Protein 5MU7 (pdb70)

Structure (mmCIF, N/CA/C/O backbone):
data_5MU7
#
_entry.id   5MU7
#
_cell.length_a   137.591
_cell.length_b   177.472
_cell.length_c   62.722
_cell.angle_alpha   90.00
_cell.angle_beta   90.00
_cell.angle_gamma   90.00
#
_symmetry.space_group_name_H-M   'C 2 2 21'
#
loop_
_entity.id
_entity.type
_entity.pdbx_description
1 polymer 'Coatomer subunit beta'
2 polymer 'Coatomer subunit delta-like protein'
3 water water
#
loop_
_atom_site.group_PDB
_atom_site.id
_atom_site.type_symbol
_atom_site.label_atom_id
_atom_site.label_alt_id
_atom_site.label_comp_id
_atom_site.label_asym_id
_atom_site.label_entity_id
_atom_site.label_seq_id
_atom_site.pdbx_PDB_ins_code
_atom_site.Cartn_x
_atom_site.Cartn_y
_atom_site.Cartn_z
_atom_site.occupancy
_atom_site.B_iso_or_equiv
_atom_site.auth_seq_id
_atom_site.auth_comp_id
_atom_site.auth_asym_id
_atom_site.auth_atom_id
_atom_site.pdbx_PDB_model_num
ATOM 1 N N . PRO A 1 2 ? 47.343 66.308 -23.826 1.00 149.46 20 PRO A N 1
ATOM 2 C CA . PRO A 1 2 ? 47.068 64.983 -24.375 1.00 145.89 20 PRO A CA 1
ATOM 3 C C . PRO A 1 2 ? 45.663 64.948 -24.923 1.00 138.24 20 PRO A C 1
ATOM 4 O O . PRO A 1 2 ? 45.199 65.927 -25.482 1.00 142.48 20 PRO A O 1
ATOM 8 N N . THR A 1 3 ? 44.974 63.831 -24.736 1.00 125.30 21 THR A N 1
ATOM 9 C CA . THR A 1 3 ? 43.591 63.720 -25.178 1.00 113.58 21 THR A CA 1
ATOM 10 C C . THR A 1 3 ? 42.662 64.454 -24.211 1.00 115.88 21 THR A C 1
ATOM 11 O O . THR A 1 3 ? 41.588 64.880 -24.586 1.00 119.33 21 THR A O 1
ATOM 15 N N . LEU A 1 4 ? 43.110 64.623 -22.970 1.00 116.24 22 LEU A N 1
ATOM 16 C CA . LEU A 1 4 ? 42.412 65.339 -21.927 1.00 114.89 22 LEU A CA 1
ATOM 17 C C . LEU A 1 4 ? 41.952 66.684 -22.440 1.00 118.95 22 LEU A C 1
ATOM 18 O O . LEU A 1 4 ? 40.783 67.019 -22.381 1.00 118.35 22 LEU A O 1
ATOM 23 N N . GLN A 1 5 ? 42.892 67.438 -22.986 1.00 125.49 23 GLN A N 1
ATOM 24 C CA . GLN A 1 5 ? 42.656 68.742 -23.561 1.00 126.22 23 GLN A CA 1
ATOM 25 C C . GLN A 1 5 ? 41.501 68.724 -24.535 1.00 118.77 23 GLN A C 1
ATOM 26 O O . GLN A 1 5 ? 40.638 69.577 -24.493 1.00 111.54 23 GLN A O 1
ATOM 32 N N . GLU A 1 6 ? 41.509 67.773 -25.449 1.00 118.14 24 GLU A N 1
ATOM 33 C CA . GLU A 1 6 ? 40.432 67.657 -26.396 1.00 115.97 24 GLU A CA 1
ATOM 34 C C . GLU A 1 6 ? 39.128 67.462 -25.638 1.00 112.94 24 GLU A C 1
ATOM 35 O O . GLU A 1 6 ? 38.144 68.131 -25.921 1.00 111.86 24 GLU A O 1
ATOM 41 N N . LEU A 1 7 ? 39.123 66.582 -24.662 1.00 106.61 25 LEU A N 1
ATOM 42 C CA . LEU A 1 7 ? 37.906 66.396 -23.922 1.00 104.45 25 LEU A CA 1
ATOM 43 C C . LEU A 1 7 ? 37.544 67.725 -23.311 1.00 105.50 25 LEU A C 1
ATOM 44 O O . LEU A 1 7 ? 36.475 68.257 -23.562 1.00 101.84 25 LEU A O 1
ATOM 49 N N . LYS A 1 8 ? 38.457 68.284 -22.536 1.00 102.16 26 LYS A N 1
ATOM 50 C CA . LYS A 1 8 ? 38.182 69.559 -21.885 1.00 101.39 26 LYS A CA 1
ATOM 51 C C . LYS A 1 8 ? 37.546 70.546 -22.856 1.00 105.09 26 LYS A C 1
ATOM 52 O O . LYS A 1 8 ? 36.573 71.229 -22.511 1.00 100.93 26 LYS A O 1
ATOM 58 N N . THR A 1 9 ? 38.083 70.631 -24.079 1.00 105.40 27 THR A N 1
ATOM 59 C CA . THR A 1 9 ? 37.539 71.565 -25.058 1.00 110.79 27 THR A CA 1
ATOM 60 C C . THR A 1 9 ? 36.118 71.182 -25.459 1.00 113.25 27 THR A C 1
ATOM 61 O O . THR A 1 9 ? 35.271 72.056 -25.679 1.00 119.56 27 THR A O 1
ATOM 65 N N . GLN A 1 10 ? 35.834 69.881 -25.549 1.00 107.69 28 GLN A N 1
ATOM 66 C CA . GLN A 1 10 ? 34.481 69.450 -25.888 1.00 111.84 28 GLN A CA 1
ATOM 67 C C . GLN A 1 10 ? 33.471 69.938 -24.855 1.00 113.97 28 GLN A C 1
ATOM 68 O O . GLN A 1 10 ? 32.403 70.447 -25.212 1.00 115.49 28 GLN A O 1
ATOM 74 N N . LEU A 1 11 ? 33.801 69.806 -23.569 1.00 113.07 29 LEU A N 1
ATOM 75 C CA . LEU A 1 11 ? 32.907 70.279 -22.515 1.00 105.11 29 LEU A CA 1
ATOM 76 C C . LEU A 1 11 ? 32.740 71.796 -22.563 1.00 110.11 29 LEU A C 1
ATOM 77 O O . LEU A 1 11 ? 31.631 72.314 -22.375 1.00 105.42 29 LEU A O 1
ATOM 82 N N . GLU A 1 12 ? 33.827 72.521 -22.828 1.00 118.27 30 GLU A N 1
ATOM 83 C CA . GLU A 1 12 ? 33.757 73.978 -22.876 1.00 125.08 30 GLU A CA 1
ATOM 84 C C . GLU A 1 12 ? 32.790 74.454 -23.956 1.00 125.05 30 GLU A C 1
ATOM 85 O O . GLU A 1 12 ? 31.926 75.301 -23.701 1.00 132.75 30 GLU A O 1
ATOM 91 N N . LYS A 1 13 ? 32.906 73.909 -25.164 1.00 120.35 31 LYS A N 1
ATOM 92 C CA . LYS A 1 13 ? 32.181 74.435 -26.312 1.00 116.54 31 LYS A CA 1
ATOM 93 C C . LYS A 1 13 ? 30.941 73.631 -26.680 1.00 113.46 31 LYS A C 1
ATOM 94 O O . LYS A 1 13 ? 30.212 74.035 -27.589 1.00 120.70 31 LYS A O 1
ATOM 100 N N . GLY A 1 14 ? 30.668 72.524 -26.005 1.00 111.35 32 GLY A N 1
ATOM 101 C CA . GLY A 1 14 ? 29.600 71.653 -26.446 1.00 112.56 32 GLY A CA 1
ATOM 102 C C . GLY A 1 14 ? 28.208 72.146 -26.096 1.00 115.93 32 GLY A C 1
ATOM 103 O O . GLY A 1 14 ? 28.021 73.090 -25.330 1.00 124.48 32 GLY A O 1
ATOM 104 N N . ASN A 1 15 ? 27.217 71.491 -26.698 1.00 113.17 33 ASN A N 1
ATOM 105 C CA . ASN A 1 15 ? 25.828 71.558 -26.264 1.00 115.88 33 ASN A CA 1
ATOM 106 C C . ASN A 1 15 ? 25.437 70.208 -25.653 1.00 106.69 33 ASN A C 1
ATOM 107 O O . ASN A 1 15 ? 26.258 69.281 -25.560 1.00 89.63 33 ASN A O 1
ATOM 112 N N . ASP A 1 16 ? 24.171 70.107 -25.230 1.00 107.98 34 ASP A N 1
ATOM 113 C CA . ASP A 1 16 ? 23.694 68.883 -24.591 1.00 105.11 34 ASP A CA 1
ATOM 114 C C . ASP A 1 16 ? 23.970 67.670 -25.462 1.00 106.24 34 ASP A C 1
ATOM 115 O O . ASP A 1 16 ? 24.496 66.656 -24.990 1.00 100.62 34 ASP A O 1
ATOM 120 N N . GLU A 1 17 ? 23.623 67.763 -26.747 1.00 113.63 35 GLU A N 1
ATOM 121 C CA . GLU A 1 17 ? 23.759 66.613 -27.631 1.00 114.37 35 GLU A CA 1
ATOM 122 C C . GLU A 1 17 ? 25.211 66.161 -27.720 1.00 109.57 35 GLU A C 1
ATOM 123 O O . GLU A 1 17 ? 25.512 64.967 -27.613 1.00 105.38 35 GLU A O 1
ATOM 129 N N . THR A 1 18 ? 26.130 67.112 -27.895 1.00 106.71 36 THR A N 1
ATOM 130 C CA . THR A 1 18 ? 27.534 66.758 -28.055 1.00 101.35 36 THR A CA 1
ATOM 131 C C . THR A 1 18 ? 28.152 66.322 -26.737 1.00 99.61 36 THR A C 1
ATOM 132 O O . THR A 1 18 ? 28.961 65.389 -26.706 1.00 104.05 36 THR A O 1
ATOM 136 N N . LYS A 1 19 ? 27.800 66.993 -25.641 1.00 96.66 37 LYS A N 1
ATOM 137 C CA . LYS A 1 19 ? 28.355 66.608 -24.348 1.00 89.70 37 LYS A CA 1
ATOM 138 C C . LYS A 1 19 ? 27.988 65.172 -23.991 1.00 92.24 37 LYS A C 1
ATOM 139 O O . LYS A 1 19 ? 28.759 64.473 -23.318 1.00 89.02 37 LYS A O 1
ATOM 145 N N . ILE A 1 20 ? 26.820 64.713 -24.436 1.00 91.61 38 ILE A N 1
ATOM 146 C CA . ILE A 1 20 ? 26.445 63.324 -24.214 1.00 87.07 38 ILE A CA 1
ATOM 147 C C . ILE A 1 20 ? 27.437 62.390 -24.896 1.00 84.94 38 ILE A C 1
ATOM 148 O O . ILE A 1 20 ? 27.783 61.330 -24.364 1.00 84.67 38 ILE A O 1
ATOM 153 N N . GLU A 1 21 ? 27.923 62.768 -26.074 1.00 85.26 39 GLU A N 1
ATOM 154 C CA . GLU A 1 21 ? 28.927 61.933 -26.726 1.00 95.65 39 GLU A CA 1
ATOM 155 C C . GLU A 1 21 ? 30.285 62.066 -26.044 1.00 98.80 39 GLU A C 1
ATOM 156 O O . GLU A 1 21 ? 31.008 61.074 -25.878 1.00 95.83 39 GLU A O 1
ATOM 162 N N . THR A 1 22 ? 30.644 63.278 -25.634 1.00 96.44 40 THR A N 1
ATOM 163 C CA . THR A 1 22 ? 31.866 63.452 -24.862 1.00 97.94 40 THR A CA 1
ATOM 164 C C . THR A 1 22 ? 31.823 62.640 -23.562 1.00 91.10 40 THR A C 1
ATOM 165 O O . THR A 1 22 ? 32.780 61.931 -23.224 1.00 85.73 40 THR A O 1
ATOM 169 N N . MET A 1 23 ? 30.726 62.741 -22.812 1.00 80.79 41 MET A N 1
ATOM 170 C CA . MET A 1 23 ? 30.656 62.014 -21.554 1.00 83.09 41 MET A CA 1
ATOM 171 C C . MET A 1 23 ? 30.786 60.519 -21.790 1.00 83.46 41 MET A C 1
ATOM 172 O O . MET A 1 23 ? 31.434 59.813 -21.009 1.00 85.94 41 MET A O 1
ATOM 177 N N . LYS A 1 24 ? 30.218 60.028 -22.890 1.00 82.80 42 LYS A N 1
ATOM 178 C CA . LYS A 1 24 ? 30.337 58.609 -23.218 1.00 85.08 42 LYS A CA 1
ATOM 179 C C . LYS A 1 24 ? 31.789 58.210 -23.469 1.00 90.42 42 LYS A C 1
ATOM 180 O O . LYS A 1 24 ? 32.247 57.166 -22.985 1.00 87.78 42 LYS A O 1
ATOM 186 N N . ARG A 1 25 ? 32.525 59.018 -24.243 1.00 93.03 43 ARG A N 1
ATOM 187 C CA . ARG A 1 25 ? 33.956 58.777 -24.422 1.00 97.54 43 ARG A CA 1
ATOM 188 C C . ARG A 1 25 ? 34.697 58.827 -23.090 1.00 92.48 43 ARG A C 1
ATOM 189 O O . ARG A 1 25 ? 35.544 57.969 -22.808 1.00 86.46 43 ARG A O 1
ATOM 197 N N . ILE A 1 26 ? 34.409 59.846 -22.271 1.00 91.60 44 ILE A N 1
ATOM 198 C CA . ILE A 1 26 ? 35.061 59.985 -20.967 1.00 88.72 44 ILE A CA 1
ATOM 199 C C . ILE A 1 26 ? 34.883 58.718 -20.143 1.00 80.90 44 ILE A C 1
ATOM 200 O O . ILE A 1 26 ? 35.836 58.206 -19.541 1.00 82.14 44 ILE A O 1
ATOM 205 N N . LEU A 1 27 ? 33.653 58.199 -20.106 1.00 74.36 45 LEU A N 1
ATOM 206 C CA . LEU A 1 27 ? 33.355 56.993 -19.335 1.00 82.48 45 LEU A CA 1
ATOM 207 C C . LEU A 1 27 ? 34.128 55.789 -19.854 1.00 84.10 45 LEU A C 1
ATOM 208 O O . LEU A 1 27 ? 34.759 55.053 -19.083 1.00 89.93 45 LEU A O 1
ATOM 213 N N . THR A 1 28 ? 34.045 55.558 -21.162 1.00 83.29 46 THR A N 1
ATOM 214 C CA . THR A 1 28 ? 34.746 54.453 -21.806 1.00 87.95 46 THR A CA 1
ATOM 215 C C . THR A 1 28 ? 36.249 54.512 -21.550 1.00 89.14 46 THR A C 1
ATOM 216 O O . THR A 1 28 ? 36.876 53.498 -21.217 1.00 83.91 46 THR A O 1
ATOM 220 N N . ILE A 1 29 ? 36.843 55.696 -21.717 1.00 91.22 47 ILE A N 1
ATOM 221 C CA . ILE A 1 29 ? 38.255 55.888 -21.414 1.00 88.79 47 ILE A CA 1
ATOM 222 C C . ILE A 1 29 ? 38.552 55.473 -19.980 1.00 93.75 47 ILE A C 1
ATOM 223 O O . ILE A 1 29 ? 39.467 54.684 -19.720 1.00 97.04 47 ILE A O 1
ATOM 228 N N . MET A 1 30 ? 37.769 55.980 -19.028 1.00 95.56 48 MET A N 1
ATOM 229 C CA . MET A 1 30 ? 38.070 55.731 -17.623 1.00 94.57 48 MET A CA 1
ATOM 230 C C . MET A 1 30 ? 37.940 54.255 -17.273 1.00 96.61 48 MET A C 1
ATOM 231 O O . MET A 1 30 ? 38.881 53.658 -16.734 1.00 100.51 48 MET A O 1
ATOM 236 N N . LEU A 1 31 ? 36.786 53.647 -17.581 1.00 98.07 49 LEU A N 1
ATOM 237 C CA . LEU A 1 31 ? 36.586 52.222 -17.300 1.00 100.07 49 LEU A CA 1
ATOM 238 C C . LEU A 1 31 ? 37.714 51.365 -17.871 1.00 105.29 49 LEU A C 1
ATOM 239 O O . LEU A 1 31 ? 38.212 50.448 -17.205 1.00 99.35 49 LEU A O 1
ATOM 244 N N . ASN A 1 32 ? 38.135 51.654 -19.102 1.00 112.64 50 ASN A N 1
ATOM 245 C CA . ASN A 1 32 ? 39.172 50.852 -19.729 1.00 124.19 50 ASN A CA 1
ATOM 246 C C . ASN A 1 32 ? 40.561 51.105 -19.155 1.00 129.02 50 ASN A C 1
ATOM 247 O O . ASN A 1 32 ? 41.494 50.388 -19.528 1.00 137.98 50 ASN A O 1
ATOM 252 N N . GLY A 1 33 ? 40.735 52.086 -18.270 1.00 126.08 51 GLY A N 1
ATOM 253 C CA . GLY A 1 33 ? 42.030 52.218 -17.634 1.00 129.70 51 GLY A CA 1
ATOM 254 C C . GLY A 1 33 ? 42.438 53.586 -17.129 1.00 134.76 51 GLY A C 1
ATOM 255 O O . GLY A 1 33 ? 42.746 53.730 -15.944 1.00 138.60 51 GLY A O 1
ATOM 256 N N . ASP A 1 34 ? 42.471 54.592 -18.004 1.00 136.53 52 ASP A N 1
ATOM 257 C CA . ASP A 1 34 ? 43.050 55.885 -17.649 1.00 143.92 52 ASP A CA 1
ATOM 258 C C . ASP A 1 34 ? 42.009 56.782 -16.992 1.00 141.57 52 ASP A C 1
ATOM 259 O O . ASP A 1 34 ? 40.976 57.067 -17.614 1.00 141.36 52 ASP A O 1
ATOM 264 N N . PRO A 1 35 ? 42.238 57.259 -15.763 1.00 138.64 53 PRO A N 1
ATOM 265 C CA . PRO A 1 35 ? 41.356 58.286 -15.192 1.00 130.17 53 PRO A CA 1
ATOM 266 C C . PRO A 1 35 ? 41.783 59.653 -15.695 1.00 125.49 53 PRO A C 1
ATOM 267 O O . PRO A 1 35 ? 42.971 59.983 -15.701 1.00 134.85 53 PRO A O 1
ATOM 271 N N . LEU A 1 36 ? 40.815 60.442 -16.133 1.00 112.16 54 LEU A N 1
ATOM 272 C CA . LEU A 1 36 ? 41.098 61.762 -16.688 1.00 107.59 54 LEU A CA 1
ATOM 273 C C . LEU A 1 36 ? 40.968 62.769 -15.555 1.00 114.15 54 LEU A C 1
ATOM 274 O O . LEU A 1 36 ? 39.867 63.220 -15.230 1.00 121.58 54 LEU A O 1
ATOM 279 N N . HIS A 1 37 ? 42.099 63.110 -14.935 1.00 117.66 55 HIS A N 1
ATOM 280 C CA . HIS A 1 37 ? 42.045 63.778 -13.638 1.00 125.33 55 HIS A CA 1
ATOM 281 C C . HIS A 1 37 ? 41.596 65.228 -13.743 1.00 126.62 55 HIS A C 1
ATOM 282 O O . HIS A 1 37 ? 40.658 65.641 -13.048 1.00 133.61 55 HIS A O 1
ATOM 289 N N . GLY A 1 38 ? 42.224 66.010 -14.614 1.00 118.14 56 GLY A N 1
ATOM 290 C CA . GLY A 1 38 ? 41.840 67.403 -14.747 1.00 118.21 56 GLY A CA 1
ATOM 291 C C . GLY A 1 38 ? 40.420 67.658 -15.218 1.00 116.39 56 GLY A C 1
ATOM 292 O O . GLY A 1 38 ? 40.042 68.811 -15.450 1.00 120.56 56 GLY A O 1
ATOM 293 N N . LEU A 1 39 ? 39.617 66.597 -15.354 1.00 109.97 57 LEU A N 1
ATOM 294 C CA . LEU A 1 39 ? 38.283 66.728 -15.923 1.00 101.55 57 LEU A CA 1
ATOM 295 C C . LEU A 1 39 ? 37.222 67.077 -14.901 1.00 96.77 57 LEU A C 1
ATOM 296 O O . LEU A 1 39 ? 36.217 67.682 -15.279 1.00 94.71 57 LEU A O 1
ATOM 301 N N . LEU A 1 40 ? 37.406 66.705 -13.629 1.00 99.32 58 LEU A N 1
ATOM 302 C CA . LEU A 1 40 ? 36.311 66.810 -12.665 1.00 100.48 58 LEU A CA 1
ATOM 303 C C . LEU A 1 40 ? 35.687 68.198 -12.692 1.00 102.08 58 LEU A C 1
ATOM 304 O O . LEU A 1 40 ? 34.463 68.350 -12.804 1.00 99.54 58 LEU A O 1
ATOM 309 N N . MET A 1 41 ? 36.524 69.225 -12.637 1.00 100.92 59 MET A N 1
ATOM 310 C CA . MET A 1 41 ? 36.003 70.578 -12.561 1.00 100.67 59 MET A CA 1
ATOM 311 C C . MET A 1 41 ? 35.339 71.004 -13.863 1.00 99.70 59 MET A C 1
ATOM 312 O O . MET A 1 41 ? 34.398 71.804 -13.838 1.00 103.57 59 MET A O 1
ATOM 317 N N . HIS A 1 42 ? 35.807 70.501 -15.008 1.00 97.50 60 HIS A N 1
ATOM 318 C CA . HIS A 1 42 ? 35.097 70.784 -16.252 1.00 95.49 60 HIS A CA 1
ATOM 319 C C . HIS A 1 42 ? 33.719 70.139 -16.246 1.00 96.32 60 HIS A C 1
ATOM 320 O O . HIS A 1 42 ? 32.729 70.759 -16.656 1.00 97.50 60 HIS A O 1
ATOM 327 N N . ILE A 1 43 ? 33.629 68.903 -15.759 1.00 94.20 61 ILE A N 1
ATOM 328 C CA . ILE A 1 43 ? 32.341 68.229 -15.732 1.00 91.83 61 ILE A CA 1
ATOM 329 C C . ILE A 1 43 ? 31.388 68.970 -14.810 1.00 87.87 61 ILE A C 1
ATOM 330 O O . ILE A 1 43 ? 30.209 69.156 -15.131 1.00 84.11 61 ILE A O 1
ATOM 335 N N . ILE A 1 44 ? 31.896 69.453 -13.675 1.00 86.74 62 ILE A N 1
ATOM 336 C CA . ILE A 1 44 ? 31.060 70.222 -12.762 1.00 92.88 62 ILE A CA 1
ATOM 337 C C . ILE A 1 44 ? 30.594 71.512 -13.417 1.00 101.32 62 ILE A C 1
ATOM 338 O O . ILE A 1 44 ? 29.484 71.990 -13.152 1.00 108.22 62 ILE A O 1
ATOM 343 N N . ARG A 1 45 ? 31.407 72.079 -14.304 1.00 102.50 63 ARG A N 1
ATOM 344 C CA . ARG A 1 45 ? 31.068 73.380 -14.874 1.00 107.49 63 ARG A CA 1
ATOM 345 C C . ARG A 1 45 ? 30.147 73.273 -16.086 1.00 103.70 63 ARG A C 1
ATOM 346 O O . ARG A 1 45 ? 29.257 74.115 -16.255 1.00 107.01 63 ARG A O 1
ATOM 354 N N . PHE A 1 46 ? 30.331 72.263 -16.943 1.00 92.66 64 PHE A N 1
ATOM 355 C CA . PHE A 1 46 ? 29.630 72.245 -18.223 1.00 96.66 64 PHE A CA 1
ATOM 356 C C . PHE A 1 46 ? 28.648 71.097 -18.388 1.00 96.51 64 PHE A C 1
ATOM 357 O O . PHE A 1 46 ? 27.863 71.112 -19.344 1.00 97.56 64 PHE A O 1
ATOM 365 N N . VAL A 1 47 ? 28.657 70.118 -17.497 1.00 100.49 65 VAL A N 1
ATOM 366 C CA . VAL A 1 47 ? 27.741 68.990 -17.570 1.00 95.79 65 VAL A CA 1
ATOM 367 C C . VAL A 1 47 ? 26.687 69.051 -16.465 1.00 88.20 65 VAL A C 1
ATOM 368 O O . VAL A 1 47 ? 25.492 68.959 -16.738 1.00 86.88 65 VAL A O 1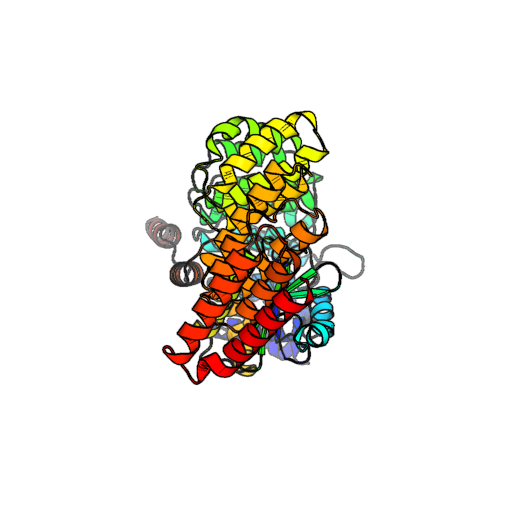
ATOM 372 N N . MET A 1 48 ? 27.110 69.236 -15.212 1.00 89.03 66 MET A N 1
ATOM 373 C CA . MET A 1 48 ? 26.159 69.183 -14.100 1.00 89.10 66 MET A CA 1
ATOM 374 C C . MET A 1 48 ? 25.021 70.197 -14.192 1.00 96.96 66 MET A C 1
ATOM 375 O O . MET A 1 48 ? 23.869 69.816 -13.927 1.00 102.94 66 MET A O 1
ATOM 380 N N . PRO A 1 49 ? 25.247 71.477 -14.528 1.00 96.75 67 PRO A N 1
ATOM 381 C CA . PRO A 1 49 ? 24.107 72.405 -14.596 1.00 95.47 67 PRO A CA 1
ATOM 382 C C . PRO A 1 49 ? 23.205 72.173 -15.792 1.00 95.11 67 PRO A C 1
ATOM 383 O O . PRO A 1 49 ? 22.253 72.936 -15.980 1.00 100.86 67 PRO A O 1
ATOM 387 N N . SER A 1 50 ? 23.463 71.145 -16.595 1.00 89.24 68 SER A N 1
ATOM 388 C CA . SER A 1 50 ? 22.617 70.875 -17.745 1.00 90.77 68 SER A CA 1
ATOM 389 C C . SER A 1 50 ? 21.262 70.334 -17.303 1.00 86.20 68 SER A C 1
ATOM 390 O O . SER A 1 50 ? 21.101 69.781 -16.210 1.00 84.35 68 SER A O 1
ATOM 393 N N . LYS A 1 51 ? 20.284 70.502 -18.187 1.00 90.52 69 LYS A N 1
ATOM 394 C CA . LYS A 1 51 ? 18.913 70.070 -17.976 1.00 90.42 69 LYS A CA 1
ATOM 395 C C . LYS A 1 51 ? 18.588 68.776 -18.704 1.00 88.05 69 LYS A C 1
ATOM 396 O O . LYS A 1 51 ? 17.484 68.249 -18.536 1.00 96.21 69 LYS A O 1
ATOM 402 N N . SER A 1 52 ? 19.517 68.258 -19.509 1.00 85.05 70 SER A N 1
ATOM 403 C CA . SER A 1 52 ? 19.277 67.052 -20.300 1.00 90.37 70 SER A CA 1
ATOM 404 C C . SER A 1 52 ? 19.284 65.821 -19.399 1.00 87.19 70 SER A C 1
ATOM 405 O O . SER A 1 52 ? 20.318 65.464 -18.821 1.00 84.26 70 SER A O 1
ATOM 408 N N . LYS A 1 53 ? 18.132 65.168 -19.270 1.00 85.68 71 LYS A N 1
ATOM 409 C CA . LYS A 1 53 ? 18.076 63.961 -18.445 1.00 84.68 71 LYS A CA 1
ATOM 410 C C . LYS A 1 53 ? 19.031 62.880 -18.940 1.00 79.74 71 LYS A C 1
ATOM 411 O O . LYS A 1 53 ? 19.760 62.303 -18.116 1.00 87.10 71 LYS A O 1
ATOM 417 N N . PRO A 1 54 ? 19.095 62.559 -20.228 1.00 78.34 72 PRO A N 1
ATOM 418 C CA . PRO A 1 54 ? 20.077 61.546 -20.650 1.00 73.41 72 PRO A CA 1
ATOM 419 C C . PRO A 1 54 ? 21.505 61.899 -20.263 1.00 78.28 72 PRO A C 1
ATOM 420 O O . PRO A 1 54 ? 22.273 61.018 -19.854 1.00 78.83 72 PRO A O 1
ATOM 424 N N . LEU A 1 55 ? 21.886 63.174 -20.376 1.00 83.72 73 LEU A N 1
ATOM 425 C CA . LEU A 1 55 ? 23.225 63.579 -19.963 1.00 81.17 73 LEU A CA 1
ATOM 426 C C . LEU A 1 55 ? 23.414 63.393 -18.464 1.00 77.89 73 LEU A C 1
ATOM 427 O O . LEU A 1 55 ? 24.494 62.998 -18.008 1.00 77.38 73 LEU A O 1
ATOM 432 N N . LYS A 1 56 ? 22.369 63.666 -17.682 1.00 78.08 74 LYS A N 1
ATOM 433 C CA . LYS A 1 56 ? 22.471 63.551 -16.234 1.00 75.02 74 LYS A CA 1
ATOM 434 C C . LYS A 1 56 ? 22.794 62.125 -15.811 1.00 79.34 74 LYS A C 1
ATOM 435 O O . LYS A 1 56 ? 23.493 61.917 -14.813 1.00 86.56 74 LYS A O 1
ATOM 441 N N . LYS A 1 57 ? 22.314 61.130 -16.559 1.00 76.58 75 LYS A N 1
ATOM 442 C CA . LYS A 1 57 ? 22.604 59.743 -16.200 1.00 73.77 75 LYS A CA 1
ATOM 443 C C . LYS A 1 57 ? 24.061 59.392 -16.471 1.00 78.82 75 LYS A C 1
ATOM 444 O O . LYS A 1 57 ? 24.670 58.602 -15.733 1.00 75.43 75 LYS A O 1
ATOM 450 N N . LEU A 1 58 ? 24.630 59.954 -17.535 1.00 80.39 76 LEU A N 1
ATOM 451 C CA . LEU A 1 58 ? 26.060 59.798 -17.758 1.00 77.62 76 LEU A CA 1
ATOM 452 C C . LEU A 1 58 ? 26.853 60.446 -16.629 1.00 75.03 76 LEU A C 1
ATOM 453 O O . LEU A 1 58 ? 27.837 59.867 -16.148 1.00 75.35 76 LEU A O 1
ATOM 458 N N . LEU A 1 59 ? 26.400 61.619 -16.160 1.00 71.44 77 LEU A N 1
ATOM 459 C CA . LEU A 1 59 ? 27.028 62.302 -15.028 1.00 77.15 77 LEU A CA 1
ATOM 460 C C . LEU A 1 59 ? 27.155 61.388 -13.814 1.00 77.00 77 LEU A C 1
ATOM 461 O O . LEU A 1 59 ? 28.247 61.231 -13.248 1.00 70.82 77 LEU A O 1
ATOM 466 N N . TYR A 1 60 ? 26.039 60.775 -13.395 1.00 70.94 78 TYR A N 1
ATOM 467 C CA . TYR A 1 60 ? 26.077 59.927 -12.208 1.00 62.64 78 TYR A CA 1
ATOM 468 C C . TYR A 1 60 ? 26.918 58.669 -12.436 1.00 60.50 78 TYR A C 1
ATOM 469 O O . TYR A 1 60 ? 27.555 58.167 -11.499 1.00 61.95 78 TYR A O 1
ATOM 478 N N . PHE A 1 61 ? 26.942 58.157 -13.664 1.00 55.10 79 PHE A N 1
ATOM 479 C CA . PHE A 1 61 ? 27.860 57.081 -14.010 1.00 72.51 79 PHE A CA 1
ATOM 480 C C . PHE A 1 61 ? 29.311 57.501 -13.769 1.00 74.72 79 PHE A C 1
ATOM 481 O O . PHE A 1 61 ? 30.100 56.744 -13.187 1.00 79.26 79 PHE A O 1
ATOM 489 N N . TYR A 1 62 ? 29.674 58.713 -14.213 1.00 69.01 80 TYR A N 1
ATOM 490 C CA . TYR A 1 62 ? 30.990 59.269 -13.907 1.00 70.58 80 TYR A CA 1
ATOM 491 C C . TYR A 1 62 ? 31.198 59.424 -12.401 1.00 71.76 80 TYR A C 1
ATOM 492 O O . TYR A 1 62 ? 32.284 59.127 -11.890 1.00 72.99 80 TYR A O 1
ATOM 501 N N . TYR A 1 63 ? 30.185 59.928 -11.680 1.00 68.28 81 TYR A N 1
ATOM 502 C CA . TYR A 1 63 ? 30.303 60.051 -10.226 1.00 73.11 81 TYR A CA 1
ATOM 503 C C . TYR A 1 63 ? 30.617 58.713 -9.572 1.00 75.73 81 TYR A C 1
ATOM 504 O O . TYR A 1 63 ? 31.356 58.668 -8.580 1.00 77.20 81 TYR A O 1
ATOM 513 N N . GLU A 1 64 ? 30.068 57.617 -10.110 1.00 73.45 82 GLU A N 1
ATOM 514 C CA . GLU A 1 64 ? 30.353 56.290 -9.565 1.00 69.88 82 GLU A CA 1
ATOM 515 C C . GLU A 1 64 ? 31.838 55.952 -9.655 1.00 75.15 82 GLU A C 1
ATOM 516 O O . GLU A 1 64 ? 32.403 55.366 -8.726 1.00 75.09 82 GLU A O 1
ATOM 522 N N . ILE A 1 65 ? 32.497 56.312 -10.756 1.00 70.38 83 ILE A N 1
ATOM 523 C CA . ILE A 1 65 ? 33.846 55.809 -10.984 1.00 79.16 83 ILE A CA 1
ATOM 524 C C . ILE A 1 65 ? 34.970 56.800 -10.694 1.00 85.65 83 ILE A C 1
ATOM 525 O O . ILE A 1 65 ? 36.114 56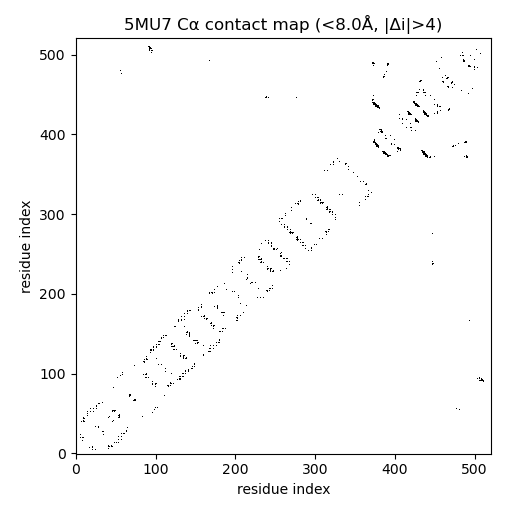.363 -10.503 1.00 93.97 83 ILE A O 1
ATOM 530 N N . CYS A 1 66 ? 34.701 58.103 -10.659 1.00 83.32 84 CYS A N 1
ATOM 531 C CA . CYS A 1 66 ? 35.800 59.039 -10.461 1.00 87.97 84 CYS A CA 1
ATOM 532 C C . CYS A 1 66 ? 36.331 58.947 -9.030 1.00 85.57 84 CYS A C 1
ATOM 533 O O . CYS A 1 66 ? 35.584 58.650 -8.094 1.00 90.17 84 CYS A O 1
ATOM 536 N N . PRO A 1 67 ? 37.625 59.184 -8.838 1.00 86.96 85 PRO A N 1
ATOM 537 C CA . PRO A 1 67 ? 38.201 59.138 -7.484 1.00 86.07 85 PRO A CA 1
ATOM 538 C C . PRO A 1 67 ? 37.691 60.274 -6.604 1.00 87.40 85 PRO A C 1
ATOM 539 O O . PRO A 1 67 ? 37.709 61.448 -6.995 1.00 86.27 85 PRO A O 1
ATOM 543 N N . LYS A 1 68 ? 37.262 59.908 -5.396 1.00 86.33 86 LYS A N 1
ATOM 544 C CA . LYS A 1 68 ? 36.748 60.866 -4.427 1.00 84.30 86 LYS A CA 1
ATOM 545 C C . LYS A 1 68 ? 37.839 61.488 -3.548 1.00 84.33 86 LYS A C 1
ATOM 546 O O . LYS A 1 68 ? 37.664 62.615 -3.064 1.00 81.93 86 LYS A O 1
ATOM 552 N N . LEU A 1 69 ? 38.956 60.793 -3.330 1.00 84.70 87 LEU A N 1
ATOM 553 C CA . LEU A 1 69 ? 39.957 61.191 -2.347 1.00 88.64 87 LEU A CA 1
ATOM 554 C C . LEU A 1 69 ? 41.231 61.677 -3.023 1.00 95.96 87 LEU A C 1
ATOM 555 O O . LEU A 1 69 ? 41.634 61.169 -4.071 1.00 100.22 87 LEU A O 1
ATOM 560 N N . ASP A 1 70 ? 41.873 62.658 -2.397 1.00 99.31 88 ASP A N 1
ATOM 561 C CA . ASP A 1 70 ? 43.118 63.197 -2.926 1.00 110.16 88 ASP A CA 1
ATOM 562 C C . ASP A 1 70 ? 44.315 62.340 -2.534 1.00 117.38 88 ASP A C 1
ATOM 563 O O . ASP A 1 70 ? 44.183 61.137 -2.289 1.00 118.80 88 ASP A O 1
ATOM 568 N N . SER A 1 71 ? 45.490 62.965 -2.463 1.00 123.59 89 SER A N 1
ATOM 569 C CA . SER A 1 71 ? 46.704 62.230 -2.139 1.00 131.18 89 SER A CA 1
ATOM 570 C C . SER A 1 71 ? 46.798 61.909 -0.653 1.00 136.22 89 SER A C 1
ATOM 571 O O . SER A 1 71 ? 47.436 60.920 -0.272 1.00 139.96 89 SER A O 1
ATOM 574 N N . GLN A 1 72 ? 46.178 62.728 0.197 1.00 132.09 90 GLN A N 1
ATOM 575 C CA . GLN A 1 72 ? 46.241 62.570 1.645 1.00 124.98 90 GLN A CA 1
ATOM 576 C C . GLN A 1 72 ? 44.960 61.972 2.228 1.00 110.73 90 GLN A C 1
ATOM 577 O O . GLN A 1 72 ? 44.560 62.336 3.339 1.00 110.16 90 GLN A O 1
ATOM 583 N N . GLY A 1 73 ? 44.300 61.076 1.494 1.00 101.24 91 GLY A N 1
ATOM 584 C CA . GLY A 1 73 ? 43.111 60.399 1.996 1.00 95.07 91 GLY A CA 1
ATOM 585 C C . GLY A 1 73 ? 41.994 61.310 2.460 1.00 99.22 91 GLY A C 1
ATOM 586 O O . GLY A 1 73 ? 41.229 60.937 3.356 1.00 99.13 91 GLY A O 1
ATOM 587 N N . LYS A 1 74 ? 41.878 62.500 1.883 1.00 92.73 92 LYS A N 1
ATOM 588 C CA . LYS A 1 74 ? 40.861 63.460 2.282 1.00 96.50 92 LYS A CA 1
ATOM 589 C C . LYS A 1 74 ? 40.000 63.784 1.068 1.00 90.08 92 LYS A C 1
ATOM 590 O O . LYS A 1 74 ? 40.515 63.931 -0.046 1.00 92.03 92 LYS A O 1
ATOM 596 N N . LEU A 1 75 ? 38.685 63.844 1.282 1.00 83.42 93 LEU A N 1
ATOM 597 C CA . LEU A 1 75 ? 37.735 64.050 0.192 1.00 91.99 93 LEU A CA 1
ATOM 598 C C . LEU A 1 75 ? 38.061 65.311 -0.609 1.00 95.39 93 LEU A C 1
ATOM 599 O O . LEU A 1 75 ? 38.365 66.365 -0.045 1.00 93.00 93 LEU A O 1
ATOM 604 N N . LYS A 1 76 ? 37.997 65.203 -1.936 1.00 98.11 94 LYS A N 1
ATOM 605 C CA . LYS A 1 76 ? 38.313 66.344 -2.790 1.00 96.73 94 LYS A CA 1
ATOM 606 C C . LYS A 1 76 ? 37.281 67.452 -2.607 1.00 101.22 94 LYS A C 1
ATOM 607 O O . LYS A 1 76 ? 36.087 67.191 -2.422 1.00 105.13 94 LYS A O 1
ATOM 613 N N . GLN A 1 77 ? 37.756 68.700 -2.682 1.00 104.86 95 GLN A N 1
ATOM 614 C CA . GLN A 1 77 ? 36.934 69.864 -2.361 1.00 110.27 95 GLN A CA 1
ATOM 615 C C . GLN A 1 77 ? 35.805 70.058 -3.355 1.00 103.55 95 GLN A C 1
ATOM 616 O O . GLN A 1 77 ? 34.731 70.545 -2.984 1.00 101.81 95 GLN A O 1
ATOM 622 N N . GLU A 1 78 ? 36.036 69.701 -4.619 1.00 101.66 96 GLU A N 1
ATOM 623 C CA . GLU A 1 78 ? 35.016 69.860 -5.648 1.00 95.87 96 GLU A CA 1
ATOM 624 C C . GLU A 1 78 ? 33.705 69.195 -5.251 1.00 89.89 96 GLU A C 1
ATOM 625 O O . GLU A 1 78 ? 32.628 69.662 -5.640 1.00 86.36 96 GLU A O 1
ATOM 631 N N . PHE A 1 79 ? 33.768 68.126 -4.455 1.00 86.38 97 PHE A N 1
ATOM 632 C CA . PHE A 1 79 ? 32.553 67.374 -4.179 1.00 84.63 97 PHE A CA 1
ATOM 633 C C . PHE A 1 79 ? 31.611 68.096 -3.229 1.00 91.18 97 PHE A C 1
ATOM 634 O O . PHE A 1 79 ? 30.482 67.635 -3.050 1.00 97.05 97 PHE A O 1
ATOM 642 N N . ILE A 1 80 ? 32.023 69.215 -2.631 1.00 98.61 98 ILE A N 1
ATOM 643 C CA . ILE A 1 80 ? 31.042 70.112 -2.025 1.00 99.77 98 ILE A CA 1
ATOM 644 C C . ILE A 1 80 ? 30.059 70.587 -3.083 1.00 100.63 98 ILE A C 1
ATOM 645 O O . ILE A 1 80 ? 28.839 70.593 -2.875 1.00 103.46 98 ILE A O 1
ATOM 650 N N . LEU A 1 81 ? 30.587 71.016 -4.229 1.00 97.81 99 LEU A N 1
ATOM 651 C CA . LEU A 1 81 ? 29.728 71.434 -5.328 1.00 93.94 99 LEU A CA 1
ATOM 652 C C . LEU A 1 81 ? 28.909 70.268 -5.871 1.00 90.04 99 LEU A C 1
ATOM 653 O O . LEU A 1 81 ? 27.739 70.449 -6.234 1.00 88.41 99 LEU A O 1
ATOM 658 N N . VAL A 1 82 ? 29.487 69.065 -5.906 1.00 86.47 100 VAL A N 1
ATOM 659 C CA . VAL A 1 82 ? 28.743 67.912 -6.403 1.00 83.72 100 VAL A CA 1
ATOM 660 C C . VAL A 1 82 ? 27.507 67.669 -5.546 1.00 82.32 100 VAL A C 1
ATOM 661 O O . VAL A 1 82 ? 26.435 67.342 -6.066 1.00 78.78 100 VAL A O 1
ATOM 665 N N . CYS A 1 83 ? 27.628 67.877 -4.225 1.00 86.55 101 CYS A N 1
ATOM 666 C CA . CYS A 1 83 ? 26.545 67.555 -3.298 1.00 89.30 101 CYS A CA 1
ATOM 667 C C . CYS A 1 83 ? 25.357 68.480 -3.471 1.00 95.88 101 CYS A C 1
ATOM 668 O O . CYS A 1 83 ? 24.207 68.030 -3.400 1.00 102.35 101 CYS A O 1
ATOM 671 N N . ASN A 1 84 ? 25.604 69.774 -3.680 1.00 91.46 102 ASN A N 1
ATOM 672 C CA . ASN A 1 84 ? 24.513 70.655 -4.076 1.00 93.81 102 ASN A CA 1
ATOM 673 C C . ASN A 1 84 ? 23.806 70.120 -5.320 1.00 91.42 102 ASN A C 1
ATOM 674 O O . ASN A 1 84 ? 22.573 70.156 -5.408 1.00 93.98 102 ASN A O 1
ATOM 679 N N . GLY A 1 85 ? 24.563 69.575 -6.274 1.00 83.98 103 GLY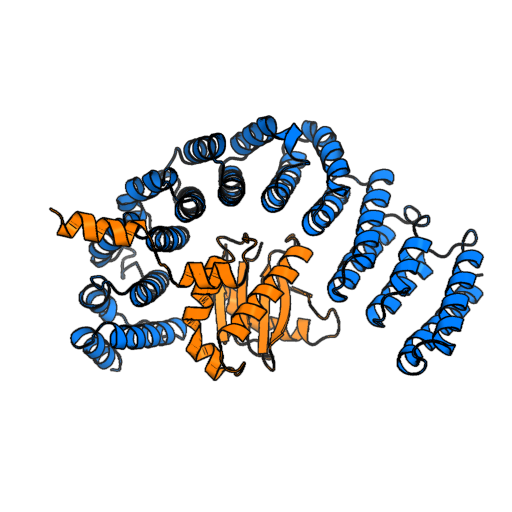 A N 1
ATOM 680 C CA . GLY A 1 85 ? 23.931 68.979 -7.443 1.00 80.06 103 GLY A CA 1
ATOM 681 C C . GLY A 1 85 ? 23.077 67.770 -7.100 1.00 77.43 103 GLY A C 1
ATOM 682 O O . GLY A 1 85 ? 21.940 67.639 -7.566 1.00 76.05 103 GLY A O 1
ATOM 683 N N . ILE A 1 86 ? 23.615 66.869 -6.279 1.00 67.45 104 ILE A N 1
ATOM 684 C CA . ILE A 1 86 ? 22.881 65.667 -5.911 1.00 71.87 104 ILE A CA 1
ATOM 685 C C . ILE A 1 86 ? 21.659 66.019 -5.071 1.00 80.50 104 ILE A C 1
ATOM 686 O O . ILE A 1 86 ? 20.579 65.454 -5.267 1.00 87.17 104 ILE A O 1
ATOM 691 N N . ARG A 1 87 ? 21.805 66.961 -4.134 1.00 78.35 105 ARG A N 1
ATOM 692 C CA . ARG A 1 87 ? 20.678 67.356 -3.293 1.00 78.72 105 ARG A CA 1
ATOM 693 C C . ARG A 1 87 ? 19.570 68.014 -4.113 1.00 81.61 105 ARG A C 1
ATOM 694 O O . ARG A 1 87 ? 18.388 67.924 -3.751 1.00 84.26 105 ARG A O 1
ATOM 702 N N . ASN A 1 88 ? 19.922 68.680 -5.214 1.00 78.92 106 ASN A N 1
ATOM 703 C CA . ASN A 1 88 ? 18.889 69.201 -6.101 1.00 77.92 106 ASN A CA 1
ATOM 704 C C . ASN A 1 88 ? 18.181 68.064 -6.818 1.00 82.05 106 ASN A C 1
ATOM 705 O O . ASN A 1 88 ? 16.948 68.064 -6.933 1.00 82.25 106 ASN A O 1
ATOM 710 N N . ASP A 1 89 ? 18.951 67.079 -7.292 1.00 76.88 107 ASP A N 1
ATOM 711 C CA . ASP A 1 89 ? 18.365 65.942 -7.984 1.00 77.99 107 ASP A CA 1
ATOM 712 C C . ASP A 1 89 ? 17.520 65.104 -7.039 1.00 82.71 107 ASP A C 1
ATOM 713 O O . ASP A 1 89 ? 16.589 64.423 -7.476 1.00 91.15 107 ASP A O 1
ATOM 718 N N . LEU A 1 90 ? 17.829 65.140 -5.746 1.00 76.04 108 LEU A N 1
ATOM 719 C CA . LEU A 1 90 ? 17.025 64.436 -4.765 1.00 72.68 108 LEU A CA 1
ATOM 720 C C . LEU A 1 90 ? 15.712 65.140 -4.519 1.00 72.47 108 LEU A C 1
ATOM 721 O O . LEU A 1 90 ? 14.854 64.602 -3.815 1.00 78.19 108 LEU A O 1
ATOM 726 N N . GLN A 1 91 ? 15.552 66.338 -5.068 1.00 71.96 109 GLN A N 1
ATOM 727 C CA . GLN A 1 91 ? 14.363 67.151 -4.858 1.00 79.36 109 GLN A CA 1
ATOM 728 C C . GLN A 1 91 ? 13.692 67.508 -6.181 1.00 81.94 109 GLN A C 1
ATOM 729 O O . GLN A 1 91 ? 12.929 68.469 -6.252 1.00 83.93 109 GLN A O 1
ATOM 735 N N . HIS A 1 92 ? 13.960 66.735 -7.223 1.00 80.89 110 HIS A N 1
ATOM 736 C CA . HIS A 1 92 ? 13.543 67.091 -8.564 1.00 86.30 110 HIS A CA 1
ATOM 737 C C . HIS A 1 92 ? 12.041 66.864 -8.735 1.00 89.04 110 HIS A C 1
ATOM 738 O O . HIS A 1 92 ? 11.468 65.963 -8.113 1.00 89.14 110 HIS A O 1
ATOM 745 N N . PRO A 1 93 ? 11.378 67.678 -9.565 1.00 89.00 111 PRO A N 1
ATOM 746 C CA . PRO A 1 93 ? 9.991 67.355 -9.945 1.00 89.01 111 PRO A CA 1
ATOM 747 C C . PRO A 1 93 ? 9.867 66.008 -10.634 1.00 82.34 111 PRO A C 1
ATOM 748 O O . PRO A 1 93 ? 8.854 65.316 -10.464 1.00 81.30 111 PRO A O 1
ATOM 752 N N . ASN A 1 94 ? 10.882 65.600 -11.386 1.00 81.11 112 ASN A N 1
ATOM 753 C CA . ASN A 1 94 ? 10.839 64.324 -12.083 1.00 82.49 112 ASN A CA 1
ATOM 754 C C . ASN A 1 94 ? 11.074 63.180 -11.098 1.00 79.16 112 ASN A C 1
ATOM 755 O O . ASN A 1 94 ? 12.132 63.109 -10.464 1.00 78.82 112 ASN A O 1
ATOM 760 N N . GLU A 1 95 ? 10.115 62.287 -10.987 1.00 77.69 113 GLU A N 1
ATOM 761 C CA . GLU A 1 95 ? 10.230 61.187 -10.064 1.00 75.51 113 GLU A CA 1
ATOM 762 C C . GLU A 1 95 ? 11.396 60.308 -10.412 1.00 70.05 113 GLU A C 1
ATOM 763 O O . GLU A 1 95 ? 12.108 59.846 -9.555 1.00 68.95 113 GLU A O 1
ATOM 769 N N . TYR A 1 96 ? 11.589 60.099 -11.693 1.00 67.06 114 TYR A N 1
ATOM 770 C CA . TYR A 1 96 ? 12.655 59.264 -12.166 1.00 69.82 114 TYR A CA 1
ATOM 771 C C . TYR A 1 96 ? 14.028 59.789 -11.794 1.00 72.95 114 TYR A C 1
ATOM 772 O O . TYR A 1 96 ? 14.912 59.012 -11.510 1.00 73.44 114 TYR A O 1
ATOM 781 N N . ILE A 1 97 ? 14.228 61.094 -11.841 1.00 67.59 115 ILE A N 1
ATOM 782 C CA . ILE A 1 97 ? 15.515 61.639 -11.480 1.00 69.66 115 ILE A CA 1
ATOM 783 C C . ILE A 1 97 ? 15.789 61.326 -10.034 1.00 71.37 115 ILE A C 1
ATOM 784 O O . ILE A 1 97 ? 16.821 60.798 -9.706 1.00 73.03 115 ILE A O 1
ATOM 789 N N . ARG A 1 98 ? 14.829 61.594 -9.173 1.00 70.58 116 ARG A N 1
ATOM 790 C CA . ARG A 1 98 ? 14.941 61.206 -7.770 1.00 67.08 116 ARG A CA 1
ATOM 791 C C . ARG A 1 98 ? 15.275 59.724 -7.623 1.00 71.43 116 ARG A C 1
ATOM 792 O O . ARG A 1 98 ? 16.200 59.351 -6.890 1.00 67.29 116 ARG A O 1
ATOM 800 N N . GLY A 1 99 ? 14.520 58.864 -8.311 1.00 64.35 117 GLY A N 1
ATOM 801 C CA . GLY A 1 99 ? 14.776 57.435 -8.210 1.00 66.29 117 GLY A CA 1
ATOM 802 C C . GLY A 1 99 ? 16.176 57.075 -8.669 1.00 64.95 117 GLY A C 1
ATOM 803 O O . GLY A 1 99 ? 16.894 56.323 -7.998 1.00 60.47 117 GLY A O 1
ATOM 804 N N . ASN A 1 100 ? 16.601 57.646 -9.799 1.00 61.25 118 ASN A N 1
ATOM 805 C CA . ASN A 1 100 ? 17.950 57.386 -10.283 1.00 64.52 118 ASN A CA 1
ATOM 806 C C . ASN A 1 100 ? 19.005 57.929 -9.321 1.00 63.82 118 ASN A C 1
ATOM 807 O O . ASN A 1 100 ? 20.059 57.311 -9.130 1.00 65.65 118 ASN A O 1
ATOM 812 N N . THR A 1 101 ? 18.753 59.089 -8.712 1.00 69.54 119 THR A N 1
ATOM 813 C CA . THR A 1 101 ? 19.724 59.618 -7.762 1.00 66.76 119 THR A CA 1
ATOM 814 C C . THR A 1 101 ? 19.792 58.739 -6.516 1.00 72.26 119 THR A C 1
ATOM 815 O O . THR A 1 101 ? 20.884 58.462 -5.996 1.00 72.55 119 THR A O 1
ATOM 819 N N . LEU A 1 102 ? 18.634 58.262 -6.051 1.00 65.87 120 LEU A N 1
ATOM 820 C CA . LEU A 1 102 ? 18.602 57.377 -4.894 1.00 64.78 120 LEU A CA 1
ATOM 821 C C . LEU A 1 102 ? 19.327 56.063 -5.179 1.00 67.32 120 LEU A C 1
ATOM 822 O O . LEU A 1 102 ? 20.044 55.554 -4.312 1.00 69.61 120 LEU A O 1
ATOM 827 N N . ARG A 1 103 ? 19.162 55.496 -6.379 1.00 67.03 121 ARG A N 1
ATOM 828 C CA . ARG A 1 103 ? 19.923 54.288 -6.698 1.00 66.50 121 ARG A CA 1
ATOM 829 C C . ARG A 1 103 ? 21.404 54.558 -6.536 1.00 64.53 121 ARG A C 1
ATOM 830 O O . ARG A 1 103 ? 22.137 53.750 -5.949 1.00 62.93 121 ARG A O 1
ATOM 838 N N . PHE A 1 104 ? 21.847 55.723 -7.018 1.00 58.06 122 PHE A N 1
ATOM 839 C CA . PHE A 1 104 ? 23.250 56.101 -6.920 1.00 58.46 122 PHE A CA 1
ATOM 840 C C . PHE A 1 104 ? 23.712 56.161 -5.469 1.00 60.71 122 PHE A C 1
ATOM 841 O O . PHE A 1 104 ? 24.779 55.640 -5.136 1.00 58.91 122 PHE A O 1
ATOM 849 N N . LEU A 1 105 ? 22.911 56.767 -4.583 1.00 48.71 123 LEU A N 1
ATOM 850 C CA . LEU A 1 105 ? 23.353 56.863 -3.201 1.00 64.84 123 LEU A CA 1
ATOM 851 C C . LEU A 1 105 ? 23.596 55.491 -2.589 1.00 67.86 123 LEU A C 1
ATOM 852 O O . LEU A 1 105 ? 24.443 55.360 -1.698 1.00 77.62 123 LEU A O 1
ATOM 857 N N . CYS A 1 106 ? 22.888 54.458 -3.056 1.00 56.73 124 CYS A N 1
ATOM 858 C CA . CYS A 1 106 ? 23.175 53.113 -2.564 1.00 63.93 124 CYS A CA 1
ATOM 859 C C . CYS A 1 106 ? 24.617 52.713 -2.836 1.00 68.93 124 CYS A C 1
ATOM 860 O O . CYS A 1 106 ? 25.134 51.817 -2.169 1.00 73.60 124 CYS A O 1
ATOM 863 N N . LYS A 1 107 ? 25.285 53.374 -3.783 1.00 64.67 125 LYS A N 1
ATOM 864 C CA . LYS A 1 107 ? 26.670 53.058 -4.093 1.00 71.81 125 LYS A CA 1
ATOM 865 C C . LYS A 1 107 ? 27.669 53.977 -3.398 1.00 73.16 125 LYS A C 1
ATOM 866 O O . LYS A 1 107 ? 28.833 53.594 -3.254 1.00 73.67 125 LYS A O 1
ATOM 872 N N . LEU A 1 108 ? 27.245 55.161 -2.955 1.00 73.80 126 LEU A N 1
ATOM 873 C CA . LEU A 1 108 ? 28.148 56.088 -2.286 1.00 68.95 126 LEU A CA 1
ATOM 874 C C . LEU A 1 108 ? 28.639 55.515 -0.974 1.00 77.73 126 LEU A C 1
ATOM 875 O O . LEU A 1 108 ? 27.868 54.967 -0.180 1.00 80.49 126 LEU A O 1
ATOM 880 N N . ARG A 1 109 ? 29.928 55.685 -0.726 1.00 78.67 127 ARG A N 1
ATOM 881 C CA . ARG A 1 109 ? 30.516 55.188 0.496 1.00 71.83 127 ARG A CA 1
ATOM 882 C C . ARG A 1 109 ? 31.079 56.281 1.396 1.00 72.46 127 ARG A C 1
ATOM 883 O O . ARG A 1 109 ? 31.136 56.084 2.613 1.00 77.15 127 ARG A O 1
ATOM 891 N N . GLU A 1 110 ? 31.452 57.424 0.850 1.00 77.53 128 GLU A N 1
ATOM 892 C CA . GLU A 1 110 ? 32.058 58.490 1.628 1.00 80.87 128 GLU A CA 1
ATOM 893 C C . GLU A 1 110 ? 31.007 59.191 2.478 1.00 74.75 128 GLU A C 1
ATOM 894 O O . GLU A 1 110 ? 30.121 59.871 1.940 1.00 79.88 128 GLU A O 1
ATOM 900 N N . PRO A 1 111 ? 31.090 59.049 3.807 1.00 70.31 129 PRO A N 1
ATOM 901 C CA . PRO A 1 111 ? 30.170 59.772 4.713 1.00 76.59 129 PRO A CA 1
ATOM 902 C C . PRO A 1 111 ? 30.120 61.283 4.507 1.00 81.04 129 PRO A C 1
ATOM 903 O O . PRO A 1 111 ? 29.052 61.890 4.671 1.00 78.86 129 PRO A O 1
ATOM 907 N N . GLU A 1 112 ? 31.251 61.917 4.184 1.00 78.22 130 GLU A N 1
ATOM 908 C CA . GLU A 1 112 ? 31.230 63.356 3.980 1.00 79.33 130 GLU A CA 1
ATOM 909 C C . GLU A 1 112 ? 30.370 63.760 2.792 1.00 78.23 130 GLU A C 1
ATOM 910 O O . GLU A 1 112 ? 29.942 64.913 2.723 1.00 85.99 130 GLU A O 1
ATOM 916 N N . LEU A 1 113 ? 30.101 62.845 1.862 1.00 78.75 131 LEU A N 1
ATOM 917 C CA . LEU A 1 113 ? 29.154 63.112 0.784 1.00 81.06 131 LEU A CA 1
ATOM 918 C C . LEU A 1 113 ? 27.724 62.786 1.174 1.00 75.67 131 LEU A C 1
ATOM 919 O O . LEU A 1 113 ? 26.783 63.414 0.676 1.00 75.64 131 LEU A O 1
ATOM 924 N N . LEU A 1 114 ? 27.541 61.780 2.020 1.00 67.40 132 LEU A N 1
ATOM 925 C CA . LEU A 1 114 ? 26.190 61.364 2.369 1.00 74.87 132 LEU A CA 1
ATOM 926 C C . LEU A 1 114 ? 25.563 62.332 3.357 1.00 73.33 132 LEU A C 1
ATOM 927 O O . LEU A 1 114 ? 24.374 62.643 3.259 1.00 78.30 132 LEU A O 1
ATOM 932 N N . GLU A 1 115 ? 26.352 62.813 4.310 1.00 76.43 133 GLU A N 1
ATOM 933 C CA . GLU A 1 115 ? 25.854 63.678 5.379 1.00 91.68 133 GLU A CA 1
ATOM 934 C C . GLU A 1 115 ? 25.023 64.860 4.895 1.00 87.34 133 GLU A C 1
ATOM 935 O O . GLU A 1 115 ? 23.928 65.071 5.439 1.00 90.67 133 GLU A O 1
ATOM 941 N N . PRO A 1 116 ? 25.450 65.663 3.917 1.00 81.93 134 PRO A N 1
ATOM 942 C CA . PRO A 1 116 ? 24.617 66.808 3.523 1.00 85.02 134 PRO A CA 1
ATOM 943 C C . PRO A 1 116 ? 23.395 66.431 2.698 1.00 81.73 134 PRO A C 1
ATOM 944 O O . PRO A 1 116 ? 22.618 67.322 2.336 1.00 86.64 134 PRO A O 1
ATOM 948 N N . LEU A 1 117 ? 23.190 65.151 2.395 1.00 76.40 135 LEU A N 1
ATOM 949 C CA . LEU A 1 117 ? 22.056 64.697 1.600 1.00 69.22 135 LEU A CA 1
ATOM 950 C C . LEU A 1 117 ? 20.983 64.009 2.426 1.00 75.17 135 LEU A C 1
ATOM 951 O O . LEU A 1 117 ? 19.931 63.648 1.877 1.00 76.62 135 LEU A O 1
ATOM 956 N N . LEU A 1 118 ? 21.223 63.804 3.724 1.00 77.44 136 LEU A N 1
ATOM 957 C CA . LEU A 1 118 ? 20.395 62.893 4.508 1.00 75.18 136 LEU A CA 1
ATOM 958 C C . LEU A 1 118 ? 18.960 63.383 4.614 1.00 85.00 136 LEU A C 1
ATOM 959 O O . LEU A 1 118 ? 18.014 62.601 4.468 1.00 87.03 136 LEU A O 1
ATOM 964 N N . SER A 1 119 ? 18.772 64.670 4.899 1.00 87.05 137 SER A N 1
ATOM 965 C CA . SER A 1 119 ? 17.412 65.170 5.027 1.00 83.57 137 SER A CA 1
ATOM 966 C C . SER A 1 119 ? 16.627 64.941 3.740 1.00 79.32 137 SER A C 1
ATOM 967 O O . SER A 1 119 ? 15.481 64.478 3.781 1.00 78.62 137 SER A O 1
ATOM 970 N N . SER A 1 120 ? 17.242 65.216 2.584 1.00 74.24 138 SER A N 1
ATOM 971 C CA . SER A 1 120 ? 16.551 64.978 1.316 1.00 77.67 138 SER A CA 1
ATOM 972 C C . SER A 1 120 ? 16.203 63.506 1.132 1.00 78.84 138 SER A C 1
ATOM 973 O O . SER A 1 120 ? 15.083 63.177 0.722 1.00 78.46 138 SER A O 1
ATOM 976 N N . VAL A 1 121 ? 17.152 62.605 1.415 1.00 72.20 139 VAL A N 1
ATOM 977 C CA . VAL A 1 121 ? 16.865 61.176 1.298 1.00 67.78 139 VAL A CA 1
ATOM 978 C C . VAL A 1 121 ? 15.704 60.794 2.199 1.00 70.06 139 VAL A C 1
ATOM 979 O O . VAL A 1 121 ? 14.769 60.105 1.776 1.00 70.38 139 VAL A O 1
ATOM 983 N N . ARG A 1 122 ? 15.763 61.218 3.465 1.00 73.06 140 ARG A N 1
ATOM 984 C CA . ARG A 1 122 ? 14.722 60.842 4.414 1.00 73.24 140 ARG A CA 1
ATOM 985 C C . ARG A 1 122 ? 13.367 61.310 3.922 1.00 83.45 140 ARG A C 1
ATOM 986 O O . ARG A 1 122 ? 12.375 60.580 4.024 1.00 87.56 140 ARG A O 1
ATOM 994 N N . ALA A 1 123 ? 13.318 62.518 3.353 1.00 84.21 141 ALA A N 1
ATOM 995 C CA . ALA A 1 123 ? 12.067 63.047 2.827 1.00 79.28 141 ALA A CA 1
ATOM 996 C C . ALA A 1 123 ? 11.498 62.150 1.741 1.00 77.20 141 ALA A C 1
ATOM 997 O O . ALA A 1 123 ? 10.279 61.961 1.661 1.00 85.37 141 ALA A O 1
ATOM 999 N N . CYS A 1 124 ? 12.364 61.569 0.908 1.00 72.28 142 CYS A N 1
ATOM 1000 C CA . CYS A 1 124 ? 11.885 60.765 -0.215 1.00 73.82 142 CYS A CA 1
ATOM 1001 C C . CYS A 1 124 ? 11.072 59.551 0.237 1.00 79.37 142 CYS A C 1
ATOM 1002 O O . CYS A 1 124 ? 10.257 59.042 -0.542 1.00 74.26 142 CYS A O 1
ATOM 1005 N N . LEU A 1 125 ? 11.271 59.078 1.479 1.00 75.25 143 LEU A N 1
ATOM 1006 C CA . LEU A 1 125 ? 10.490 57.955 1.989 1.00 78.34 143 LEU A CA 1
ATOM 1007 C C . LEU A 1 125 ? 8.992 58.231 1.962 1.00 80.96 143 LEU A C 1
ATOM 1008 O O . LEU A 1 125 ? 8.194 57.285 1.971 1.00 77.93 143 LEU A O 1
ATOM 1013 N N . GLU A 1 126 ? 8.586 59.498 1.916 1.00 77.12 144 GLU A N 1
ATOM 1014 C CA . GLU A 1 126 ? 7.174 59.840 1.987 1.00 83.48 144 GLU A CA 1
ATOM 1015 C C . GLU A 1 126 ? 6.700 60.519 0.713 1.00 85.48 144 GLU A C 1
ATOM 1016 O O . GLU A 1 126 ? 5.664 61.195 0.705 1.00 91.75 144 GLU A O 1
ATOM 1022 N N . HIS A 1 127 ? 7.445 60.329 -0.365 1.00 81.36 145 HIS A N 1
ATOM 1023 C CA . HIS A 1 127 ? 7.040 60.804 -1.674 1.00 83.00 145 HIS A CA 1
ATOM 1024 C C . HIS A 1 127 ? 5.733 60.141 -2.098 1.00 86.78 145 HIS A C 1
ATOM 1025 O O . HIS A 1 127 ? 5.418 59.017 -1.699 1.00 86.44 145 HIS A O 1
ATOM 1032 N N . ARG A 1 128 ? 4.965 60.844 -2.928 1.00 90.37 146 ARG A N 1
ATOM 1033 C CA . ARG A 1 128 ? 3.717 60.263 -3.404 1.00 93.73 146 ARG A CA 1
ATOM 1034 C C . ARG A 1 128 ? 3.958 59.095 -4.353 1.00 87.67 146 ARG A C 1
ATOM 1035 O O . ARG A 1 128 ? 3.131 58.181 -4.424 1.00 87.59 146 ARG A O 1
ATOM 1043 N N . HIS A 1 129 ? 5.066 59.101 -5.085 1.00 81.73 147 HIS A N 1
ATOM 1044 C CA . HIS A 1 129 ? 5.249 58.178 -6.199 1.00 79.57 147 HIS A CA 1
ATOM 1045 C C . HIS A 1 129 ? 6.008 56.936 -5.739 1.00 75.74 147 HIS A C 1
ATOM 1046 O O . HIS A 1 129 ? 7.067 57.049 -5.116 1.00 73.38 147 HIS A O 1
ATOM 1053 N N . ALA A 1 130 ? 5.475 55.753 -6.070 1.00 75.07 148 ALA A N 1
ATOM 1054 C CA . ALA A 1 130 ? 6.109 54.498 -5.663 1.00 75.45 148 ALA A CA 1
ATOM 1055 C C . ALA A 1 130 ? 7.509 54.350 -6.256 1.00 74.02 148 ALA A C 1
ATOM 1056 O O . ALA A 1 130 ? 8.411 53.816 -5.602 1.00 73.45 148 ALA A O 1
ATOM 1058 N N . TYR A 1 131 ? 7.713 54.828 -7.487 1.00 70.00 149 TYR A N 1
ATOM 1059 C CA . TYR A 1 131 ? 9.055 54.849 -8.061 1.00 67.58 149 TYR A CA 1
ATOM 1060 C C . TYR A 1 131 ? 10.064 55.540 -7.138 1.00 72.39 149 TYR A C 1
ATOM 1061 O O . TYR A 1 131 ? 11.224 55.126 -7.060 1.00 68.54 149 TYR A O 1
ATOM 1070 N N . VAL A 1 132 ? 9.657 56.608 -6.449 1.00 71.94 150 VAL A N 1
ATOM 1071 C CA . VAL A 1 132 ? 10.587 57.259 -5.534 1.00 68.24 150 VAL A CA 1
ATOM 1072 C C . VAL A 1 132 ? 10.712 56.459 -4.245 1.00 66.93 150 VAL A C 1
ATOM 1073 O O . VAL A 1 132 ? 11.820 56.152 -3.785 1.00 63.37 150 VAL A O 1
ATOM 1077 N N . ARG A 1 133 ? 9.575 56.078 -3.663 1.00 70.39 151 ARG A N 1
ATOM 1078 C CA . ARG A 1 133 ? 9.589 55.336 -2.403 1.00 68.90 151 ARG A CA 1
ATOM 1079 C C . ARG A 1 133 ? 10.387 54.029 -2.507 1.00 70.08 151 ARG A C 1
ATOM 1080 O O . ARG A 1 133 ? 11.197 53.720 -1.622 1.00 67.60 151 ARG A O 1
ATOM 1088 N N . LYS A 1 134 ? 10.195 53.261 -3.593 1.00 63.66 152 LYS A N 1
ATOM 1089 C CA . LYS A 1 134 ? 10.864 51.968 -3.696 1.00 67.69 152 LYS A CA 1
ATOM 1090 C C . LYS A 1 134 ? 12.384 52.128 -3.697 1.00 68.50 152 LYS A C 1
ATOM 1091 O O . LYS A 1 134 ? 13.104 51.257 -3.191 1.00 62.70 152 LYS A O 1
ATOM 1097 N N . ASN A 1 135 ? 12.889 53.239 -4.236 1.00 57.13 153 ASN A N 1
ATOM 1098 C CA . ASN A 1 135 ? 14.329 53.454 -4.245 1.00 58.03 153 ASN A CA 1
ATOM 1099 C C . ASN A 1 135 ? 14.816 54.059 -2.928 1.00 58.58 153 ASN A C 1
ATOM 1100 O O . ASN A 1 135 ? 15.901 53.705 -2.449 1.00 69.41 153 ASN A O 1
ATOM 1105 N N . ALA A 1 136 ? 14.031 54.949 -2.318 1.00 52.50 154 ALA A N 1
ATOM 1106 C CA . ALA A 1 136 ? 14.475 55.599 -1.090 1.00 62.67 154 ALA A CA 1
ATOM 1107 C C . ALA A 1 136 ? 14.638 54.604 0.060 1.00 62.79 154 ALA A C 1
ATOM 1108 O O . ALA A 1 136 ? 15.551 54.749 0.883 1.00 68.16 154 ALA A O 1
ATOM 1110 N N . VAL A 1 137 ? 13.763 53.601 0.154 1.00 59.89 155 VAL A N 1
ATOM 1111 C CA . VAL A 1 137 ? 13.874 52.696 1.297 1.00 65.95 155 VAL A CA 1
ATOM 1112 C C . VAL A 1 137 ? 15.141 51.840 1.193 1.00 61.87 155 VAL A C 1
ATOM 1113 O O . VAL A 1 137 ? 15.769 51.523 2.206 1.00 67.80 155 VAL A O 1
ATOM 1117 N N . PHE A 1 138 ? 15.548 51.476 -0.016 1.00 54.47 156 PHE A N 1
ATOM 1118 C CA . PHE A 1 138 ? 16.847 50.838 -0.215 1.00 66.21 156 PHE A CA 1
ATOM 1119 C C . PHE A 1 138 ? 18.001 51.792 0.093 1.00 68.39 156 PHE A C 1
ATOM 1120 O O . PHE A 1 138 ? 18.980 51.398 0.732 1.00 67.10 156 PHE A O 1
ATOM 1128 N N . ALA A 1 139 ? 17.910 53.046 -0.365 1.00 66.03 157 ALA A N 1
ATOM 1129 C CA . ALA A 1 139 ? 18.941 54.030 -0.053 1.00 68.43 157 ALA A CA 1
ATOM 1130 C C . ALA A 1 139 ? 19.184 54.115 1.452 1.00 68.88 157 ALA A C 1
ATOM 1131 O O . ALA A 1 139 ? 20.331 54.044 1.920 1.00 55.65 157 ALA A O 1
ATOM 1133 N N . VAL A 1 140 ? 18.104 54.248 2.226 1.00 65.69 158 VAL A N 1
ATOM 1134 C CA . VAL A 1 140 ? 18.232 54.395 3.670 1.00 64.94 158 VAL A CA 1
ATOM 1135 C C . VAL A 1 140 ? 18.906 53.170 4.277 1.00 68.24 158 VAL A C 1
ATOM 1136 O O . VAL A 1 140 ? 19.806 53.288 5.122 1.00 67.01 158 VAL A O 1
ATOM 1140 N N . ALA A 1 141 ? 18.494 51.977 3.859 1.00 69.01 159 ALA A N 1
ATOM 1141 C CA . ALA A 1 141 ? 19.137 50.793 4.416 1.00 69.47 159 ALA A CA 1
ATOM 1142 C C . ALA A 1 141 ? 20.594 50.727 3.993 1.00 65.75 159 ALA A C 1
ATOM 1143 O O . ALA A 1 141 ? 21.441 50.213 4.735 1.00 64.58 159 ALA A O 1
ATOM 1145 N N . SER A 1 142 ? 20.902 51.281 2.826 1.00 62.81 160 SER A N 1
ATOM 1146 C CA . SER A 1 142 ? 22.264 51.222 2.315 1.00 59.41 160 SER A CA 1
ATOM 1147 C C . SER A 1 142 ? 23.169 52.163 3.101 1.00 61.96 160 SER A C 1
ATOM 1148 O O . SER A 1 142 ? 24.272 51.779 3.506 1.00 61.84 160 SER A O 1
ATOM 1151 N N . ILE A 1 143 ? 22.709 53.401 3.341 1.00 61.46 161 ILE A N 1
ATOM 1152 C CA . ILE A 1 143 ? 23.474 54.334 4.168 1.00 66.68 161 ILE A CA 1
ATOM 1153 C C . ILE A 1 143 ? 23.775 53.701 5.523 1.00 72.04 161 ILE A C 1
ATOM 1154 O O . ILE A 1 143 ? 24.894 53.799 6.043 1.00 68.83 161 ILE A O 1
ATOM 1159 N N . TYR A 1 144 ? 22.780 53.032 6.110 1.00 66.52 162 TYR A N 1
ATOM 1160 C CA . TYR A 1 144 ? 22.961 52.500 7.453 1.00 68.67 162 TYR A CA 1
ATOM 1161 C C . TYR A 1 144 ? 23.952 51.345 7.459 1.00 66.58 162 TYR A C 1
ATOM 1162 O O . TYR A 1 144 ? 24.697 51.161 8.433 1.00 65.58 162 TYR A O 1
ATOM 1171 N N . GLN A 1 145 ? 23.952 50.539 6.394 1.00 62.34 163 GLN A N 1
ATOM 1172 C CA . GLN A 1 145 ? 24.917 49.447 6.295 1.00 70.79 163 GLN A CA 1
ATOM 1173 C C . GLN A 1 145 ? 26.343 49.980 6.196 1.00 70.50 163 GLN A C 1
ATOM 1174 O O . GLN A 1 145 ? 27.267 49.431 6.804 1.00 67.31 163 GLN A O 1
ATOM 1180 N N . HIS A 1 146 ? 26.541 51.053 5.436 1.00 61.27 164 HIS A N 1
ATOM 1181 C CA . HIS A 1 146 ? 27.885 51.503 5.142 1.00 67.99 164 HIS A CA 1
ATOM 1182 C C . HIS A 1 146 ? 28.339 52.647 6.042 1.00 74.76 164 HIS A C 1
ATOM 1183 O O . HIS A 1 146 ? 29.545 52.912 6.120 1.00 66.58 164 HIS A O 1
ATOM 1190 N N . ALA A 1 147 ? 27.422 53.275 6.774 1.00 70.83 165 ALA A N 1
ATOM 1191 C CA . ALA A 1 147 ? 27.760 54.430 7.590 1.00 61.70 165 ALA A CA 1
ATOM 1192 C C . ALA A 1 147 ? 26.729 54.608 8.695 1.00 64.38 165 ALA A C 1
ATOM 1193 O O . ALA A 1 147 ? 25.999 55.609 8.690 1.00 63.19 165 ALA A O 1
ATOM 1195 N N . PRO A 1 148 ? 26.661 53.679 9.659 1.00 63.06 166 PRO A N 1
ATOM 1196 C 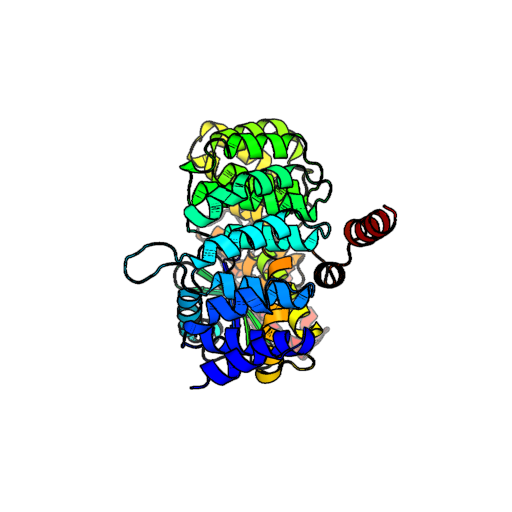CA . PRO A 1 148 ? 25.537 53.659 10.618 1.00 69.80 166 PRO A CA 1
ATOM 1197 C C . PRO A 1 148 ? 25.341 54.951 11.384 1.00 73.60 166 PRO A C 1
ATOM 1198 O O . PRO A 1 148 ? 24.200 55.297 11.708 1.00 80.62 166 PRO A O 1
ATOM 1202 N N . SER A 1 149 ? 26.416 55.675 11.688 1.00 67.39 167 SER A N 1
ATOM 1203 C CA . SER A 1 149 ? 26.282 56.880 12.493 1.00 70.84 167 SER A CA 1
ATOM 1204 C C . SER A 1 149 ? 25.488 57.975 11.786 1.00 75.77 167 SER A C 1
ATOM 1205 O O . SER A 1 149 ? 24.989 58.885 12.453 1.00 83.19 167 SER A O 1
ATOM 1208 N N . LEU A 1 150 ? 25.350 57.911 10.461 1.00 71.21 168 LEU A N 1
ATOM 1209 C CA . LEU A 1 150 ? 24.622 58.956 9.752 1.00 68.15 168 LEU A CA 1
ATOM 1210 C C . LEU A 1 150 ? 23.116 58.859 9.976 1.00 76.77 168 LEU A C 1
ATOM 1211 O O . LEU A 1 150 ? 22.416 59.876 9.917 1.00 85.13 168 LEU A O 1
ATOM 1216 N N . ILE A 1 151 ? 22.591 57.664 10.213 1.00 72.34 169 ILE A N 1
ATOM 1217 C CA . ILE A 1 151 ? 21.148 57.528 10.386 1.00 76.94 169 ILE A CA 1
ATOM 1218 C C . ILE A 1 151 ? 20.883 56.403 11.387 1.00 77.12 169 ILE A C 1
ATOM 1219 O O . ILE A 1 151 ? 20.464 55.286 11.024 1.00 73.07 169 ILE A O 1
ATOM 1224 N N . PRO A 1 152 ? 21.120 56.664 12.673 1.00 72.70 170 PRO A N 1
ATOM 1225 C CA . PRO A 1 152 ? 20.997 55.603 13.679 1.00 79.96 170 PRO A CA 1
ATOM 1226 C C . PRO A 1 152 ? 19.577 55.113 13.882 1.00 81.82 170 PRO A C 1
ATOM 1227 O O . PRO A 1 152 ? 19.392 54.085 14.551 1.00 78.80 170 PRO A O 1
ATOM 1231 N N . ASP A 1 153 ? 18.578 55.813 13.340 1.00 79.34 171 ASP A N 1
ATOM 1232 C CA . ASP A 1 153 ? 17.175 55.436 13.471 1.00 82.85 171 ASP A CA 1
ATOM 1233 C C . ASP A 1 153 ? 16.622 54.798 12.199 1.00 83.16 171 ASP A C 1
ATOM 1234 O O . ASP A 1 153 ? 15.405 54.805 11.984 1.00 86.41 171 ASP A O 1
ATOM 1239 N N . ALA A 1 154 ? 17.495 54.225 11.370 1.00 80.03 172 ALA A N 1
ATOM 1240 C CA . ALA A 1 154 ? 17.082 53.728 10.061 1.00 75.14 172 ALA A CA 1
ATOM 1241 C C . ALA A 1 154 ? 16.100 52.570 10.185 1.00 73.91 172 ALA A C 1
ATOM 1242 O O . ALA A 1 154 ? 15.126 52.486 9.423 1.00 74.48 172 ALA A O 1
ATOM 1244 N N . ALA A 1 155 ? 16.354 51.660 11.126 1.00 66.47 173 ALA A N 1
ATOM 1245 C CA . ALA A 1 155 ? 15.469 50.520 11.301 1.00 76.28 173 ALA A CA 1
ATOM 1246 C C . ALA A 1 155 ? 14.070 50.978 11.683 1.00 84.85 173 ALA A C 1
ATOM 1247 O O . ALA A 1 155 ? 13.075 50.410 11.223 1.00 92.44 173 ALA A O 1
ATOM 1249 N N . ASP A 1 156 ? 13.974 52.016 12.508 1.00 85.00 174 ASP A N 1
ATOM 1250 C CA . ASP A 1 156 ? 12.658 52.526 12.868 1.00 86.82 174 ASP A CA 1
ATOM 1251 C C . ASP A 1 156 ? 11.986 53.189 11.675 1.00 79.69 174 ASP A C 1
ATOM 1252 O O . ASP A 1 156 ? 10.778 53.010 11.453 1.00 82.55 174 ASP A O 1
ATOM 1257 N N . LEU A 1 157 ? 12.752 53.964 10.904 1.00 65.27 175 LEU A N 1
ATOM 1258 C CA . LEU A 1 157 ? 12.205 54.610 9.714 1.00 70.08 175 LEU A CA 1
ATOM 1259 C C . LEU A 1 157 ? 11.570 53.594 8.779 1.00 74.61 175 LEU A C 1
ATOM 1260 O O . LEU A 1 157 ? 10.430 53.765 8.330 1.00 77.60 175 LEU A O 1
ATOM 1265 N N . ILE A 1 158 ? 12.309 52.533 8.467 1.00 71.66 176 ILE A N 1
ATOM 1266 C CA . ILE A 1 158 ? 11.838 51.567 7.494 1.00 74.14 176 ILE A CA 1
ATOM 1267 C C . ILE A 1 158 ? 10.604 50.837 8.019 1.00 77.33 176 ILE A C 1
ATOM 1268 O O . ILE A 1 158 ? 9.605 50.683 7.301 1.00 75.53 176 ILE A O 1
ATOM 1273 N N . ALA A 1 159 ? 10.653 50.386 9.277 1.00 71.71 177 ALA A N 1
ATOM 1274 C CA . ALA A 1 159 ? 9.470 49.843 9.930 1.00 75.36 177 ALA A CA 1
ATOM 1275 C C . ALA A 1 159 ? 8.258 50.741 9.706 1.00 80.17 177 ALA A C 1
ATOM 1276 O O . ALA A 1 159 ? 7.180 50.281 9.303 1.00 80.79 177 ALA A O 1
ATOM 1278 N N . THR A 1 160 ? 8.426 52.037 9.949 1.00 78.29 178 THR A N 1
ATOM 1279 C CA . THR A 1 160 ? 7.310 52.956 9.795 1.00 85.15 178 THR A CA 1
ATOM 1280 C C . THR A 1 160 ? 6.830 52.996 8.350 1.00 82.41 178 THR A C 1
ATOM 1281 O O . THR A 1 160 ? 5.645 52.768 8.076 1.00 88.20 178 THR A O 1
ATOM 1285 N N . PHE A 1 161 ? 7.743 53.273 7.417 1.00 81.03 179 PHE A N 1
ATOM 1286 C CA . PHE A 1 161 ? 7.544 53.123 5.977 1.00 76.87 179 PHE A CA 1
ATOM 1287 C C . PHE A 1 161 ? 6.770 51.853 5.633 1.00 87.58 179 PHE A C 1
ATOM 1288 O O . PHE A 1 161 ? 5.881 51.860 4.776 1.00 89.04 179 PHE A O 1
ATOM 1296 N N . LEU A 1 162 ? 7.107 50.758 6.313 1.00 89.76 180 LEU A N 1
ATOM 1297 C CA . LEU A 1 162 ? 6.505 49.467 6.020 1.00 86.37 180 LEU A CA 1
ATOM 1298 C C . LEU A 1 162 ? 5.081 49.371 6.541 1.00 95.35 180 LEU A C 1
ATOM 1299 O O . LEU A 1 162 ? 4.244 48.686 5.941 1.00 99.72 180 LEU A O 1
ATOM 1304 N N . GLU A 1 163 ? 4.783 50.028 7.661 1.00 98.37 181 GLU A N 1
ATOM 1305 C CA . GLU A 1 163 ? 3.459 49.862 8.236 1.00 98.20 181 GLU A CA 1
ATOM 1306 C C . GLU A 1 163 ? 2.394 50.534 7.385 1.00 107.78 181 GLU A C 1
ATOM 1307 O O . GLU A 1 163 ? 1.232 50.110 7.401 1.00 121.06 181 GLU A O 1
ATOM 1313 N N . GLY A 1 164 ? 2.762 51.554 6.620 1.00 104.77 182 GLY A N 1
ATOM 1314 C CA . GLY A 1 164 ? 1.759 52.305 5.892 1.00 108.95 182 GLY A CA 1
ATOM 1315 C C . GLY A 1 164 ? 1.803 52.104 4.397 1.00 108.32 182 GLY A C 1
ATOM 1316 O O . GLY A 1 164 ? 0.993 52.677 3.662 1.00 115.69 182 GLY A O 1
ATOM 1317 N N . GLU A 1 165 ? 2.736 51.281 3.933 1.00 99.26 183 GLU A N 1
ATOM 1318 C CA . GLU A 1 165 ? 2.988 51.160 2.506 1.00 91.06 183 GLU A CA 1
ATOM 1319 C C . GLU A 1 165 ? 1.922 50.318 1.822 1.00 93.09 183 GLU A C 1
ATOM 1320 O O . GLU A 1 165 ? 1.466 49.306 2.359 1.00 99.04 183 GLU A O 1
ATOM 1326 N N . SER A 1 166 ? 1.537 50.730 0.620 1.00 94.94 184 SER A N 1
ATOM 1327 C CA . SER A 1 166 ? 0.563 49.981 -0.162 1.00 103.05 184 SER A CA 1
ATOM 1328 C C . SER A 1 166 ? 1.135 49.387 -1.439 1.00 103.61 184 SER A C 1
ATOM 1329 O O . SER A 1 166 ? 0.652 48.346 -1.889 1.00 105.69 184 SER A O 1
ATOM 1332 N N . ASP A 1 167 ? 2.146 50.024 -2.031 1.00 99.98 185 ASP A N 1
ATOM 1333 C CA . ASP A 1 167 ? 2.731 49.543 -3.283 1.00 94.75 185 ASP A CA 1
ATOM 1334 C C . ASP A 1 167 ? 3.436 48.214 -3.044 1.00 91.62 185 ASP A C 1
ATOM 1335 O O . ASP A 1 167 ? 4.361 48.149 -2.220 1.00 87.94 185 ASP A O 1
ATOM 1340 N N . PRO A 1 168 ? 3.045 47.145 -3.731 1.00 80.21 186 PRO A N 1
ATOM 1341 C CA . PRO A 1 168 ? 3.723 45.852 -3.521 1.00 73.93 186 PRO A CA 1
ATOM 1342 C C . PRO A 1 168 ? 5.237 45.928 -3.671 1.00 76.38 186 PRO A C 1
ATOM 1343 O O . PRO A 1 168 ? 5.953 45.350 -2.845 1.00 74.20 186 PRO A O 1
ATOM 1347 N N . THR A 1 169 ? 5.749 46.627 -4.690 1.00 74.60 187 THR A N 1
ATOM 1348 C CA . THR A 1 169 ? 7.201 46.713 -4.869 1.00 74.02 187 THR A CA 1
ATOM 1349 C C . THR A 1 169 ? 7.862 47.450 -3.699 1.00 72.43 187 THR A C 1
ATOM 1350 O O . THR A 1 169 ? 8.939 47.055 -3.224 1.00 72.13 187 THR A O 1
ATOM 1354 N N . CYS A 1 170 ? 7.229 48.519 -3.212 1.00 66.77 188 CYS A N 1
ATOM 1355 C CA . CYS A 1 170 ? 7.754 49.169 -2.020 1.00 67.38 188 CYS A CA 1
ATOM 1356 C C . CYS A 1 170 ? 7.667 48.253 -0.797 1.00 76.03 188 CYS A C 1
ATOM 1357 O O . CYS A 1 170 ? 8.576 48.251 0.044 1.00 74.75 188 CYS A O 1
ATOM 1360 N N . LYS A 1 171 ? 6.598 47.451 -0.688 1.00 77.44 189 LYS A N 1
ATOM 1361 C CA . LYS A 1 171 ? 6.510 46.505 0.424 1.00 72.76 189 LYS A CA 1
ATOM 1362 C C . LYS A 1 171 ? 7.653 45.492 0.379 1.00 73.15 189 LYS A C 1
ATOM 1363 O O . LYS A 1 171 ? 8.319 45.249 1.393 1.00 69.51 189 LYS A O 1
ATOM 1369 N N . ARG A 1 172 ? 7.925 44.922 -0.799 1.00 69.64 190 ARG A N 1
ATOM 1370 C CA . ARG A 1 172 ? 9.033 43.980 -0.925 1.00 64.90 190 ARG A CA 1
ATOM 1371 C C . ARG A 1 172 ? 10.346 44.640 -0.549 1.00 71.88 190 ARG A C 1
ATOM 1372 O O . ARG A 1 172 ? 11.093 44.123 0.294 1.00 71.71 190 ARG A O 1
ATOM 1380 N N . ASN A 1 173 ? 10.660 45.772 -1.189 1.00 72.73 191 ASN A N 1
ATOM 1381 C CA . ASN A 1 173 ? 11.906 46.473 -0.878 1.00 68.30 191 ASN A CA 1
ATOM 1382 C C . ASN A 1 173 ? 11.981 46.831 0.612 1.00 64.55 191 ASN A C 1
ATOM 1383 O O . ASN A 1 173 ? 13.010 46.600 1.262 1.00 62.19 191 ASN A O 1
ATOM 1388 N N . GLY A 1 174 ? 10.881 47.349 1.174 1.00 65.24 192 GLY A N 1
ATOM 1389 C CA . GLY A 1 174 ? 10.858 47.685 2.592 1.00 70.02 192 GLY A CA 1
ATOM 1390 C C . GLY A 1 174 ? 11.236 46.522 3.492 1.00 73.66 192 GLY A C 1
ATOM 1391 O O . GLY A 1 174 ? 12.083 46.655 4.382 1.00 73.91 192 GLY A O 1
ATOM 1392 N N . PHE A 1 175 ? 10.645 45.349 3.247 1.00 73.22 193 PHE A N 1
ATOM 1393 C CA . PHE A 1 175 ? 10.947 44.208 4.101 1.00 75.08 193 PHE A CA 1
ATOM 1394 C C . PHE A 1 175 ? 12.379 43.740 3.916 1.00 77.13 193 PHE A C 1
ATOM 1395 O O . PHE A 1 175 ? 13.058 43.401 4.894 1.00 85.88 193 PHE A O 1
ATOM 1403 N N . ALA A 1 176 ? 12.846 43.690 2.671 1.00 71.00 194 ALA A N 1
ATOM 1404 C CA . ALA A 1 176 ? 14.240 43.343 2.418 1.00 65.61 194 ALA A CA 1
ATOM 1405 C C . ALA A 1 176 ? 15.188 44.312 3.125 1.00 70.87 194 ALA A C 1
ATOM 1406 O O . ALA A 1 176 ? 16.167 43.895 3.761 1.00 66.36 194 ALA A O 1
ATOM 1408 N N . ALA A 1 177 ? 14.907 45.613 3.031 1.00 65.81 195 ALA A N 1
ATOM 1409 C CA . ALA A 1 177 ? 15.753 46.610 3.679 1.00 63.38 195 ALA A CA 1
ATOM 1410 C C . ALA A 1 177 ? 15.705 46.475 5.200 1.00 67.97 195 ALA A C 1
ATOM 1411 O O . ALA A 1 177 ? 16.744 46.529 5.871 1.00 66.82 195 ALA A O 1
ATOM 1413 N N . LEU A 1 178 ? 14.503 46.305 5.766 1.00 67.83 196 LEU A N 1
ATOM 1414 C CA . LEU A 1 178 ? 14.393 46.213 7.216 1.00 72.00 196 LEU A CA 1
ATOM 1415 C C . LEU A 1 178 ? 15.206 45.043 7.740 1.00 75.08 196 LEU A C 1
ATOM 1416 O O . LEU A 1 178 ? 16.022 45.197 8.657 1.00 80.54 196 LEU A O 1
ATOM 1421 N N . SER A 1 179 ? 15.029 43.867 7.138 1.00 71.28 197 SER A N 1
ATOM 1422 C CA . SER A 1 179 ? 15.717 42.688 7.646 1.00 75.16 197 SER A CA 1
ATOM 1423 C C . SER A 1 179 ? 17.218 42.746 7.418 1.00 71.97 197 SER A C 1
ATOM 1424 O O . SER A 1 179 ? 17.964 42.113 8.169 1.00 87.98 197 SER A O 1
ATOM 1427 N N . SER A 1 180 ? 17.684 43.506 6.434 1.00 65.13 198 SER A N 1
ATOM 1428 C CA . SER A 1 180 ? 19.120 43.608 6.206 1.00 67.48 198 SER A CA 1
ATOM 1429 C C . SER A 1 180 ? 19.817 44.437 7.273 1.00 74.85 198 SER A C 1
ATOM 1430 O O . SER A 1 180 ? 21.041 44.335 7.417 1.00 75.46 198 SER A O 1
ATOM 1433 N N . ILE A 1 181 ? 19.069 45.218 8.047 1.00 75.29 199 ILE A N 1
ATOM 1434 C CA . ILE A 1 181 ? 19.659 46.028 9.105 1.00 80.16 199 ILE A CA 1
ATOM 1435 C C . ILE A 1 181 ? 19.079 45.743 10.481 1.00 78.96 199 ILE A C 1
ATOM 1436 O O . ILE A 1 181 ? 19.697 46.143 11.476 1.00 79.77 199 ILE A O 1
ATOM 1441 N N . SER A 1 182 ? 17.934 45.057 10.599 1.00 78.71 200 SER A N 1
ATOM 1442 C CA . SER A 1 182 ? 17.356 44.834 11.936 1.00 84.71 200 SER A CA 1
ATOM 1443 C C . SER A 1 182 ? 16.535 43.544 11.928 1.00 85.36 200 SER A C 1
ATOM 1444 O O . SER A 1 182 ? 15.340 43.561 11.617 1.00 89.42 200 SER A O 1
ATOM 1447 N N . HIS A 1 183 ? 17.179 42.437 12.306 1.00 82.93 201 HIS A N 1
ATOM 1448 C CA . HIS A 1 183 ? 16.467 41.163 12.374 1.00 86.40 201 HIS A CA 1
ATOM 1449 C C . HIS A 1 183 ? 15.216 41.278 13.236 1.00 85.28 201 HIS A C 1
ATOM 1450 O O . HIS A 1 183 ? 14.112 40.923 12.804 1.00 82.25 201 HIS A O 1
ATOM 1457 N N . ASP A 1 184 ? 15.372 41.795 14.454 1.00 87.21 202 ASP A N 1
ATOM 1458 C CA . ASP A 1 184 ? 14.264 41.850 15.401 1.00 97.69 202 ASP A CA 1
ATOM 1459 C C . ASP A 1 184 ? 13.056 42.589 14.822 1.00 93.94 202 ASP A C 1
ATOM 1460 O O . ASP A 1 184 ? 11.934 42.070 14.848 1.00 92.47 202 ASP A O 1
ATOM 1465 N N . LYS A 1 185 ? 13.264 43.801 14.283 1.00 89.41 203 LYS A N 1
ATOM 1466 C CA . LYS A 1 185 ? 12.122 44.583 13.800 1.00 89.61 203 LYS A CA 1
ATOM 1467 C C . LYS A 1 185 ? 11.490 43.975 12.546 1.00 87.35 203 LYS A C 1
ATOM 1468 O O . LYS A 1 185 ? 10.270 44.076 12.357 1.00 84.99 203 LYS A O 1
ATOM 1474 N N . ALA A 1 186 ? 12.290 43.356 11.676 1.00 80.27 204 ALA A N 1
ATOM 1475 C CA . ALA A 1 186 ? 11.708 42.588 10.582 1.00 78.51 204 ALA A CA 1
ATOM 1476 C C . ALA A 1 186 ? 10.887 41.422 11.122 1.00 85.48 204 ALA A C 1
ATOM 1477 O O . ALA A 1 186 ? 9.827 41.077 10.576 1.00 87.35 204 ALA A O 1
ATOM 1479 N N . LEU A 1 187 ? 11.363 40.810 12.205 1.00 78.81 205 LEU A N 1
ATOM 1480 C CA . LEU A 1 187 ? 10.633 39.718 12.829 1.00 89.31 205 LEU A CA 1
ATOM 1481 C C . LEU A 1 187 ? 9.269 40.185 13.316 1.00 91.19 205 LEU A C 1
ATOM 1482 O O . LEU A 1 187 ? 8.239 39.586 12.984 1.00 91.00 205 LEU A O 1
ATOM 1487 N N . SER A 1 188 ? 9.248 41.256 14.117 1.00 89.55 206 SER A N 1
ATOM 1488 C CA . SER A 1 188 ? 7.987 41.819 14.588 1.00 91.17 206 SER A CA 1
ATOM 1489 C C . SER A 1 188 ? 7.054 42.103 13.429 1.00 93.29 206 SER A C 1
ATOM 1490 O O . SER A 1 188 ? 5.866 41.755 13.469 1.00 94.42 206 SER A O 1
ATOM 1493 N N . TYR A 1 189 ? 7.582 42.712 12.369 1.00 92.89 207 TYR A N 1
ATOM 1494 C CA . TYR A 1 189 ? 6.750 42.993 11.211 1.00 86.33 207 TYR A CA 1
ATOM 1495 C C . TYR A 1 189 ? 6.175 41.708 10.637 1.00 89.20 207 TYR A C 1
ATOM 1496 O O . TYR A 1 189 ? 4.975 41.622 10.351 1.00 90.44 207 TYR A O 1
ATOM 1505 N N . LEU A 1 190 ? 7.031 40.697 10.461 1.00 86.55 208 LEU A N 1
ATOM 1506 C CA . LEU A 1 190 ? 6.582 39.396 9.982 1.00 82.75 208 LEU A CA 1
ATOM 1507 C C . LEU A 1 190 ? 5.455 38.841 10.834 1.00 87.26 208 LEU A C 1
ATOM 1508 O O . LEU A 1 190 ? 4.531 38.198 10.316 1.00 88.69 208 LEU A O 1
ATOM 1513 N N . GLY A 1 191 ? 5.527 39.063 12.150 1.00 88.90 209 GLY A N 1
ATOM 1514 C CA . GLY A 1 191 ? 4.523 38.506 13.034 1.00 89.97 209 GLY A CA 1
ATOM 1515 C C . GLY A 1 191 ? 3.160 39.106 12.778 1.00 94.73 209 GLY A C 1
ATOM 1516 O O . GLY A 1 191 ? 2.152 38.393 12.734 1.00 97.95 209 GLY A O 1
ATOM 1517 N N . THR A 1 192 ? 3.117 40.421 12.570 1.00 95.59 210 THR A N 1
ATOM 1518 C CA . THR A 1 192 ? 1.861 41.109 12.301 1.00 99.74 210 THR A CA 1
ATOM 1519 C C . THR A 1 192 ? 1.226 40.687 10.974 1.00 106.71 210 THR A C 1
ATOM 1520 O O . THR A 1 192 ? 0.004 40.799 10.829 1.00 115.91 210 THR A O 1
ATOM 1524 N N . VAL A 1 193 ? 2.009 40.195 10.014 1.00 95.10 211 VAL A N 1
ATOM 1525 C CA . VAL A 1 193 ? 1.500 39.844 8.691 1.00 94.87 211 VAL A CA 1
ATOM 1526 C C . VAL A 1 193 ? 1.510 38.336 8.456 1.00 100.15 211 VAL A C 1
ATOM 1527 O O . VAL A 1 193 ? 1.266 37.880 7.328 1.00 99.80 211 VAL A O 1
ATOM 1531 N N . PHE A 1 194 ? 1.774 37.547 9.495 1.00 102.95 212 PHE A N 1
ATOM 1532 C CA . PHE A 1 194 ? 2.110 36.148 9.270 1.00 105.16 212 PHE A CA 1
ATOM 1533 C C . PHE A 1 194 ? 0.957 35.367 8.659 1.00 107.15 212 PHE A C 1
ATOM 1534 O O . PHE A 1 194 ? 1.180 34.460 7.851 1.00 105.82 212 PHE A O 1
ATOM 1542 N N . GLU A 1 195 ? -0.275 35.710 9.019 1.00 120.48 213 GLU A N 1
ATOM 1543 C CA . GLU A 1 195 ? -1.421 34.925 8.577 1.00 129.76 213 GLU A CA 1
ATOM 1544 C C . GLU A 1 195 ? -1.748 35.168 7.112 1.00 119.73 213 GLU A C 1
ATOM 1545 O O . GLU A 1 195 ? -2.357 34.309 6.467 1.00 121.40 213 GLU A O 1
ATOM 1551 N N . GLY A 1 196 ? -1.365 36.322 6.580 1.00 113.33 214 GLY A N 1
ATOM 1552 C CA . GLY A 1 196 ? -1.630 36.671 5.204 1.00 109.14 214 GLY A CA 1
ATOM 1553 C C . GLY A 1 196 ? -0.531 36.348 4.218 1.00 101.98 214 GLY A C 1
ATOM 1554 O O . GLY A 1 196 ? -0.710 36.593 3.022 1.00 98.93 214 GLY A O 1
ATOM 1555 N N . ILE A 1 197 ? 0.597 35.798 4.684 1.00 96.60 215 ILE A N 1
ATOM 1556 C CA . ILE A 1 197 ? 1.685 35.453 3.759 1.00 96.15 215 ILE A CA 1
ATOM 1557 C C . ILE A 1 197 ? 1.215 34.553 2.623 1.00 96.99 215 ILE A C 1
ATOM 1558 O O . ILE A 1 197 ? 1.662 34.754 1.482 1.00 88.03 215 ILE A O 1
ATOM 1563 N N . PRO A 1 198 ? 0.334 33.570 2.832 1.00 98.89 216 PRO A N 1
ATOM 1564 C CA . PRO A 1 198 ? -0.123 32.749 1.698 1.00 93.60 216 PRO A CA 1
ATOM 1565 C C . PRO A 1 198 ? -0.784 33.526 0.573 1.00 95.53 216 PRO A C 1
ATOM 1566 O O . PRO A 1 198 ? -0.826 33.021 -0.552 1.00 102.26 216 PRO A O 1
ATOM 1570 N N . ASN A 1 199 ? -1.317 34.719 0.821 1.00 96.04 217 ASN A N 1
ATOM 1571 C CA . ASN A 1 199 ? -1.901 35.511 -0.253 1.00 99.25 217 ASN A CA 1
ATOM 1572 C C . ASN A 1 199 ? -1.092 36.765 -0.544 1.00 95.17 217 ASN A C 1
ATOM 1573 O O . ASN A 1 199 ? -1.524 37.609 -1.336 1.00 96.95 217 ASN A O 1
ATOM 1578 N N . ALA A 1 200 ? 0.082 36.893 0.063 1.00 87.25 218 ALA A N 1
ATOM 1579 C CA . ALA A 1 200 ? 0.989 37.964 -0.295 1.00 79.53 218 ALA A CA 1
ATOM 1580 C C . ALA A 1 200 ? 1.478 37.790 -1.735 1.00 76.93 218 ALA A C 1
ATOM 1581 O O . ALA A 1 200 ? 1.466 36.691 -2.307 1.00 68.92 218 ALA A O 1
ATOM 1583 N N . GLU A 1 201 ? 1.903 38.903 -2.321 1.00 79.23 219 GLU A N 1
ATOM 1584 C CA . GLU A 1 201 ? 2.423 38.871 -3.680 1.00 87.72 219 GLU A CA 1
ATOM 1585 C C . GLU A 1 201 ? 3.743 38.109 -3.747 1.00 75.69 219 GLU A C 1
ATOM 1586 O O . GLU A 1 201 ? 4.503 38.051 -2.776 1.00 75.73 219 GLU A O 1
ATOM 1592 N N . GLU A 1 202 ? 4.001 37.523 -4.921 1.00 70.01 220 GLU A N 1
ATOM 1593 C CA . GLU A 1 202 ? 5.170 36.680 -5.156 1.00 65.93 220 GLU A CA 1
ATOM 1594 C C . GLU A 1 202 ? 6.471 37.276 -4.613 1.00 69.30 220 GLU A C 1
ATOM 1595 O O . GLU A 1 202 ? 7.186 36.632 -3.829 1.00 69.81 220 GLU A O 1
ATOM 1601 N N . LEU A 1 203 ? 6.802 38.505 -5.030 1.00 61.44 221 LEU A N 1
ATOM 1602 C CA . LEU A 1 203 ? 8.106 39.054 -4.675 1.00 61.41 221 LEU A CA 1
ATOM 1603 C C . LEU A 1 203 ? 8.252 39.123 -3.168 1.00 69.38 221 LEU A C 1
ATOM 1604 O O . LEU A 1 203 ? 9.263 38.687 -2.607 1.00 65.87 221 LEU A O 1
ATOM 1609 N N . LEU A 1 204 ? 7.222 39.628 -2.493 1.00 70.43 222 LEU A N 1
ATOM 1610 C CA . LEU A 1 204 ? 7.273 39.726 -1.042 1.00 68.66 222 LEU A CA 1
ATOM 1611 C C . LEU A 1 204 ? 7.302 38.343 -0.411 1.00 70.58 222 LEU A C 1
ATOM 1612 O O . LEU A 1 204 ? 8.017 38.112 0.573 1.00 66.97 222 LEU A O 1
ATOM 1617 N N . GLN A 1 205 ? 6.548 37.400 -0.988 1.00 71.75 223 GLN A N 1
ATOM 1618 C CA . GLN A 1 205 ? 6.594 36.024 -0.515 1.00 69.83 223 GLN A CA 1
ATOM 1619 C C . GLN A 1 205 ? 8.013 35.473 -0.547 1.00 71.12 223 GLN A C 1
ATOM 1620 O O . GLN A 1 205 ? 8.450 34.828 0.413 1.00 66.52 223 GLN A O 1
ATOM 1626 N N . LEU A 1 206 ? 8.757 35.740 -1.630 1.00 68.61 224 LEU A N 1
ATOM 1627 C CA . LEU A 1 206 ? 10.118 35.220 -1.747 1.00 58.61 224 LEU A CA 1
ATOM 1628 C C . LEU A 1 206 ? 11.016 35.719 -0.618 1.00 70.26 224 LEU A C 1
ATOM 1629 O O . LEU A 1 206 ? 11.733 34.921 0.004 1.00 76.61 224 LEU A O 1
ATOM 1634 N N . VAL A 1 207 ? 11.010 37.034 -0.343 1.00 63.93 225 VAL A N 1
ATOM 1635 C CA . VAL A 1 207 ? 11.877 37.544 0.728 1.00 67.53 225 VAL A CA 1
ATOM 1636 C C . VAL A 1 207 ? 11.346 37.123 2.092 1.00 72.94 225 VAL A C 1
ATOM 1637 O O . VAL A 1 207 ? 12.128 36.900 3.024 1.00 71.20 225 VAL A O 1
ATOM 1641 N N . GLU A 1 208 ? 10.024 37.009 2.243 1.00 73.58 226 GLU A N 1
ATOM 1642 C CA . GLU A 1 208 ? 9.492 36.504 3.502 1.00 73.03 226 GLU A CA 1
ATOM 1643 C C . GLU A 1 208 ? 9.991 35.087 3.770 1.00 74.34 226 GLU A C 1
ATOM 1644 O O . GLU A 1 208 ? 10.323 34.748 4.912 1.00 73.91 226 GLU A O 1
ATOM 1650 N N . ILE A 1 209 ? 10.086 34.254 2.724 1.00 70.35 227 ILE A N 1
ATOM 1651 C CA . ILE A 1 209 ? 10.628 32.906 2.895 1.00 71.25 227 ILE A CA 1
ATOM 1652 C C . ILE A 1 209 ? 12.102 32.976 3.261 1.00 72.73 227 ILE A C 1
ATOM 1653 O O . ILE A 1 209 ? 12.566 32.294 4.186 1.00 79.33 227 ILE A O 1
ATOM 1658 N N . GLU A 1 210 ? 12.852 33.806 2.528 1.00 75.26 228 GLU A N 1
ATOM 1659 C CA . GLU A 1 210 ? 14.268 34.056 2.800 1.00 75.99 228 GLU A CA 1
ATOM 1660 C C . GLU A 1 210 ? 14.510 34.338 4.275 1.00 73.84 228 GLU A C 1
ATOM 1661 O O . GLU A 1 210 ? 15.411 33.761 4.888 1.00 75.75 228 GLU A O 1
ATOM 1667 N N . PHE A 1 211 ? 13.692 35.224 4.856 1.00 65.97 229 PHE A N 1
ATOM 1668 C CA . PHE A 1 211 ? 13.854 35.635 6.243 1.00 76.10 229 PHE A CA 1
ATOM 1669 C C . PHE A 1 211 ? 13.517 34.502 7.205 1.00 87.20 229 PHE A C 1
ATOM 1670 O O . PHE A 1 211 ? 14.142 34.367 8.268 1.00 86.21 229 PHE A O 1
ATOM 1678 N N . ILE A 1 212 ? 12.528 33.682 6.841 1.00 81.14 230 ILE A N 1
ATOM 1679 C CA . ILE A 1 212 ? 12.075 32.605 7.708 1.00 86.62 230 ILE A CA 1
ATOM 1680 C C . ILE A 1 212 ? 13.171 31.567 7.895 1.00 90.68 230 ILE A C 1
ATOM 1681 O O . ILE A 1 212 ? 13.315 30.985 8.980 1.00 95.29 230 ILE A O 1
ATOM 1686 N N . ARG A 1 213 ? 13.960 31.320 6.847 1.00 83.02 231 ARG A N 1
ATOM 1687 C CA . ARG A 1 213 ? 15.105 30.433 6.999 1.00 84.59 231 ARG A CA 1
ATOM 1688 C C . ARG A 1 213 ? 16.094 31.011 7.984 1.00 83.04 231 ARG A C 1
ATOM 1689 O O . ARG A 1 213 ? 16.629 30.289 8.833 1.00 91.92 231 ARG A O 1
ATOM 1697 N N . LYS A 1 214 ? 16.339 32.319 7.901 1.00 82.59 232 LYS A N 1
ATOM 1698 C CA . LYS A 1 214 ? 17.260 32.960 8.833 1.00 87.95 232 LYS A CA 1
ATOM 1699 C C . LYS A 1 214 ? 16.759 32.829 10.268 1.00 89.27 232 LYS A C 1
ATOM 1700 O O . LYS A 1 214 ? 17.524 32.496 11.182 1.00 94.45 232 LYS A O 1
ATOM 1706 N N . ASP A 1 215 ? 15.465 33.072 10.485 1.00 86.69 233 ASP A N 1
ATOM 1707 C CA . ASP A 1 215 ? 14.977 33.099 11.854 1.00 90.20 233 ASP A CA 1
ATOM 1708 C C . ASP A 1 215 ? 14.789 31.701 12.413 1.00 97.81 233 ASP A C 1
ATOM 1709 O O . ASP A 1 215 ? 14.825 31.525 13.637 1.00 101.25 233 ASP A O 1
ATOM 1714 N N . ALA A 1 216 ? 14.594 30.704 11.544 1.00 95.90 234 ALA A N 1
ATOM 1715 C CA . ALA A 1 216 ? 14.492 29.332 12.024 1.00 102.06 234 ALA A CA 1
ATOM 1716 C C . ALA A 1 216 ? 15.766 28.897 12.734 1.00 112.61 234 ALA A C 1
ATOM 1717 O O . ALA A 1 216 ? 15.716 28.046 13.632 1.00 125.20 234 ALA A O 1
ATOM 1719 N N . LEU A 1 217 ? 16.909 29.479 12.366 1.00 111.83 235 LEU A N 1
ATOM 1720 C CA . LEU A 1 217 ? 18.157 29.158 13.048 1.00 120.94 235 LEU A CA 1
ATOM 1721 C C . LEU A 1 217 ? 18.384 30.018 14.287 1.00 129.72 235 LEU A C 1
ATOM 1722 O O . LEU A 1 217 ? 18.821 29.498 15.320 1.00 134.93 235 LEU A O 1
ATOM 1727 N N . HIS A 1 218 ? 18.080 31.320 14.218 1.00 132.56 236 HIS A N 1
ATOM 1728 C CA . HIS A 1 218 ? 18.280 32.183 15.382 1.00 138.36 236 HIS A CA 1
ATOM 1729 C C . HIS A 1 218 ? 17.254 31.921 16.476 1.00 136.46 236 HIS A C 1
ATOM 1730 O O . HIS A 1 218 ? 17.573 32.052 17.662 1.00 141.39 236 HIS A O 1
ATOM 1737 N N . ASN A 1 219 ? 16.027 31.560 16.104 1.00 123.58 237 ASN A N 1
ATOM 1738 C CA . ASN A 1 219 ? 14.941 31.307 17.052 1.00 120.09 237 ASN A CA 1
ATOM 1739 C C . ASN A 1 219 ? 14.244 30.004 16.693 1.00 120.76 237 ASN A C 1
ATOM 1740 O O . ASN A 1 219 ? 13.157 30.011 16.098 1.00 114.42 237 ASN A O 1
ATOM 1745 N N . PRO A 1 220 ? 14.827 28.862 17.065 1.00 127.16 238 PRO A N 1
ATOM 1746 C CA . PRO A 1 220 ? 14.261 27.569 16.637 1.00 128.54 238 PRO A CA 1
ATOM 1747 C C . PRO A 1 220 ? 12.856 27.303 17.159 1.00 129.11 238 PRO A C 1
ATOM 1748 O O . PRO A 1 220 ? 12.186 26.407 16.629 1.00 129.57 238 PRO A O 1
ATOM 1752 N N . GLN A 1 221 ? 12.386 28.052 18.163 1.00 129.01 239 GLN A N 1
ATOM 1753 C CA . GLN A 1 221 ? 11.036 27.840 18.674 1.00 130.29 239 GLN A CA 1
ATOM 1754 C C . GLN A 1 221 ? 9.965 28.322 17.703 1.00 127.32 239 GLN A C 1
ATOM 1755 O O . GLN A 1 221 ? 8.798 27.953 17.853 1.00 131.24 239 GLN A O 1
ATOM 1761 N N . ASN A 1 222 ? 10.325 29.127 16.711 1.00 120.56 240 ASN A N 1
ATOM 1762 C CA . ASN A 1 222 ? 9.375 29.488 15.669 1.00 117.29 240 ASN A CA 1
ATOM 1763 C C . ASN A 1 222 ? 9.377 28.512 14.502 1.00 115.39 240 ASN A C 1
ATOM 1764 O O . ASN A 1 222 ? 8.520 28.629 13.615 1.00 110.22 240 ASN A O 1
ATOM 1769 N N . LYS A 1 223 ? 10.303 27.551 14.496 1.00 117.11 241 LYS A N 1
ATOM 1770 C CA . LYS A 1 223 ? 10.448 26.663 13.348 1.00 115.45 241 LYS A CA 1
ATOM 1771 C C . LYS A 1 223 ? 9.182 25.875 13.008 1.00 112.98 241 LYS A C 1
ATOM 1772 O O . LYS A 1 223 ? 8.887 25.741 11.803 1.00 102.49 241 LYS A O 1
ATOM 1778 N N . PRO A 1 224 ? 8.402 25.343 13.973 1.00 109.53 242 PRO A N 1
ATOM 1779 C CA . PRO A 1 224 ? 7.182 24.607 13.584 1.00 109.23 242 PRO A CA 1
ATOM 1780 C C . PRO A 1 224 ? 6.154 25.478 12.890 1.00 107.32 242 PRO A C 1
ATOM 1781 O O . PRO A 1 224 ? 5.560 25.052 11.891 1.00 110.27 242 PRO A O 1
ATOM 1785 N N . ARG A 1 225 ? 5.926 26.693 13.392 1.00 103.89 243 ARG A N 1
ATOM 1786 C CA . ARG A 1 225 ? 5.017 27.611 12.714 1.00 111.27 243 ARG A CA 1
ATOM 1787 C C . ARG A 1 225 ? 5.527 27.965 11.321 1.00 107.85 243 ARG A C 1
ATOM 1788 O O . ARG A 1 225 ? 4.736 28.134 10.384 1.00 102.88 243 ARG A O 1
ATOM 1796 N N . TYR A 1 226 ? 6.848 28.089 11.168 1.00 104.73 244 TYR A N 1
ATOM 1797 C CA . TYR A 1 226 ? 7.422 28.300 9.846 1.00 95.85 244 TYR A CA 1
ATOM 1798 C C . TYR A 1 226 ? 7.194 27.091 8.958 1.00 91.95 244 TYR A C 1
ATOM 1799 O O . TYR A 1 226 ? 6.941 27.235 7.754 1.00 81.58 244 TYR A O 1
ATOM 1808 N N . LEU A 1 227 ? 7.330 25.892 9.498 1.00 96.48 245 LEU A N 1
ATOM 1809 C CA . LEU A 1 227 ? 7.138 24.701 8.684 1.00 102.15 245 LEU A CA 1
ATOM 1810 C C . LEU A 1 227 ? 5.731 24.558 8.157 1.00 102.72 245 LEU A C 1
ATOM 1811 O O . LEU A 1 227 ? 5.505 24.229 7.006 1.00 97.94 245 LEU A O 1
ATOM 1816 N N . ARG A 1 228 ? 4.764 24.851 9.000 1.00 104.93 246 ARG A N 1
ATOM 1817 C CA . ARG A 1 228 ? 3.387 24.760 8.589 1.00 104.23 246 ARG A CA 1
ATOM 1818 C C . ARG A 1 228 ? 3.137 25.751 7.481 1.00 100.88 246 ARG A C 1
ATOM 1819 O O . ARG A 1 228 ? 2.535 25.418 6.479 1.00 104.54 246 ARG A O 1
ATOM 1827 N N . LEU A 1 229 ? 3.644 26.963 7.639 1.00 89.25 247 LEU A N 1
ATOM 1828 C CA . LEU A 1 229 ? 3.482 27.987 6.636 1.00 85.42 247 LEU A CA 1
ATOM 1829 C C . LEU A 1 229 ? 4.148 27.593 5.348 1.00 83.92 247 LEU A C 1
ATOM 1830 O O . LEU A 1 229 ? 3.613 27.803 4.283 1.00 89.05 247 LEU A O 1
ATOM 1835 N N . ILE A 1 230 ? 5.325 27.011 5.446 1.00 78.19 248 ILE A N 1
ATOM 1836 C CA . ILE A 1 230 ? 6.023 26.596 4.257 1.00 85.66 248 ILE A CA 1
ATOM 1837 C C . ILE A 1 230 ? 5.269 25.528 3.499 1.00 86.80 248 ILE A C 1
ATOM 1838 O O . ILE A 1 230 ? 5.238 25.550 2.282 1.00 85.00 248 ILE A O 1
ATOM 1843 N N . PHE A 1 231 ? 4.650 24.598 4.213 1.00 89.25 249 PHE A N 1
ATOM 1844 C CA . PHE A 1 231 ? 3.904 23.553 3.547 1.00 94.32 249 PHE A CA 1
ATOM 1845 C C . PHE A 1 231 ? 2.798 24.178 2.748 1.00 96.32 249 PHE A C 1
ATOM 1846 O O . PHE A 1 231 ? 2.514 23.786 1.640 1.00 97.04 249 PHE A O 1
ATOM 1854 N N . ASP A 1 232 ? 2.164 25.161 3.329 1.00 92.37 250 ASP A N 1
ATOM 1855 C CA . ASP A 1 232 ? 1.097 25.862 2.622 1.00 92.59 250 ASP A CA 1
ATOM 1856 C C . ASP A 1 232 ? 1.627 26.545 1.363 1.00 84.29 250 ASP A C 1
ATOM 1857 O O . ASP A 1 232 ? 0.957 26.550 0.320 1.00 82.83 250 ASP A O 1
ATOM 1862 N N . LEU A 1 233 ? 2.834 27.112 1.432 1.00 74.19 251 LEU A N 1
ATOM 1863 C CA . LEU A 1 233 ? 3.400 27.773 0.260 1.00 75.78 251 LEU A CA 1
ATOM 1864 C C . LEU A 1 233 ? 3.755 26.803 -0.854 1.00 73.95 251 LEU A C 1
ATOM 1865 O O . LEU A 1 233 ? 3.995 27.243 -1.980 1.00 77.02 251 LEU A O 1
ATOM 1870 N N . LEU A 1 234 ? 3.789 25.500 -0.587 1.00 83.48 252 LEU A N 1
ATOM 1871 C CA . LEU A 1 234 ? 3.953 24.559 -1.688 1.00 79.99 252 LEU A CA 1
ATOM 1872 C C . LEU A 1 234 ? 2.863 24.743 -2.733 1.00 76.81 252 LEU A C 1
ATOM 1873 O O . LEU A 1 234 ? 3.097 24.484 -3.915 1.00 79.73 252 LEU A O 1
ATOM 1878 N N . GLU A 1 235 ? 1.686 25.223 -2.328 1.00 72.95 253 GLU A N 1
ATOM 1879 C CA . GLU A 1 235 ? 0.575 25.469 -3.241 1.00 76.41 253 GLU A CA 1
ATOM 1880 C C . GLU A 1 235 ? 0.494 26.926 -3.701 1.00 78.53 253 GLU A C 1
ATOM 1881 O O . GLU A 1 235 ? -0.609 27.419 -3.990 1.00 80.58 253 GLU A O 1
ATOM 1887 N N . ALA A 1 236 ? 1.624 27.630 -3.778 1.00 68.61 254 ALA A N 1
ATOM 1888 C CA . ALA A 1 236 ? 1.556 29.012 -4.232 1.00 84.11 254 ALA A CA 1
ATOM 1889 C C . ALA A 1 236 ? 1.324 29.096 -5.745 1.00 90.15 254 ALA A C 1
ATOM 1890 O O . ALA A 1 236 ? 1.556 28.145 -6.500 1.00 90.72 254 ALA A O 1
ATOM 1892 N N . ASN A 1 237 ? 0.859 30.270 -6.184 1.00 87.20 255 ASN A N 1
ATOM 1893 C CA . ASN A 1 237 ? 0.413 30.424 -7.566 1.00 89.48 255 ASN A CA 1
ATOM 1894 C C . ASN A 1 237 ? 1.562 30.645 -8.547 1.00 82.72 255 ASN A C 1
ATOM 1895 O O . ASN A 1 237 ? 1.437 30.278 -9.716 1.00 94.85 255 ASN A O 1
ATOM 1900 N N . THR A 1 238 ? 2.678 31.219 -8.115 1.00 72.18 256 THR A N 1
ATOM 1901 C CA . THR A 1 238 ? 3.850 31.302 -8.978 1.00 71.65 256 THR A CA 1
ATOM 1902 C C . THR A 1 238 ? 4.806 30.130 -8.758 1.00 67.88 256 THR A C 1
ATOM 1903 O O . THR A 1 238 ? 5.009 29.654 -7.634 1.00 68.93 256 THR A O 1
ATOM 1907 N N . SER A 1 239 ? 5.440 29.711 -9.850 1.00 66.61 257 SER A N 1
ATOM 1908 C CA . SER A 1 239 ? 6.437 28.652 -9.788 1.00 65.58 257 SER A CA 1
ATOM 1909 C C . SER A 1 239 ? 7.696 29.076 -9.038 1.00 61.81 257 SER A C 1
ATOM 1910 O O . SER A 1 239 ? 8.382 28.216 -8.472 1.00 64.31 257 SER A O 1
ATOM 1913 N N . THR A 1 240 ? 8.044 30.366 -9.035 1.00 63.10 258 THR A N 1
ATOM 1914 C CA . THR A 1 240 ? 9.201 30.793 -8.237 1.00 66.62 258 THR A CA 1
ATOM 1915 C C . THR A 1 240 ? 8.967 30.521 -6.752 1.00 66.48 258 THR A C 1
ATOM 1916 O O . THR A 1 240 ? 9.834 29.969 -6.057 1.00 61.30 258 THR A O 1
ATOM 1920 N N . VAL A 1 241 ? 7.787 30.890 -6.252 1.00 57.55 259 VAL A N 1
ATOM 1921 C CA . VAL A 1 241 ? 7.515 30.708 -4.833 1.00 60.99 259 VAL A CA 1
ATOM 1922 C C . VAL A 1 241 ? 7.430 29.221 -4.492 1.00 67.75 259 VAL A C 1
ATOM 1923 O O . VAL A 1 241 ? 8.014 28.775 -3.498 1.00 66.67 259 VAL A O 1
ATOM 1927 N N . VAL A 1 242 ? 6.745 28.422 -5.326 1.00 60.37 260 VAL A N 1
ATOM 1928 C CA . VAL A 1 242 ? 6.707 26.986 -5.074 1.00 67.03 260 VAL A CA 1
ATOM 1929 C C . VAL A 1 242 ? 8.122 26.422 -5.039 1.00 66.87 260 VAL A C 1
ATOM 1930 O O . VAL A 1 242 ? 8.487 25.653 -4.140 1.00 72.97 260 VAL A O 1
ATOM 1934 N N . TYR A 1 243 ? 8.946 26.804 -6.010 1.00 63.61 261 TYR A N 1
ATOM 1935 C CA . TYR A 1 243 ? 10.332 26.355 -5.992 1.00 61.38 261 TYR A CA 1
ATOM 1936 C C . TYR A 1 243 ? 11.017 26.782 -4.705 1.00 64.16 261 TYR A C 1
ATOM 1937 O O . TYR A 1 243 ? 11.746 25.999 -4.091 1.00 65.22 261 TYR A O 1
ATOM 1946 N N . GLU A 1 244 ? 10.789 28.025 -4.284 1.00 65.29 262 GLU A N 1
ATOM 1947 C CA . GLU A 1 244 ? 11.438 28.540 -3.086 1.00 67.53 262 GLU A CA 1
ATOM 1948 C C . GLU A 1 244 ? 10.939 27.812 -1.840 1.00 71.27 262 GLU A C 1
ATOM 1949 O O . GLU A 1 244 ? 11.721 27.526 -0.920 1.00 69.08 262 GLU A O 1
ATOM 1955 N N . ALA A 1 245 ? 9.642 27.486 -1.802 1.00 65.02 263 ALA A N 1
ATOM 1956 C CA . ALA A 1 245 ? 9.110 26.776 -0.648 1.00 71.63 263 ALA A CA 1
ATOM 1957 C C . ALA A 1 245 ? 9.678 25.361 -0.571 1.00 75.99 263 ALA A C 1
ATOM 1958 O O . ALA A 1 245 ? 10.087 24.912 0.504 1.00 71.94 263 ALA A O 1
ATOM 1960 N N . ALA A 1 246 ? 9.761 24.663 -1.711 1.00 79.59 264 ALA A N 1
ATOM 1961 C CA . ALA A 1 246 ? 10.310 23.308 -1.711 1.00 77.74 264 ALA A CA 1
ATOM 1962 C C . ALA A 1 246 ? 11.804 23.288 -1.356 1.00 77.51 264 ALA A C 1
ATOM 1963 O O . ALA A 1 246 ? 12.256 22.401 -0.618 1.00 74.37 264 ALA A O 1
ATOM 1965 N N . SER A 1 247 ? 12.591 24.247 -1.864 1.00 67.44 265 SER A N 1
ATOM 1966 C CA . SER A 1 247 ? 14.004 24.300 -1.488 1.00 69.23 265 SER A CA 1
ATOM 1967 C C . SER A 1 247 ? 14.164 24.555 0.009 1.00 78.24 265 SER A C 1
ATOM 1968 O O . SER A 1 247 ? 15.028 23.957 0.667 1.00 79.27 265 SER A O 1
ATOM 1971 N N . SER A 1 248 ? 13.324 25.423 0.569 1.00 78.55 266 SER A N 1
ATOM 1972 C CA . SER A 1 248 ? 13.426 25.743 1.990 1.00 79.32 266 SER A CA 1
ATOM 1973 C C . SER A 1 248 ? 12.962 24.584 2.867 1.00 82.99 266 SER A C 1
ATOM 1974 O O . SER A 1 248 ? 13.597 24.282 3.879 1.00 89.91 266 SER A O 1
ATOM 1977 N N . LEU A 1 249 ? 11.860 23.924 2.496 1.00 82.38 267 LEU A N 1
ATOM 1978 C CA . LEU A 1 249 ? 11.303 22.868 3.336 1.00 83.42 267 LEU A CA 1
ATOM 1979 C C . LEU A 1 249 ? 12.331 21.769 3.607 1.00 88.48 267 LEU A C 1
ATOM 1980 O O . LEU A 1 249 ? 12.475 21.314 4.750 1.00 95.87 267 LEU A O 1
ATOM 1985 N N . THR A 1 250 ? 13.059 21.334 2.567 1.00 87.65 268 THR A N 1
ATOM 1986 C CA . THR A 1 250 ? 14.127 20.351 2.750 1.00 94.93 268 THR A CA 1
ATOM 1987 C C . THR A 1 250 ? 15.262 20.923 3.584 1.00 91.37 268 THR A C 1
ATOM 1988 O O . THR A 1 250 ? 15.929 20.192 4.321 1.00 97.42 268 THR A O 1
ATOM 1992 N N . ALA A 1 251 ? 15.484 22.228 3.483 1.00 85.51 269 ALA A N 1
ATOM 1993 C CA . ALA A 1 251 ? 16.534 22.888 4.244 1.00 87.87 269 ALA A CA 1
ATOM 1994 C C . ALA A 1 251 ? 16.217 22.964 5.732 1.00 90.16 269 ALA A C 1
ATOM 1995 O O . ALA A 1 251 ? 17.129 23.186 6.541 1.00 89.65 269 ALA A O 1
ATOM 1997 N N . LEU A 1 252 ? 14.950 22.791 6.110 1.00 90.09 270 LEU A N 1
ATOM 1998 C CA . LEU A 1 252 ? 14.541 22.928 7.501 1.00 91.84 270 LEU A CA 1
ATOM 1999 C C . LEU A 1 252 ? 14.260 21.597 8.182 1.00 96.81 270 LEU A C 1
ATOM 2000 O O . LEU A 1 252 ? 14.271 21.547 9.416 1.00 100.14 270 LEU A O 1
ATOM 2005 N N . THR A 1 253 ? 14.016 20.524 7.422 1.00 98.46 271 THR A N 1
ATOM 2006 C CA . THR A 1 253 ? 13.721 19.249 8.060 1.00 103.02 271 THR A CA 1
ATOM 2007 C C . THR A 1 253 ? 13.966 18.083 7.111 1.00 101.76 271 THR A C 1
ATOM 2008 O O . THR A 1 253 ? 13.632 18.145 5.928 1.00 104.12 271 THR A O 1
ATOM 2012 N N . ASN A 1 254 ? 14.563 17.032 7.663 1.00 108.80 272 ASN A N 1
ATOM 2013 C CA . ASN A 1 254 ? 14.793 15.715 7.076 1.00 116.28 272 ASN A CA 1
ATOM 2014 C C . ASN A 1 254 ? 13.535 14.846 7.051 1.00 113.25 272 ASN A C 1
ATOM 2015 O O . ASN A 1 254 ? 13.626 13.655 6.728 1.00 116.36 272 ASN A O 1
ATOM 2020 N N . ASN A 1 255 ? 12.384 15.401 7.420 1.00 107.67 273 ASN A N 1
ATOM 2021 C CA . ASN A 1 255 ? 11.170 14.610 7.546 1.00 104.03 273 ASN A CA 1
ATOM 2022 C C . ASN A 1 255 ? 10.793 14.013 6.192 1.00 97.20 273 ASN A C 1
ATOM 2023 O O . ASN A 1 255 ? 10.756 14.738 5.186 1.00 92.05 273 ASN A O 1
ATOM 2028 N N . PRO A 1 256 ? 10.537 12.708 6.116 1.00 99.13 274 PRO A N 1
ATOM 2029 C CA . PRO A 1 256 ? 10.157 12.123 4.822 1.00 98.75 274 PRO A CA 1
ATOM 2030 C C . PRO A 1 256 ? 8.878 12.711 4.257 1.00 101.44 274 PRO A C 1
ATOM 2031 O O . PRO A 1 256 ? 8.820 12.986 3.051 1.00 104.18 274 PRO A O 1
ATOM 2035 N N . VAL A 1 257 ? 7.855 12.929 5.091 1.00 99.79 275 VAL A N 1
ATOM 2036 C CA . VAL A 1 257 ? 6.622 13.558 4.609 1.00 98.32 275 VAL A CA 1
ATOM 2037 C C . VAL A 1 257 ? 6.941 14.863 3.896 1.00 99.41 275 VAL A C 1
ATOM 2038 O O . VAL A 1 257 ? 6.480 15.115 2.777 1.00 94.94 275 VAL A O 1
ATOM 2042 N N . ALA A 1 258 ? 7.756 15.703 4.532 1.00 99.95 276 ALA A N 1
ATOM 2043 C CA . ALA A 1 258 ? 8.178 16.949 3.909 1.00 92.59 276 ALA A CA 1
ATOM 2044 C C . ALA A 1 258 ? 9.026 16.692 2.661 1.00 94.88 276 ALA A C 1
ATOM 2045 O O . ALA A 1 258 ? 8.834 17.345 1.620 1.00 87.90 276 ALA A O 1
ATOM 2047 N N . VAL A 1 259 ? 9.962 15.739 2.746 1.00 94.72 277 VAL A N 1
ATOM 2048 C CA . VAL A 1 259 ? 10.853 15.455 1.620 1.00 89.98 277 VAL A CA 1
ATOM 2049 C C . VAL A 1 259 ? 10.044 15.017 0.404 1.00 83.19 277 VAL A C 1
ATOM 2050 O O . VAL A 1 259 ? 10.163 15.595 -0.682 1.00 75.05 277 VAL A O 1
ATOM 2054 N N . LYS A 1 260 ? 9.205 13.991 0.580 1.00 81.69 278 LYS A N 1
ATOM 2055 C CA . LYS A 1 260 ? 8.329 13.521 -0.490 1.00 82.83 278 LYS A CA 1
ATOM 2056 C C . LYS A 1 260 ? 7.467 14.652 -1.033 1.00 83.29 278 LYS A C 1
ATOM 2057 O O . LYS A 1 260 ? 7.267 14.762 -2.249 1.00 81.96 278 LYS A O 1
ATOM 2063 N N . ALA A 1 261 ? 6.963 15.512 -0.141 1.00 81.32 279 ALA A N 1
ATOM 2064 C CA . ALA A 1 261 ? 6.139 16.640 -0.563 1.00 74.10 279 ALA A CA 1
ATOM 2065 C C . ALA A 1 261 ? 6.927 17.593 -1.448 1.00 79.23 279 ALA A C 1
ATOM 2066 O O . ALA A 1 261 ? 6.482 17.942 -2.548 1.00 81.38 279 ALA A O 1
ATOM 2068 N N . ALA A 1 262 ? 8.108 18.021 -0.986 1.00 77.72 280 ALA A N 1
ATOM 2069 C CA . ALA A 1 262 ? 8.944 18.889 -1.811 1.00 79.62 280 ALA A CA 1
ATOM 2070 C C . ALA A 1 262 ? 9.310 18.216 -3.130 1.00 78.97 280 ALA A C 1
ATOM 2071 O O . ALA A 1 262 ? 9.253 18.843 -4.201 1.00 68.53 280 ALA A O 1
ATOM 2073 N N . ALA A 1 263 ? 9.691 16.936 -3.068 1.00 79.90 281 ALA A N 1
ATOM 2074 C CA . ALA A 1 263 ? 10.011 16.191 -4.277 1.00 75.71 281 ALA A CA 1
ATOM 2075 C C . ALA A 1 263 ? 8.874 16.290 -5.281 1.00 71.35 281 ALA A C 1
ATOM 2076 O O . ALA A 1 263 ? 9.085 16.652 -6.445 1.00 65.36 281 ALA A O 1
ATOM 2078 N N . GLY A 1 264 ? 7.648 16.010 -4.825 1.00 67.25 282 GLY A N 1
ATOM 2079 C CA . GLY A 1 264 ? 6.505 16.047 -5.720 1.00 63.43 282 GLY A CA 1
ATOM 2080 C C . GLY A 1 264 ? 6.305 17.407 -6.364 1.00 71.63 282 GLY A C 1
ATOM 2081 O O . GLY A 1 264 ? 6.011 17.506 -7.559 1.00 77.48 282 GLY A O 1
ATOM 2082 N N . LYS A 1 265 ? 6.470 18.474 -5.590 1.00 72.27 283 LYS A N 1
ATOM 2083 C CA . LYS A 1 265 ? 6.400 19.798 -6.186 1.00 73.88 283 LYS A CA 1
ATOM 2084 C C . LYS A 1 265 ? 7.496 19.986 -7.232 1.00 74.17 283 LYS A C 1
ATOM 2085 O O . LYS A 1 265 ? 7.236 20.540 -8.310 1.00 74.07 283 LYS A O 1
ATOM 2091 N N . PHE A 1 266 ? 8.723 19.522 -6.950 1.00 63.98 284 PHE A N 1
ATOM 2092 C CA . PHE A 1 266 ? 9.763 19.614 -7.975 1.00 68.22 284 PHE A CA 1
ATOM 2093 C C . PHE A 1 266 ? 9.337 18.880 -9.248 1.00 72.34 284 PHE A C 1
ATOM 2094 O O . PHE A 1 266 ? 9.491 19.396 -10.363 1.00 65.26 284 PHE A O 1
ATOM 2102 N N . ILE A 1 267 ? 8.778 17.676 -9.095 1.00 62.17 285 ILE A N 1
ATOM 2103 C CA . ILE A 1 267 ? 8.341 16.924 -10.260 1.00 58.25 285 ILE A CA 1
ATOM 2104 C C . ILE A 1 267 ? 7.227 17.663 -10.989 1.00 72.12 285 ILE A C 1
ATOM 2105 O O . ILE A 1 267 ? 7.212 17.734 -12.227 1.00 76.18 285 ILE A O 1
ATOM 2110 N N . GLU A 1 268 ? 6.282 18.229 -10.235 1.00 72.58 286 GLU A N 1
ATOM 2111 C CA . GLU A 1 268 ? 5.251 19.042 -10.864 1.00 71.11 286 GLU A CA 1
ATOM 2112 C C . GLU A 1 268 ? 5.874 20.163 -11.694 1.00 68.05 286 GLU A C 1
ATOM 2113 O O . GLU A 1 268 ? 5.419 20.442 -12.809 1.00 77.88 286 GLU A O 1
ATOM 2119 N N . LEU A 1 269 ? 6.919 20.809 -11.176 1.00 53.00 287 LEU A N 1
ATOM 2120 C CA . LEU A 1 269 ? 7.584 21.848 -11.959 1.00 63.55 287 LEU A CA 1
ATOM 2121 C C . LEU A 1 269 ? 8.209 21.273 -13.224 1.00 65.54 287 LEU A C 1
ATOM 2122 O O . LEU A 1 269 ? 8.077 21.859 -14.307 1.00 70.06 287 LEU A O 1
ATOM 2127 N N . ALA A 1 270 ? 8.888 20.123 -13.114 1.00 61.57 288 ALA A N 1
ATOM 2128 C CA . ALA A 1 270 ? 9.506 19.523 -14.298 1.00 61.10 288 ALA A CA 1
ATOM 2129 C C . ALA A 1 270 ? 8.463 19.238 -15.374 1.00 70.21 288 ALA A C 1
ATOM 2130 O O . ALA A 1 270 ? 8.744 19.361 -16.576 1.00 77.33 288 ALA A O 1
ATOM 2132 N N . ILE A 1 271 ? 7.244 18.915 -14.958 1.00 63.60 289 ILE A N 1
ATOM 2133 C CA . ILE A 1 271 ? 6.158 18.694 -15.898 1.00 68.46 289 ILE A CA 1
ATOM 2134 C C . ILE A 1 271 ? 5.575 20.009 -16.406 1.00 79.82 289 ILE A C 1
ATOM 2135 O O . ILE A 1 271 ? 5.349 20.172 -17.612 1.00 82.83 289 ILE A O 1
ATOM 2140 N N . LYS A 1 272 ? 5.311 20.958 -15.500 1.00 78.27 290 LYS A N 1
ATOM 2141 C CA . LYS A 1 272 ? 4.576 22.170 -15.848 1.00 78.21 290 LYS A CA 1
ATOM 2142 C C . LYS A 1 272 ? 5.420 23.130 -16.687 1.00 85.82 290 LYS A C 1
ATOM 2143 O O . LYS A 1 272 ? 4.938 23.671 -17.690 1.00 90.60 290 LYS A O 1
ATOM 2149 N N . GLU A 1 273 ? 6.681 23.326 -16.319 1.00 73.81 291 GLU A N 1
ATOM 2150 C CA . GLU A 1 273 ? 7.468 24.413 -16.876 1.00 69.67 291 GLU A CA 1
ATOM 2151 C C . GLU A 1 273 ? 7.966 24.071 -18.277 1.00 77.02 291 GLU A C 1
ATOM 2152 O O . GLU A 1 273 ? 8.419 22.956 -18.538 1.00 83.06 291 GLU A O 1
ATOM 2158 N N . ALA A 1 274 ? 7.899 25.052 -19.176 1.00 73.95 292 ALA A N 1
ATOM 2159 C CA . ALA A 1 274 ? 8.239 24.809 -20.574 1.00 74.77 292 ALA A CA 1
ATOM 2160 C C . ALA A 1 274 ? 9.742 24.779 -20.806 1.00 80.58 292 ALA A C 1
ATOM 2161 O O . ALA A 1 274 ? 10.225 24.001 -21.635 1.00 87.55 292 ALA A O 1
ATOM 2163 N N . ASP A 1 275 ? 10.491 25.620 -20.102 1.00 78.33 293 ASP A N 1
ATOM 2164 C CA . ASP A 1 275 ? 11.933 25.689 -20.295 1.00 74.54 293 ASP A CA 1
ATOM 2165 C C . ASP A 1 275 ? 12.607 24.373 -19.907 1.00 79.80 293 ASP A C 1
ATOM 2166 O O . ASP A 1 275 ? 12.607 23.988 -18.728 1.00 80.50 293 ASP A O 1
ATOM 2171 N N . ASN A 1 276 ? 13.248 23.726 -20.891 1.00 75.46 294 ASN A N 1
ATOM 2172 C CA . ASN A 1 276 ? 13.892 22.434 -20.654 1.00 76.66 294 ASN A CA 1
ATOM 2173 C C . ASN A 1 276 ? 15.072 22.536 -19.699 1.00 78.36 294 ASN A C 1
ATOM 2174 O O . ASN A 1 276 ? 15.382 21.562 -19.000 1.00 77.54 294 ASN A O 1
ATOM 2179 N N . ASN A 1 277 ? 15.756 23.684 -19.664 1.00 75.16 295 ASN A N 1
ATOM 2180 C CA . ASN A 1 277 ? 16.832 23.844 -18.692 1.00 79.14 295 ASN A CA 1
ATOM 2181 C C . ASN A 1 277 ? 16.281 23.922 -17.274 1.00 80.13 295 ASN A C 1
ATOM 2182 O O . ASN A 1 277 ? 16.941 23.480 -16.326 1.00 82.18 295 ASN A O 1
ATOM 2187 N N . VAL A 1 278 ? 15.067 24.448 -17.114 1.00 72.57 296 VAL A N 1
ATOM 2188 C CA . VAL A 1 278 ? 14.425 24.449 -15.808 1.00 66.72 296 VAL A CA 1
ATOM 2189 C C . VAL A 1 278 ? 14.022 23.035 -15.418 1.00 67.23 296 VAL A C 1
ATOM 2190 O O . VAL A 1 278 ? 14.252 22.593 -14.283 1.00 66.62 296 VAL A O 1
ATOM 2194 N N . LYS A 1 279 ? 13.385 22.317 -16.347 1.00 62.12 297 LYS A N 1
ATOM 2195 C CA . LYS A 1 279 ? 13.142 20.895 -16.151 1.00 65.07 297 LYS A CA 1
ATOM 2196 C C . LYS A 1 279 ? 14.412 20.180 -15.673 1.00 69.71 297 LYS A C 1
ATOM 2197 O O . LYS A 1 279 ? 14.373 19.409 -14.704 1.00 70.60 297 LYS A O 1
ATOM 2203 N N . LEU A 1 280 ? 15.554 20.434 -16.323 1.00 62.10 298 LEU A N 1
ATOM 2204 C CA . LEU A 1 280 ? 16.766 19.716 -15.927 1.00 68.70 298 LEU A CA 1
ATOM 2205 C C . LEU A 1 280 ? 17.201 20.114 -14.528 1.00 71.90 298 LEU A C 1
ATOM 2206 O O . LEU A 1 280 ? 17.645 19.273 -13.737 1.00 75.99 298 LEU A O 1
ATOM 2211 N N . ILE A 1 281 ? 17.026 21.383 -14.189 1.00 74.00 299 ILE A N 1
ATOM 2212 C CA . ILE A 1 281 ? 17.445 21.853 -12.878 1.00 69.49 299 ILE A CA 1
ATOM 2213 C C . ILE A 1 281 ? 16.593 21.227 -11.780 1.00 66.50 299 ILE A C 1
ATOM 2214 O O . ILE A 1 281 ? 17.130 20.707 -10.790 1.00 72.27 299 ILE A O 1
ATOM 2219 N N . VAL A 1 282 ? 15.256 21.272 -11.920 1.00 59.45 300 VAL A N 1
ATOM 2220 C CA . VAL A 1 282 ? 14.430 20.717 -10.843 1.00 58.92 300 VAL A CA 1
ATOM 2221 C C . VAL A 1 282 ? 14.558 19.199 -10.790 1.00 67.15 300 VAL A C 1
ATOM 2222 O O . VAL A 1 282 ? 14.434 18.607 -9.707 1.00 73.80 300 VAL A O 1
ATOM 2226 N N . LEU A 1 283 ? 14.808 18.538 -11.935 1.00 67.81 301 LEU A N 1
ATOM 2227 C CA . LEU A 1 283 ? 15.042 17.093 -11.908 1.00 76.31 301 LEU A CA 1
ATOM 2228 C C . LEU A 1 283 ? 16.267 16.762 -11.067 1.00 81.45 301 LEU A C 1
ATOM 2229 O O . LEU A 1 283 ? 16.272 15.773 -10.322 1.00 82.55 301 LEU A O 1
ATOM 2234 N N . ASP A 1 284 ? 17.298 17.601 -11.135 1.00 83.06 302 ASP A N 1
ATOM 2235 C CA . ASP A 1 284 ? 18.465 17.362 -10.300 1.00 85.61 302 ASP A CA 1
ATOM 2236 C C . ASP A 1 284 ? 18.167 17.597 -8.816 1.00 78.55 302 ASP A C 1
ATOM 2237 O O . ASP A 1 284 ? 18.785 16.951 -7.958 1.00 70.88 302 ASP A O 1
ATOM 2242 N N . ARG A 1 285 ? 17.228 18.498 -8.491 1.00 71.72 303 ARG A N 1
ATOM 2243 C CA . ARG A 1 285 ? 16.759 18.604 -7.107 1.00 76.50 303 ARG A CA 1
ATOM 2244 C C . ARG A 1 285 ? 16.086 17.315 -6.656 1.00 83.00 303 ARG A C 1
ATOM 2245 O O . ARG A 1 285 ? 16.317 16.836 -5.538 1.00 87.84 303 ARG A O 1
ATOM 2253 N N . VAL A 1 286 ? 15.212 16.760 -7.505 1.00 77.93 304 VAL A N 1
ATOM 2254 C CA . VAL A 1 286 ? 14.595 15.474 -7.206 1.00 79.94 304 VAL A CA 1
ATOM 2255 C C . VAL A 1 286 ? 15.673 14.412 -7.038 1.00 85.44 304 VAL A C 1
ATOM 2256 O O . VAL A 1 286 ? 15.640 13.594 -6.109 1.00 86.53 304 VAL A O 1
ATOM 2260 N N . ASP A 1 287 ? 16.653 14.417 -7.933 1.00 84.66 305 ASP A N 1
ATOM 2261 C CA . ASP A 1 287 ? 17.655 13.368 -7.904 1.00 84.55 305 ASP A CA 1
ATOM 2262 C C . ASP A 1 287 ? 18.423 13.406 -6.590 1.00 90.18 305 ASP A C 1
ATOM 2263 O O . ASP A 1 287 ? 18.628 12.372 -5.941 1.00 96.55 305 ASP A O 1
ATOM 2268 N N . GLN A 1 288 ? 18.815 14.605 -6.164 1.00 83.77 306 GLN A N 1
ATOM 2269 C CA . GLN A 1 288 ? 19.630 14.748 -4.966 1.00 90.16 306 GLN A CA 1
ATOM 2270 C C . GLN A 1 288 ? 18.857 14.346 -3.714 1.00 89.74 306 GLN A C 1
ATOM 2271 O O . GLN A 1 288 ? 19.377 13.611 -2.867 1.00 95.71 306 GLN A O 1
ATOM 2277 N N . LEU A 1 289 ? 17.613 14.820 -3.581 1.00 84.04 307 LEU A N 1
ATOM 2278 C CA . LEU A 1 289 ? 16.732 14.331 -2.526 1.00 84.25 307 LEU A CA 1
ATOM 2279 C C . LEU A 1 289 ? 16.675 12.810 -2.516 1.00 88.94 307 LEU A C 1
ATOM 2280 O O . LEU A 1 289 ? 16.642 12.186 -1.450 1.00 92.16 307 LEU A O 1
ATOM 2285 N N . ARG A 1 290 ? 16.641 12.199 -3.701 1.00 89.16 308 ARG A N 1
ATOM 2286 C CA . ARG A 1 290 ? 16.578 10.748 -3.776 1.00 94.16 308 ARG A CA 1
ATOM 2287 C C . ARG A 1 290 ? 17.840 10.118 -3.210 1.00 95.42 308 ARG A C 1
ATOM 2288 O O . ARG A 1 290 ? 17.773 9.117 -2.486 1.00 97.63 308 ARG A O 1
ATOM 2296 N N . GLN A 1 291 ? 19.001 10.691 -3.527 1.00 92.26 309 GLN A N 1
ATOM 2297 C CA . GLN A 1 291 ? 20.250 10.112 -3.042 1.00 106.76 309 GLN A CA 1
ATOM 2298 C C . GLN A 1 291 ? 20.344 10.195 -1.525 1.00 109.03 309 GLN A C 1
ATOM 2299 O O . GLN A 1 291 ? 20.699 9.215 -0.861 1.00 115.89 309 GLN A O 1
ATOM 2305 N N . LYS A 1 292 ? 20.015 11.353 -0.959 1.00 105.01 310 LYS A N 1
ATOM 2306 C CA . LYS A 1 292 ? 20.111 11.570 0.479 1.00 107.52 310 LYS A CA 1
ATOM 2307 C C . LYS A 1 292 ? 18.954 10.959 1.269 1.00 107.17 310 LYS A C 1
ATOM 2308 O O . LYS A 1 292 ? 18.944 11.074 2.497 1.00 110.75 310 LYS A O 1
ATOM 2314 N N . ASN A 1 293 ? 17.991 10.313 0.617 1.00 118.19 311 ASN A N 1
ATOM 2315 C CA . ASN A 1 293 ? 16.844 9.724 1.309 1.00 118.54 311 ASN A CA 1
ATOM 2316 C C . ASN A 1 293 ? 16.404 8.453 0.583 1.00 117.70 311 ASN A C 1
ATOM 2317 O O . ASN A 1 293 ? 15.297 8.365 0.057 1.00 112.31 311 ASN A O 1
ATOM 2322 N N . GLU A 1 294 ? 17.273 7.439 0.559 1.00 123.93 312 GLU A N 1
ATOM 2323 C CA . GLU A 1 294 ? 17.003 6.246 -0.238 1.00 126.85 312 GLU A CA 1
ATOM 2324 C C . GLU A 1 294 ? 15.699 5.590 0.196 1.00 119.17 312 GLU A C 1
ATOM 2325 O O . GLU A 1 294 ? 15.494 5.300 1.377 1.00 126.36 312 GLU A O 1
ATOM 2331 N N . GLY A 1 295 ? 14.809 5.379 -0.768 1.00 109.13 313 GLY A N 1
ATOM 2332 C CA . GLY A 1 295 ? 13.504 4.821 -0.492 1.00 105.91 313 GLY A CA 1
ATOM 2333 C C . GLY A 1 295 ? 12.380 5.836 -0.523 1.00 108.08 313 GLY A C 1
ATOM 2334 O O . GLY A 1 295 ? 11.360 5.598 -1.175 1.00 112.67 313 GLY A O 1
ATOM 2335 N N . ILE A 1 296 ? 12.580 6.987 0.137 1.00 103.37 314 ILE A N 1
ATOM 2336 C CA . ILE A 1 296 ? 11.499 7.926 0.455 1.00 99.12 314 ILE A CA 1
ATOM 2337 C C . ILE A 1 296 ? 10.665 8.321 -0.760 1.00 96.37 314 ILE A C 1
ATOM 2338 O O . ILE A 1 296 ? 9.464 8.583 -0.635 1.00 98.64 314 ILE A O 1
ATOM 2343 N N . LEU A 1 297 ? 11.262 8.391 -1.943 1.00 80.40 315 LEU A N 1
ATOM 2344 C CA . LEU A 1 297 ? 10.535 8.942 -3.078 1.00 88.79 315 LEU A CA 1
ATOM 2345 C C . LEU A 1 297 ? 10.097 7.879 -4.089 1.00 91.78 315 LEU A C 1
ATOM 2346 O O . LEU A 1 297 ? 9.632 8.230 -5.181 1.00 87.03 315 LEU A O 1
ATOM 2351 N N . ASP A 1 298 ? 10.200 6.591 -3.749 1.00 99.06 316 ASP A N 1
ATOM 2352 C CA . ASP A 1 298 ? 9.910 5.560 -4.745 1.00 97.01 316 ASP A CA 1
ATOM 2353 C C . ASP A 1 298 ? 8.466 5.629 -5.222 1.00 84.89 316 ASP A C 1
ATOM 2354 O O . ASP A 1 298 ? 8.199 5.392 -6.406 1.00 79.99 316 ASP A O 1
ATOM 2359 N N . ASP A 1 299 ? 7.536 6.005 -4.333 1.00 85.46 317 ASP A N 1
ATOM 2360 C CA . ASP A 1 299 ? 6.141 6.208 -4.717 1.00 91.85 317 ASP A CA 1
ATOM 2361 C C . ASP A 1 299 ? 5.962 7.255 -5.821 1.00 95.60 317 ASP A C 1
ATOM 2362 O O . ASP A 1 299 ? 4.902 7.288 -6.458 1.00 97.84 317 ASP A O 1
ATOM 2367 N N . LEU A 1 300 ? 6.951 8.116 -6.066 1.00 87.39 318 LEU A N 1
ATOM 2368 C CA . LEU A 1 300 ? 6.809 9.145 -7.082 1.00 82.39 318 LEU A CA 1
ATOM 2369 C C . LEU A 1 300 ? 7.367 8.725 -8.441 1.00 80.02 318 LEU A C 1
ATOM 2370 O O . LEU A 1 300 ? 7.495 9.570 -9.324 1.00 70.56 318 LEU A O 1
ATOM 2375 N N . ILE A 1 301 ? 7.667 7.439 -8.644 1.00 82.83 319 ILE A N 1
ATOM 2376 C CA . ILE A 1 301 ? 8.397 7.031 -9.842 1.00 72.81 319 ILE A CA 1
ATOM 2377 C C . ILE A 1 301 ? 7.575 7.285 -11.101 1.00 71.37 319 ILE A C 1
ATOM 2378 O O . ILE A 1 301 ? 8.108 7.733 -12.127 1.00 79.69 319 ILE A O 1
ATOM 2383 N N . MET A 1 302 ? 6.270 7.020 -11.049 1.00 67.81 320 MET A N 1
ATOM 2384 C CA . MET A 1 302 ? 5.430 7.215 -12.227 1.00 67.96 320 MET A CA 1
ATOM 2385 C C . MET A 1 302 ? 5.214 8.695 -12.532 1.00 74.85 320 MET A C 1
ATOM 2386 O O . MET A 1 302 ? 4.932 9.050 -13.686 1.00 77.38 320 MET A O 1
ATOM 2391 N N . GLU A 1 303 ? 5.352 9.564 -11.526 1.00 75.02 321 GLU A N 1
ATOM 2392 C CA . GLU A 1 303 ? 5.319 10.998 -11.784 1.00 75.09 321 GLU A CA 1
ATOM 2393 C C . GLU A 1 303 ? 6.593 11.461 -12.477 1.00 73.19 321 GLU A C 1
ATOM 2394 O O . GLU A 1 303 ? 6.532 12.272 -13.407 1.00 71.46 321 GLU A O 1
ATOM 2400 N N . ILE A 1 304 ? 7.752 10.968 -12.030 1.00 69.63 322 ILE A N 1
ATOM 2401 C CA . ILE A 1 304 ? 8.996 11.184 -12.762 1.00 69.32 322 ILE A CA 1
ATOM 2402 C C . ILE A 1 304 ? 8.811 10.798 -14.222 1.00 69.78 322 ILE A C 1
ATOM 2403 O O . ILE A 1 304 ? 9.145 11.559 -15.135 1.00 66.74 322 ILE A O 1
ATOM 2408 N N . LEU A 1 305 ? 8.249 9.610 -14.463 1.00 72.87 323 LEU A N 1
ATOM 2409 C CA . LEU A 1 305 ? 8.158 9.123 -15.832 1.00 70.48 323 LEU A CA 1
ATOM 2410 C C . LEU A 1 305 ? 7.229 9.992 -16.685 1.00 67.11 323 LEU A C 1
ATOM 2411 O O . LEU A 1 305 ? 7.388 10.039 -17.911 1.00 71.60 323 LEU A O 1
ATOM 2416 N N . ARG A 1 306 ? 6.274 10.699 -16.066 1.00 57.18 324 ARG A N 1
ATOM 2417 C CA . ARG A 1 306 ? 5.465 11.663 -16.815 1.00 60.16 324 ARG A CA 1
ATOM 2418 C C . ARG A 1 306 ? 6.325 12.714 -17.502 1.00 70.18 324 ARG A C 1
ATOM 2419 O O . ARG A 1 306 ? 5.946 13.217 -18.564 1.00 73.55 324 ARG A O 1
ATOM 2427 N N . VAL A 1 307 ? 7.481 13.051 -16.921 1.00 65.24 325 VAL A N 1
ATOM 2428 C CA . VAL A 1 307 ? 8.360 14.042 -17.528 1.00 74.34 325 VAL A CA 1
ATOM 2429 C C . VAL A 1 307 ? 8.822 13.592 -18.914 1.00 71.98 325 VAL A C 1
ATOM 2430 O O . VAL A 1 307 ? 9.191 14.438 -19.742 1.00 68.30 325 VAL A O 1
ATOM 2434 N N . LEU A 1 308 ? 8.748 12.277 -19.208 1.00 73.97 326 LEU A N 1
ATOM 2435 C CA . LEU A 1 308 ? 9.175 11.740 -20.507 1.00 70.68 326 LEU A CA 1
ATOM 2436 C C . LEU A 1 308 ? 8.383 12.309 -21.675 1.00 74.43 326 LEU A C 1
ATOM 2437 O O . LEU A 1 308 ? 8.824 12.203 -22.827 1.00 74.01 326 LEU A O 1
ATOM 2442 N N . SER A 1 309 ? 7.215 12.875 -21.418 1.00 76.15 327 SER A N 1
ATOM 2443 C CA . SER A 1 309 ? 6.487 13.558 -22.470 1.00 81.28 327 SER A CA 1
ATOM 2444 C C . SER A 1 309 ? 7.066 14.935 -22.786 1.00 80.74 327 SER A C 1
ATOM 2445 O O . SER A 1 309 ? 6.412 15.723 -23.466 1.00 88.75 327 SER A O 1
ATOM 2448 N N . SER A 1 310 ? 8.258 15.242 -22.315 1.00 76.02 328 SER A N 1
ATOM 2449 C CA . SER A 1 310 ? 8.998 16.364 -22.871 1.00 81.17 328 SER A CA 1
ATOM 2450 C C . SER A 1 310 ? 9.775 15.916 -24.110 1.00 80.18 328 SER A C 1
ATOM 2451 O O . SER A 1 310 ? 10.492 14.912 -24.054 1.00 80.68 328 SER A O 1
ATOM 2454 N N . PRO A 1 311 ? 9.687 16.646 -25.226 1.00 77.94 329 PRO A N 1
ATOM 2455 C CA . PRO A 1 311 ? 10.374 16.211 -26.460 1.00 81.90 329 PRO A CA 1
ATOM 2456 C C . PRO A 1 311 ? 11.888 16.290 -26.395 1.00 84.96 329 PRO A C 1
ATOM 2457 O O . PRO A 1 311 ? 12.549 15.884 -27.355 1.00 94.73 329 PRO A O 1
ATOM 2461 N N . ASP A 1 312 ? 12.462 16.806 -25.323 1.00 75.72 330 ASP A N 1
ATOM 2462 C CA . ASP A 1 312 ? 13.895 17.017 -25.271 1.00 73.13 330 ASP A CA 1
ATOM 2463 C C . ASP A 1 312 ? 14.611 15.745 -24.826 1.00 75.05 330 ASP A C 1
ATOM 2464 O O . ASP A 1 312 ? 14.211 15.103 -23.850 1.00 78.86 330 ASP A O 1
ATOM 2469 N N . ILE A 1 313 ? 15.686 15.392 -25.537 1.00 74.46 331 ILE A N 1
ATOM 2470 C CA . ILE A 1 313 ? 16.417 14.162 -25.239 1.00 74.37 331 ILE A CA 1
ATOM 2471 C C . ILE A 1 313 ? 17.194 14.273 -23.926 1.00 77.64 331 ILE A C 1
ATOM 2472 O O . ILE A 1 313 ? 17.415 13.267 -23.240 1.00 82.76 331 ILE A O 1
ATOM 2477 N N . ASP A 1 314 ? 17.630 15.471 -23.551 1.00 73.31 332 ASP A N 1
ATOM 2478 C CA . ASP A 1 314 ? 18.352 15.598 -22.293 1.00 74.87 332 ASP A CA 1
ATOM 2479 C C . ASP A 1 314 ? 17.412 15.453 -21.110 1.00 74.45 332 ASP A C 1
ATOM 2480 O O . ASP A 1 314 ? 17.743 14.783 -20.124 1.00 72.26 332 ASP A O 1
ATOM 2485 N N . VAL A 1 315 ? 16.238 16.080 -21.196 1.00 72.24 333 VAL A N 1
ATOM 2486 C CA . VAL A 1 315 ? 15.209 15.909 -20.178 1.00 64.17 333 VAL A CA 1
ATOM 2487 C C . VAL A 1 315 ? 14.805 14.451 -20.082 1.00 69.94 333 VAL A C 1
ATOM 2488 O O . VAL A 1 315 ? 14.704 13.887 -18.988 1.00 71.11 333 VAL A O 1
ATOM 2492 N N . ARG A 1 316 ? 14.572 13.815 -21.237 1.00 71.50 334 ARG A N 1
ATOM 2493 C CA . ARG A 1 316 ? 14.187 12.408 -21.246 1.00 65.27 334 ARG A CA 1
ATOM 2494 C C . ARG A 1 316 ? 15.261 11.528 -20.626 1.00 71.19 334 ARG A C 1
ATOM 2495 O O . ARG A 1 316 ? 14.957 10.626 -19.835 1.00 72.53 334 ARG A O 1
ATOM 2503 N N . ARG A 1 317 ? 16.525 11.778 -20.963 1.00 75.58 335 ARG A N 1
ATOM 2504 C CA . ARG A 1 317 ? 17.592 10.967 -20.402 1.00 77.94 335 ARG A CA 1
ATOM 2505 C C . ARG A 1 317 ? 17.654 11.128 -18.887 1.00 81.09 335 ARG A C 1
ATOM 2506 O O . ARG A 1 317 ? 17.755 10.137 -18.152 1.00 85.45 335 ARG A O 1
ATOM 2514 N N . LYS A 1 318 ? 17.557 12.364 -18.396 1.00 76.22 336 LYS A N 1
ATOM 2515 C CA . LYS A 1 318 ? 17.682 12.573 -16.957 1.00 69.75 336 LYS A CA 1
ATOM 2516 C C . LYS A 1 318 ? 16.536 11.903 -16.215 1.00 71.50 336 LYS A C 1
ATOM 2517 O O . LYS A 1 318 ? 16.750 11.223 -15.206 1.00 80.01 336 LYS A O 1
ATOM 2523 N N . ALA A 1 319 ? 15.310 12.078 -16.709 1.00 69.47 337 ALA A N 1
ATOM 2524 C CA . ALA A 1 319 ? 14.157 11.451 -16.072 1.00 77.84 337 ALA A CA 1
ATOM 2525 C C . ALA A 1 319 ? 14.334 9.941 -15.970 1.00 83.79 337 ALA A C 1
ATOM 2526 O O . ALA A 1 319 ? 14.063 9.347 -14.917 1.00 84.81 337 ALA A O 1
ATOM 2528 N N . LEU A 1 320 ? 14.799 9.304 -17.052 1.00 86.68 338 LEU A N 1
ATOM 2529 C CA . LEU A 1 320 ? 14.947 7.851 -17.050 1.00 78.21 338 LEU A CA 1
ATOM 2530 C C . LEU A 1 320 ? 16.013 7.403 -16.061 1.00 81.62 338 LEU A C 1
ATOM 2531 O O . LEU A 1 320 ? 15.857 6.364 -15.402 1.00 86.63 338 LEU A O 1
ATOM 2536 N N . GLU A 1 321 ? 17.106 8.164 -15.944 1.00 74.89 339 GLU A N 1
ATOM 2537 C CA . GLU A 1 321 ? 18.160 7.774 -15.013 1.00 79.96 339 GLU A CA 1
ATOM 2538 C C . GLU A 1 321 ? 17.629 7.749 -13.594 1.00 80.09 339 GLU A C 1
ATOM 2539 O O . GLU A 1 321 ? 17.809 6.766 -12.863 1.00 79.35 339 GLU A O 1
ATOM 2545 N N . ILE A 1 322 ? 16.944 8.822 -13.205 1.00 77.94 340 ILE A N 1
ATOM 2546 C CA . ILE A 1 322 ? 16.370 8.913 -11.869 1.00 81.69 340 ILE A CA 1
ATOM 2547 C C . ILE A 1 322 ? 15.357 7.800 -11.650 1.00 81.65 340 ILE A C 1
ATOM 2548 O O . ILE A 1 322 ? 15.336 7.155 -10.593 1.00 84.23 340 ILE A O 1
ATOM 2553 N N . ALA A 1 323 ? 14.512 7.547 -12.651 1.00 74.43 341 ALA A N 1
ATOM 2554 C CA . ALA A 1 323 ? 13.527 6.482 -12.539 1.00 73.88 341 ALA A CA 1
ATOM 2555 C C . ALA A 1 323 ? 14.199 5.122 -12.375 1.00 77.25 341 ALA A C 1
ATOM 2556 O O . ALA A 1 323 ? 13.831 4.339 -11.490 1.00 77.10 341 ALA A O 1
ATOM 2558 N N . LEU A 1 324 ? 15.188 4.822 -13.224 1.00 75.76 342 LEU A N 1
ATOM 2559 C CA . LEU A 1 324 ? 15.853 3.522 -13.155 1.00 84.65 342 LEU A CA 1
ATOM 2560 C C . LEU A 1 324 ? 16.517 3.292 -11.806 1.00 90.14 342 LEU A C 1
ATOM 2561 O O . LEU A 1 324 ? 16.560 2.153 -11.326 1.00 92.61 342 LEU A O 1
ATOM 2566 N N . GLU A 1 325 ? 17.012 4.359 -11.170 1.00 89.51 343 GLU A N 1
ATOM 2567 C CA . GLU A 1 325 ? 17.563 4.258 -9.830 1.00 86.81 343 GLU A CA 1
ATOM 2568 C C . GLU A 1 325 ? 16.491 4.058 -8.767 1.00 92.32 343 GLU A C 1
ATOM 2569 O O . GLU A 1 325 ? 16.829 3.845 -7.601 1.00 97.58 343 GLU A O 1
ATOM 2575 N N . MET A 1 326 ? 15.214 4.131 -9.123 1.00 96.05 344 MET A N 1
ATOM 2576 C CA . MET A 1 326 ? 14.147 3.830 -8.183 1.00 102.02 344 MET A CA 1
ATOM 2577 C C . MET A 1 326 ? 13.391 2.556 -8.523 1.00 98.64 344 MET A C 1
ATOM 2578 O O . MET A 1 326 ? 12.548 2.122 -7.725 1.00 97.25 344 MET A O 1
ATOM 2583 N N . VAL A 1 327 ? 13.655 1.961 -9.688 1.00 95.23 345 VAL A N 1
ATOM 2584 C CA . VAL A 1 327 ? 12.971 0.731 -10.062 1.00 95.76 345 VAL A CA 1
ATOM 2585 C C . VAL A 1 327 ? 13.236 -0.324 -9.008 1.00 97.21 345 VAL A C 1
ATOM 2586 O O . VAL A 1 327 ? 14.394 -0.670 -8.736 1.00 98.49 345 VAL A O 1
ATOM 2590 N N . SER A 1 328 ? 12.165 -0.836 -8.413 1.00 97.07 346 SER A N 1
ATOM 2591 C CA . SER A 1 328 ? 12.212 -1.967 -7.503 1.00 100.47 346 SER A CA 1
ATOM 2592 C C . SER A 1 328 ? 11.277 -3.056 -8.018 1.00 101.39 346 SER A C 1
ATOM 2593 O O . SER A 1 328 ? 10.537 -2.865 -8.988 1.00 97.91 346 SER A O 1
ATOM 2596 N N . SER A 1 329 ? 11.327 -4.218 -7.359 1.00 110.41 347 SER A N 1
ATOM 2597 C CA . SER A 1 329 ? 10.488 -5.337 -7.770 1.00 113.52 347 SER A CA 1
ATOM 2598 C C . SER A 1 329 ? 9.018 -4.958 -7.726 1.00 116.84 347 SER A C 1
ATOM 2599 O O . SER A 1 329 ? 8.231 -5.393 -8.574 1.00 118.73 347 SER A O 1
ATOM 2602 N N . LYS A 1 330 ? 8.638 -4.134 -6.748 1.00 119.58 348 LYS A N 1
ATOM 2603 C CA . LYS A 1 330 ? 7.242 -3.741 -6.579 1.00 127.72 348 LYS A CA 1
ATOM 2604 C C . LYS A 1 330 ? 6.706 -3.025 -7.817 1.00 123.04 348 LYS A C 1
ATOM 2605 O O . LYS A 1 330 ? 5.535 -3.191 -8.179 1.00 131.43 348 LYS A O 1
ATOM 2611 N N . ASN A 1 331 ? 7.546 -2.239 -8.491 1.00 108.23 349 ASN A N 1
ATOM 2612 C CA . ASN A 1 331 ? 7.061 -1.353 -9.537 1.00 97.93 349 ASN A CA 1
ATOM 2613 C C . ASN A 1 331 ? 7.664 -1.620 -10.912 1.00 91.49 349 ASN A C 1
ATOM 2614 O O . ASN A 1 331 ? 7.299 -0.927 -11.867 1.00 81.69 349 ASN A O 1
ATOM 2619 N N . VAL A 1 332 ? 8.540 -2.617 -11.054 1.00 88.77 350 VAL A N 1
ATOM 2620 C CA . VAL A 1 332 ? 9.288 -2.775 -12.302 1.00 84.64 350 VAL A CA 1
ATOM 2621 C C . VAL A 1 332 ? 8.355 -3.077 -13.474 1.00 83.87 350 VAL A C 1
ATOM 2622 O O . VAL A 1 332 ? 8.513 -2.526 -14.570 1.00 80.20 350 VAL A O 1
ATOM 2626 N N . GLU A 1 333 ? 7.358 -3.933 -13.260 1.00 83.37 351 GLU A N 1
ATOM 2627 C CA . GLU A 1 333 ? 6.431 -4.280 -14.332 1.00 85.04 351 GLU A CA 1
ATOM 2628 C C . GLU A 1 333 ? 5.609 -3.073 -14.782 1.00 89.92 351 GLU A C 1
ATOM 2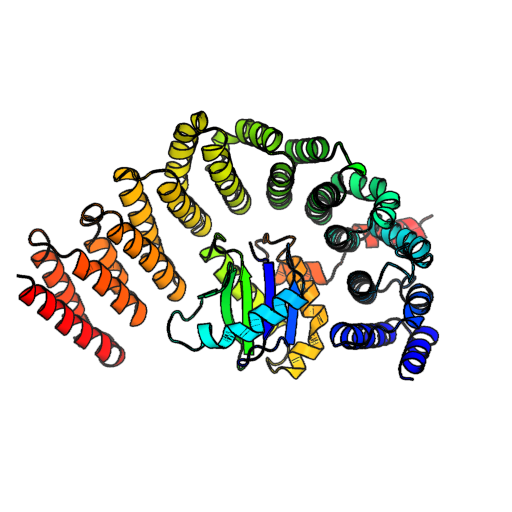629 O O . GLU A 1 333 ? 5.427 -2.849 -15.985 1.00 96.67 351 GLU A O 1
ATOM 2635 N N . GLU A 1 334 ? 5.086 -2.298 -13.830 1.00 92.46 352 GLU A N 1
ATOM 2636 C CA . GLU A 1 334 ? 4.372 -1.063 -14.159 1.00 89.99 352 GLU A CA 1
ATOM 2637 C C . GLU A 1 334 ? 5.275 -0.091 -14.917 1.00 82.89 352 GLU A C 1
ATOM 2638 O O . GLU A 1 334 ? 4.824 0.640 -15.813 1.00 75.85 352 GLU A O 1
ATOM 2644 N N . VAL A 1 335 ? 6.560 -0.089 -14.578 1.00 77.94 353 VAL A N 1
ATOM 2645 C CA . VAL A 1 335 ? 7.503 0.816 -15.212 1.00 73.89 353 VAL A CA 1
ATOM 2646 C C . VAL A 1 335 ? 7.806 0.354 -16.627 1.00 73.58 353 VAL A C 1
ATOM 2647 O O . VAL A 1 335 ? 7.823 1.156 -17.569 1.00 67.17 353 VAL A O 1
ATOM 2651 N N . VAL A 1 336 ? 8.032 -0.948 -16.801 1.00 78.26 354 VAL A N 1
ATOM 2652 C CA . VAL A 1 336 ? 8.372 -1.473 -18.116 1.00 75.57 354 VAL A CA 1
ATOM 2653 C C . VAL A 1 336 ? 7.199 -1.308 -19.073 1.00 73.78 354 VAL A C 1
ATOM 2654 O O . VAL A 1 336 ? 7.386 -0.978 -20.252 1.00 66.69 354 VAL A O 1
ATOM 2658 N N . LEU A 1 337 ? 5.970 -1.510 -18.581 1.00 72.53 355 LEU A N 1
ATOM 2659 C CA . LEU A 1 337 ? 4.800 -1.276 -19.426 1.00 70.77 355 LEU A CA 1
ATOM 2660 C C . LEU A 1 337 ? 4.750 0.161 -19.920 1.00 75.45 355 LEU A C 1
ATOM 2661 O O . LEU A 1 337 ? 4.407 0.414 -21.083 1.00 73.81 355 LEU A O 1
ATOM 2666 N N . LEU A 1 338 ? 5.074 1.118 -19.045 1.00 76.04 356 LEU A N 1
ATOM 2667 C CA . LEU A 1 338 ? 5.135 2.503 -19.485 1.00 74.50 356 LEU A CA 1
ATOM 2668 C C . LEU A 1 338 ? 6.227 2.701 -20.536 1.00 75.87 356 LEU A C 1
ATOM 2669 O O . LEU A 1 338 ? 6.003 3.384 -21.547 1.00 66.68 356 LEU A O 1
ATOM 2674 N N . LEU A 1 339 ? 7.421 2.140 -20.301 1.00 69.80 357 LEU A N 1
ATOM 2675 C CA . LEU A 1 339 ? 8.515 2.338 -21.244 1.00 73.25 357 LEU A CA 1
ATOM 2676 C C . LEU A 1 339 ? 8.134 1.808 -22.623 1.00 75.11 357 LEU A C 1
ATOM 2677 O O . LEU A 1 339 ? 8.292 2.506 -23.636 1.00 64.26 357 LEU A O 1
ATOM 2682 N N . LYS A 1 340 ? 7.573 0.590 -22.664 1.00 67.18 358 LYS A N 1
ATOM 2683 C CA . LYS A 1 340 ? 7.121 0.000 -23.918 1.00 65.08 358 LYS A CA 1
ATOM 2684 C C . LYS A 1 340 ? 6.077 0.872 -24.596 1.00 66.22 358 LYS A C 1
ATOM 2685 O O . LYS A 1 340 ? 6.086 1.034 -25.821 1.00 72.96 358 LYS A O 1
ATOM 2691 N N . LYS A 1 341 ? 5.188 1.464 -23.813 1.00 64.78 359 LYS A N 1
ATOM 2692 C CA . LYS A 1 341 ? 4.142 2.299 -24.384 1.00 68.58 359 LYS A CA 1
ATOM 2693 C C . LYS A 1 341 ? 4.745 3.550 -25.001 1.00 72.04 359 LYS A C 1
ATOM 2694 O O . LYS A 1 341 ? 4.325 3.988 -26.082 1.00 75.86 359 LYS A O 1
ATOM 2700 N N . GLU A 1 342 ? 5.752 4.117 -24.333 1.00 61.61 360 GLU A N 1
ATOM 2701 C CA . GLU A 1 342 ? 6.545 5.173 -24.941 1.00 66.59 360 GLU A CA 1
ATOM 2702 C C . GLU A 1 342 ? 7.216 4.669 -26.217 1.00 68.30 360 GLU A C 1
ATOM 2703 O O . GLU A 1 342 ? 7.133 5.309 -27.275 1.00 64.02 360 GLU A O 1
ATOM 2709 N N . LEU A 1 343 ? 7.868 3.507 -26.131 1.00 64.32 361 LEU A N 1
ATOM 2710 C CA . LEU A 1 343 ? 8.540 2.936 -27.288 1.00 63.51 361 LEU A CA 1
ATOM 2711 C C . LEU A 1 343 ? 7.574 2.781 -28.465 1.00 67.32 361 LEU A C 1
ATOM 2712 O O . LEU A 1 343 ? 7.885 3.187 -29.597 1.00 62.15 361 LEU A O 1
ATOM 2717 N N . SER A 1 344 ? 6.377 2.233 -28.210 1.00 65.65 362 SER A N 1
ATOM 2718 C CA . SER A 1 344 ? 5.382 2.129 -29.276 1.00 70.46 362 SER A CA 1
ATOM 2719 C C . SER A 1 344 ? 5.072 3.492 -29.875 1.00 73.21 362 SER A C 1
ATOM 2720 O O . SER A 1 344 ? 4.905 3.618 -31.095 1.00 78.36 362 SER A O 1
ATOM 2723 N N . LYS A 1 345 ? 5.003 4.528 -29.037 1.00 66.99 363 LYS A N 1
ATOM 2724 C CA . LYS A 1 345 ? 4.649 5.836 -29.565 1.00 71.01 363 LYS A CA 1
ATOM 2725 C C . LYS A 1 345 ? 5.746 6.390 -30.460 1.00 72.42 363 LYS A C 1
ATOM 2726 O O . LYS A 1 345 ? 5.440 7.148 -31.386 1.00 71.63 363 LYS A O 1
ATOM 2732 N N . THR A 1 346 ? 7.020 6.033 -30.214 1.00 66.50 364 THR A N 1
ATOM 2733 C CA . THR A 1 346 ? 8.078 6.545 -31.087 1.00 70.53 364 THR A CA 1
ATOM 2734 C C . THR A 1 346 ? 8.001 5.948 -32.486 1.00 67.90 364 THR A C 1
ATOM 2735 O O . THR A 1 346 ? 8.577 6.519 -33.419 1.00 77.20 364 THR A O 1
ATOM 2739 N N . VAL A 1 347 ? 7.290 4.834 -32.662 1.00 67.31 365 VAL A N 1
ATOM 2740 C CA . VAL A 1 347 ? 7.130 4.288 -34.004 1.00 65.59 365 VAL A CA 1
ATOM 2741 C C . VAL A 1 347 ? 6.066 5.054 -34.770 1.00 74.42 365 VAL A C 1
ATOM 2742 O O . VAL A 1 347 ? 6.161 5.196 -35.997 1.00 80.38 365 VAL A O 1
ATOM 2746 N N . GLU A 1 348 ? 5.063 5.587 -34.072 1.00 73.66 366 GLU A N 1
ATOM 2747 C CA . GLU A 1 348 ? 3.969 6.297 -34.725 1.00 81.14 366 GLU A CA 1
ATOM 2748 C C . GLU A 1 348 ? 4.204 7.804 -34.807 1.00 80.69 366 GLU A C 1
ATOM 2749 O O . GLU A 1 348 ? 3.863 8.431 -35.815 1.00 80.83 366 GLU A O 1
ATOM 2755 N N . GLN A 1 349 ? 4.800 8.396 -33.784 1.00 77.68 367 GLN A N 1
ATOM 2756 C CA . GLN A 1 349 ? 4.883 9.846 -33.670 1.00 89.12 367 GLN A CA 1
ATOM 2757 C C . GLN A 1 349 ? 6.324 10.305 -33.810 1.00 88.30 367 GLN A C 1
ATOM 2758 O O . GLN A 1 349 ? 7.164 9.990 -32.961 1.00 84.92 367 GLN A O 1
ATOM 2764 N N . GLU A 1 350 ? 6.593 11.079 -34.859 1.00 92.39 368 GLU A N 1
ATOM 2765 C CA . GLU A 1 350 ? 7.863 11.774 -35.019 1.00 92.99 368 GLU A CA 1
ATOM 2766 C C . GLU A 1 350 ? 9.008 10.774 -35.094 1.00 84.14 368 GLU A C 1
ATOM 2767 O O . GLU A 1 350 ? 10.029 10.905 -34.417 1.00 80.00 368 GLU A O 1
ATOM 2773 N N . TYR A 1 351 ? 8.822 9.774 -35.964 1.00 86.26 369 TYR A N 1
ATOM 2774 C CA . TYR A 1 351 ? 9.719 8.629 -36.002 1.00 83.16 369 TYR A CA 1
ATOM 2775 C C . TYR A 1 351 ? 11.172 9.050 -36.095 1.00 80.16 369 TYR A C 1
ATOM 2776 O O . TYR A 1 351 ? 12.039 8.461 -35.445 1.00 80.36 369 TYR A O 1
ATOM 2785 N N . GLU A 1 352 ? 11.462 10.065 -36.900 1.00 86.54 370 GLU A N 1
ATOM 2786 C CA . GLU A 1 352 ? 12.852 10.425 -37.123 1.00 88.44 370 GLU A CA 1
ATOM 2787 C C . GLU A 1 352 ? 13.429 11.144 -35.909 1.00 85.80 370 GLU A C 1
ATOM 2788 O O . GLU A 1 352 ? 14.501 10.777 -35.415 1.00 81.45 370 GLU A O 1
ATOM 2794 N N . LYS A 1 353 ? 12.719 12.151 -35.392 1.00 81.10 371 LYS A N 1
ATOM 2795 C CA . LYS A 1 353 ? 13.221 12.864 -34.222 1.00 86.52 371 LYS A CA 1
ATOM 2796 C C . LYS A 1 353 ? 13.379 11.948 -33.012 1.00 88.57 371 LYS A C 1
ATOM 2797 O O . LYS A 1 353 ? 14.213 12.219 -32.139 1.00 83.71 371 LYS A O 1
ATOM 2803 N N . ASN A 1 354 ? 12.623 10.850 -32.950 1.00 85.21 372 ASN A N 1
ATOM 2804 C CA . ASN A 1 354 ? 12.617 10.015 -31.754 1.00 84.56 372 ASN A CA 1
ATOM 2805 C C . ASN A 1 354 ? 13.640 8.896 -31.774 1.00 81.84 372 ASN A C 1
ATOM 2806 O O . ASN A 1 354 ? 13.689 8.120 -30.817 1.00 83.60 372 ASN A O 1
ATOM 2811 N N . SER A 1 355 ? 14.473 8.828 -32.815 1.00 86.78 373 SER A N 1
ATOM 2812 C CA . SER A 1 355 ? 15.446 7.747 -32.955 1.00 85.47 373 SER A CA 1
ATOM 2813 C C . SER A 1 355 ? 16.323 7.604 -31.721 1.00 78.51 373 SER A C 1
ATOM 2814 O O . SER A 1 355 ? 16.506 6.495 -31.210 1.00 81.24 373 SER A O 1
ATOM 2817 N N . GLU A 1 356 ? 16.884 8.713 -31.228 1.00 83.99 374 GLU A N 1
ATOM 2818 C CA . GLU A 1 356 ? 17.758 8.618 -30.059 1.00 83.15 374 GLU A CA 1
ATOM 2819 C C . GLU A 1 356 ? 16.970 8.166 -28.837 1.00 77.92 374 GLU A C 1
ATOM 2820 O O . GLU A 1 356 ? 17.398 7.265 -28.108 1.00 80.32 374 GLU A O 1
ATOM 2826 N N . TYR A 1 357 ? 15.783 8.743 -28.643 1.00 69.70 375 TYR A N 1
ATOM 2827 C CA . TYR A 1 357 ? 14.935 8.397 -27.507 1.00 72.56 375 TYR A CA 1
ATOM 2828 C C . TYR A 1 357 ? 14.539 6.932 -27.551 1.00 73.81 375 TYR A C 1
ATOM 2829 O O . TYR A 1 357 ? 14.600 6.232 -26.532 1.00 69.50 375 TYR A O 1
ATOM 2838 N N . ARG A 1 358 ? 14.153 6.456 -28.740 1.00 72.78 376 ARG A N 1
ATOM 2839 C CA . ARG A 1 358 ? 13.763 5.059 -28.932 1.00 76.39 376 ARG A CA 1
ATOM 2840 C C . ARG A 1 358 ? 14.877 4.104 -28.509 1.00 76.67 376 ARG A C 1
ATOM 2841 O O . ARG A 1 358 ? 14.632 3.131 -27.789 1.00 76.24 376 ARG A O 1
ATOM 2849 N N . GLN A 1 359 ? 16.113 4.374 -28.934 1.00 77.85 377 GLN A N 1
ATOM 2850 C CA . GLN A 1 359 ? 17.236 3.558 -28.485 1.00 76.30 377 GLN A CA 1
ATOM 2851 C C . GLN A 1 359 ? 17.416 3.656 -26.984 1.00 74.58 377 GLN A C 1
ATOM 2852 O O . GLN A 1 359 ? 17.764 2.672 -26.328 1.00 83.31 377 GLN A O 1
ATOM 2858 N N . LEU A 1 360 ? 17.182 4.836 -26.423 1.00 76.25 378 LEU A N 1
ATOM 2859 C CA . LEU A 1 360 ? 17.296 4.988 -24.976 1.00 82.62 378 LEU A CA 1
ATOM 2860 C C . LEU A 1 360 ? 16.234 4.172 -24.245 1.00 80.30 378 LEU A C 1
ATOM 2861 O O . LEU A 1 360 ? 16.503 3.590 -23.184 1.00 76.38 378 LEU A O 1
ATOM 2866 N N . LEU A 1 361 ? 15.018 4.122 -24.800 1.00 75.98 379 LEU A N 1
ATOM 2867 C CA . LEU A 1 361 ? 13.961 3.293 -24.227 1.00 67.51 379 LEU A CA 1
ATOM 2868 C C . LEU A 1 361 ? 14.331 1.819 -24.280 1.00 74.01 379 LEU A C 1
ATOM 2869 O O . LEU A 1 361 ? 14.190 1.100 -23.287 1.00 72.27 379 LEU A O 1
ATOM 2874 N N . ILE A 1 362 ? 14.792 1.345 -25.441 1.00 78.57 380 ILE A N 1
ATOM 2875 C CA . ILE A 1 362 ? 15.167 -0.059 -25.561 1.00 77.98 380 ILE A CA 1
ATOM 2876 C C . ILE A 1 362 ? 16.235 -0.385 -24.543 1.00 83.34 380 ILE A C 1
ATOM 2877 O O . ILE A 1 362 ? 16.238 -1.465 -23.932 1.00 86.71 380 ILE A O 1
ATOM 2882 N N . HIS A 1 363 ? 17.164 0.547 -24.348 1.00 80.45 381 HIS A N 1
ATOM 2883 C CA . HIS A 1 363 ? 18.245 0.308 -23.411 1.00 82.30 381 HIS A CA 1
ATOM 2884 C C . HIS A 1 363 ? 17.725 0.283 -21.981 1.00 82.65 381 HIS A C 1
ATOM 2885 O O . HIS A 1 363 ? 18.044 -0.631 -21.213 1.00 77.61 381 HIS A O 1
ATOM 2892 N N . SER A 1 364 ? 16.891 1.261 -21.615 1.00 86.91 382 SER A N 1
ATOM 2893 C CA . SER A 1 364 ? 16.342 1.279 -20.264 1.00 89.38 382 SER A CA 1
ATOM 2894 C C . SER A 1 364 ? 15.522 0.026 -19.980 1.00 86.94 382 SER A C 1
ATOM 2895 O O . SER A 1 364 ? 15.620 -0.549 -18.888 1.00 88.81 382 SER A O 1
ATOM 2898 N N . ILE A 1 365 ? 14.706 -0.415 -20.945 1.00 78.17 383 ILE A N 1
ATOM 2899 C CA . ILE A 1 365 ? 13.943 -1.653 -20.763 1.00 78.49 383 ILE A CA 1
ATOM 2900 C C . ILE A 1 365 ? 14.880 -2.832 -20.538 1.00 82.90 383 ILE A C 1
ATOM 2901 O O . ILE A 1 365 ? 14.633 -3.691 -19.683 1.00 87.64 383 ILE A O 1
ATOM 2906 N N . HIS A 1 366 ? 15.970 -2.892 -21.303 1.00 87.83 384 HIS A N 1
ATOM 2907 C CA . HIS A 1 366 ? 16.963 -3.940 -21.100 1.00 86.48 384 HIS A CA 1
ATOM 2908 C C . HIS A 1 366 ? 17.586 -3.856 -19.706 1.00 98.04 384 HIS A C 1
ATOM 2909 O O . HIS A 1 366 ? 17.850 -4.886 -19.073 1.00 99.88 384 HIS A O 1
ATOM 2916 N N . GLN A 1 367 ? 17.820 -2.634 -19.209 1.00 101.99 385 GLN A N 1
ATOM 2917 C CA . GLN A 1 367 ? 18.289 -2.448 -17.834 1.00 99.38 385 GLN A CA 1
ATOM 2918 C C . GLN A 1 367 ? 17.343 -3.096 -16.839 1.00 98.55 385 GLN A C 1
ATOM 2919 O O . GLN A 1 367 ? 17.773 -3.829 -15.944 1.00 106.43 385 GLN A O 1
ATOM 2925 N N . CYS A 1 368 ? 16.045 -2.819 -16.972 1.00 96.24 386 CYS A N 1
ATOM 2926 C CA . CYS A 1 368 ? 15.059 -3.375 -16.056 1.00 95.00 386 CYS A CA 1
ATOM 2927 C C . CYS A 1 368 ? 15.100 -4.895 -16.040 1.00 98.36 386 CYS A C 1
ATOM 2928 O O . CYS A 1 368 ? 14.861 -5.511 -14.993 1.00 102.71 386 CYS A O 1
ATOM 2931 N N . ALA A 1 369 ? 15.396 -5.516 -17.184 1.00 95.25 387 ALA A N 1
ATOM 2932 C CA . ALA A 1 369 ? 15.491 -6.970 -17.225 1.00 91.33 387 ALA A CA 1
ATOM 2933 C C . ALA A 1 369 ? 16.702 -7.465 -16.441 1.00 95.15 387 ALA A C 1
ATOM 2934 O O . ALA A 1 369 ? 16.627 -8.494 -15.761 1.00 100.88 387 ALA A O 1
ATOM 2936 N N . VAL A 1 370 ? 17.823 -6.747 -16.524 1.00 94.65 388 VAL A N 1
ATOM 2937 C CA . VAL A 1 370 ? 19.054 -7.209 -15.893 1.00 105.60 388 VAL A CA 1
ATOM 2938 C C . VAL A 1 370 ? 18.960 -7.078 -14.379 1.00 113.77 388 VAL A C 1
ATOM 2939 O O . VAL A 1 370 ? 19.370 -7.977 -13.634 1.00 119.67 388 VAL A O 1
ATOM 2943 N N . LYS A 1 371 ? 18.401 -5.963 -13.904 1.00 115.90 389 LYS A N 1
ATOM 2944 C CA . LYS A 1 371 ? 18.205 -5.729 -12.478 1.00 115.53 389 LYS A CA 1
ATOM 2945 C C . LYS A 1 371 ? 17.348 -6.812 -11.832 1.00 118.56 389 LYS A C 1
ATOM 2946 O O . LYS A 1 371 ? 17.343 -6.932 -10.604 1.00 117.89 389 LYS A O 1
ATOM 2952 N N . PHE A 1 372 ? 16.629 -7.603 -12.628 1.00 122.84 390 PHE A N 1
ATOM 2953 C CA . PHE A 1 372 ? 15.745 -8.639 -12.101 1.00 126.36 390 PHE A CA 1
ATOM 2954 C C . PHE A 1 372 ? 15.771 -9.908 -12.967 1.00 126.32 390 PHE A C 1
ATOM 2955 O O . PHE A 1 372 ? 16.707 -10.718 -12.898 1.00 127.18 390 PHE A O 1
ATOM 2963 N N . VAL B 2 2 ? 20.271 36.318 -5.206 1.00 63.78 2 VAL B N 1
ATOM 2964 C CA . VAL B 2 2 ? 20.193 37.620 -5.827 1.00 62.18 2 VAL B CA 1
ATOM 2965 C C . VAL B 2 2 ? 21.158 37.738 -6.968 1.00 61.95 2 VAL B C 1
ATOM 2966 O O . VAL B 2 2 ? 22.076 36.963 -7.099 1.00 70.17 2 VAL B O 1
ATOM 2970 N N . VAL B 2 3 ? 20.935 38.726 -7.803 1.00 60.58 3 VAL B N 1
ATOM 2971 C CA . VAL B 2 3 ? 21.798 38.935 -8.923 1.00 53.00 3 VAL B CA 1
ATOM 2972 C C . VAL B 2 3 ? 22.836 39.948 -8.562 1.00 61.69 3 VAL B C 1
ATOM 2973 O O . VAL B 2 3 ? 22.552 41.106 -8.391 1.00 63.80 3 VAL B O 1
ATOM 2977 N N . LEU B 2 4 ? 24.059 39.490 -8.448 1.00 62.96 4 LEU B N 1
ATOM 2978 C CA . LEU B 2 4 ? 25.128 40.367 -8.084 1.00 62.76 4 LEU B CA 1
ATOM 2979 C C . LEU B 2 4 ? 25.537 41.235 -9.223 1.00 61.40 4 LEU B C 1
ATOM 2980 O O . LEU B 2 4 ? 25.874 42.374 -9.034 1.00 62.64 4 LEU B O 1
ATOM 2985 N N . ALA B 2 5 ? 25.489 40.705 -10.425 1.00 54.24 5 ALA B N 1
ATOM 2986 C CA . ALA B 2 5 ? 25.967 41.497 -11.553 1.00 60.68 5 ALA B CA 1
ATOM 2987 C C . ALA B 2 5 ? 25.471 40.915 -12.872 1.00 61.53 5 ALA B C 1
ATOM 2988 O O . ALA B 2 5 ? 25.087 39.745 -12.964 1.00 62.92 5 ALA B O 1
ATOM 2990 N N . ALA B 2 6 ? 25.503 41.747 -13.904 1.00 61.53 6 ALA B N 1
ATOM 2991 C CA . ALA B 2 6 ? 25.157 41.301 -15.251 1.00 61.01 6 ALA B CA 1
ATOM 2992 C C . ALA B 2 6 ? 26.289 41.633 -16.209 1.00 62.97 6 ALA B C 1
ATOM 2993 O O . ALA B 2 6 ? 26.971 42.658 -16.062 1.00 62.43 6 ALA B O 1
ATOM 2995 N N . SER B 2 7 ? 26.475 40.782 -17.208 1.00 63.33 7 SER B N 1
ATOM 2996 C CA . SER B 2 7 ? 27.494 41.087 -18.197 1.00 62.38 7 SER B CA 1
ATOM 2997 C C . SER B 2 7 ? 27.122 40.500 -19.551 1.00 61.63 7 SER B C 1
ATOM 2998 O O . SER B 2 7 ? 26.560 39.404 -19.654 1.00 69.11 7 SER B O 1
ATOM 3001 N N . ILE B 2 8 ? 27.447 41.245 -20.591 1.00 60.74 8 ILE B N 1
ATOM 3002 C CA . ILE B 2 8 ? 27.513 40.706 -21.940 1.00 63.78 8 ILE B CA 1
ATOM 3003 C C . ILE B 2 8 ? 28.984 40.476 -22.231 1.00 67.88 8 ILE B C 1
ATOM 3004 O O . ILE B 2 8 ? 29.791 41.408 -22.123 1.00 74.34 8 ILE B O 1
ATOM 3009 N N . CYS B 2 9 ? 29.361 39.253 -22.585 1.00 60.71 9 CYS B N 1
ATOM 3010 C CA . CYS B 2 9 ? 30.784 39.011 -22.742 1.00 71.40 9 CYS B CA 1
ATOM 3011 C C . CYS B 2 9 ? 31.059 38.042 -23.883 1.00 69.65 9 CYS B C 1
ATOM 3012 O O . CYS B 2 9 ? 30.154 37.394 -24.426 1.00 68.11 9 CYS B O 1
ATOM 3015 N N . THR B 2 10 ? 32.346 37.963 -24.235 1.00 60.09 10 THR B N 1
ATOM 3016 C CA . THR B 2 10 ? 32.834 37.137 -25.323 1.00 60.17 10 THR B CA 1
ATOM 3017 C C . THR B 2 10 ? 32.881 35.678 -24.888 1.00 69.05 10 THR B C 1
ATOM 3018 O O . THR B 2 10 ? 32.859 35.352 -23.697 1.00 62.05 10 THR B O 1
ATOM 3022 N N . ARG B 2 11 ? 32.954 34.786 -25.871 1.00 72.59 11 ARG B N 1
ATOM 3023 C CA . ARG B 2 11 ? 33.038 33.383 -25.499 1.00 80.26 11 ARG B CA 1
ATOM 3024 C C . ARG B 2 11 ? 34.377 33.052 -24.858 1.00 81.22 11 ARG B C 1
ATOM 3025 O O . ARG B 2 11 ? 34.530 31.957 -24.298 1.00 79.78 11 ARG B O 1
ATOM 3033 N N . GLY B 2 12 ? 35.346 33.969 -24.943 1.00 73.40 12 GLY B N 1
ATOM 3034 C CA . GLY B 2 12 ? 36.633 33.851 -24.304 1.00 78.36 12 GLY B CA 1
ATOM 3035 C C . GLY B 2 12 ? 36.748 34.447 -22.915 1.00 80.29 12 GLY B C 1
ATOM 3036 O O . GLY B 2 12 ? 37.838 34.429 -22.335 1.00 87.75 12 GLY B O 1
ATOM 3037 N N . GLY B 2 13 ? 35.666 34.976 -22.356 1.00 77.90 13 GLY B N 1
ATOM 3038 C CA . GLY B 2 13 ? 35.672 35.490 -21.003 1.00 80.52 13 GLY B CA 1
ATOM 3039 C C . GLY B 2 13 ? 35.922 36.975 -20.839 1.00 79.26 13 GLY B C 1
ATOM 3040 O O . GLY B 2 13 ? 36.192 37.409 -19.715 1.00 83.12 13 GLY B O 1
ATOM 3041 N N . LYS B 2 14 ? 35.842 37.761 -21.910 1.00 72.00 14 LYS B N 1
ATOM 3042 C CA . LYS B 2 14 ? 36.076 39.201 -21.862 1.00 74.22 14 LYS B CA 1
ATOM 3043 C C . LYS B 2 14 ? 34.751 39.959 -21.834 1.00 74.81 14 LYS B C 1
ATOM 3044 O O . LYS B 2 14 ? 33.865 39.699 -22.651 1.00 81.69 14 LYS B O 1
ATOM 3050 N N . ALA B 2 15 ? 34.626 40.904 -20.908 1.00 66.78 15 ALA B N 1
ATOM 3051 C CA . ALA B 2 15 ? 33.387 41.650 -20.758 1.00 64.44 15 ALA B CA 1
ATOM 3052 C C . ALA B 2 15 ? 33.286 42.705 -21.843 1.00 67.25 15 ALA B C 1
ATOM 3053 O O . ALA B 2 15 ? 34.223 43.481 -22.062 1.00 65.88 15 ALA B O 1
ATOM 3055 N N . VAL B 2 16 ? 32.154 42.714 -22.538 1.00 70.49 16 VAL B N 1
ATOM 3056 C CA . VAL B 2 16 ? 31.829 43.831 -23.419 1.00 68.43 16 VAL B CA 1
ATOM 3057 C C . VAL B 2 16 ? 31.193 44.950 -22.615 1.00 70.30 16 VAL B C 1
ATOM 3058 O O . VAL B 2 16 ? 31.582 46.118 -22.714 1.00 72.25 16 VAL B O 1
ATOM 3062 N N . LEU B 2 17 ? 30.209 44.611 -21.798 1.00 69.05 17 LEU B N 1
ATOM 3063 C CA . LEU B 2 17 ? 29.827 45.489 -20.715 1.00 68.69 17 LEU B CA 1
ATOM 3064 C C . LEU B 2 17 ? 29.603 44.640 -19.477 1.00 69.23 17 LEU B C 1
ATOM 3065 O O . LEU B 2 17 ? 29.355 43.430 -19.554 1.00 63.97 17 LEU B O 1
ATOM 3070 N N . ALA B 2 18 ? 29.742 45.282 -18.333 1.00 69.48 18 ALA B N 1
ATOM 3071 C CA . ALA B 2 18 ? 29.567 44.621 -17.054 1.00 67.40 18 ALA B CA 1
ATOM 3072 C C . ALA B 2 18 ? 28.895 45.624 -16.146 1.00 67.10 18 ALA B C 1
ATOM 3073 O O . ALA B 2 18 ? 29.225 46.813 -16.191 1.00 68.76 18 ALA B O 1
ATOM 3075 N N . ARG B 2 19 ? 27.920 45.157 -15.365 1.00 61.75 19 ARG B N 1
ATOM 3076 C CA . ARG B 2 19 ? 27.207 46.024 -14.429 1.00 55.56 19 ARG B CA 1
ATOM 3077 C C . ARG B 2 19 ? 27.039 45.268 -13.129 1.00 57.45 19 ARG B C 1
ATOM 3078 O O . ARG B 2 19 ? 26.319 44.256 -13.079 1.00 67.25 19 ARG B O 1
ATOM 3086 N N . ALA B 2 20 ? 27.716 45.758 -12.095 1.00 54.44 20 ALA B N 1
ATOM 3087 C CA . ALA B 2 20 ? 27.600 45.222 -10.745 1.00 60.93 20 ALA B CA 1
ATOM 3088 C C . ALA B 2 20 ? 26.375 45.814 -10.063 1.00 68.73 20 ALA B C 1
ATOM 3089 O O . ALA B 2 20 ? 26.237 47.035 -9.969 1.00 73.27 20 ALA B O 1
ATOM 3091 N N . PHE B 2 21 ? 25.496 44.962 -9.565 1.00 67.70 21 PHE B N 1
ATOM 3092 C CA . PHE B 2 21 ? 24.353 45.475 -8.829 1.00 67.01 21 PHE B CA 1
ATOM 3093 C C . PHE B 2 21 ? 24.543 45.475 -7.324 1.00 73.65 21 PHE B C 1
ATOM 3094 O O . PHE B 2 21 ? 24.011 46.362 -6.650 1.00 87.62 21 PHE B O 1
ATOM 3102 N N . HIS B 2 22 ? 25.296 44.531 -6.775 1.00 79.71 22 HIS B N 1
ATOM 3103 C CA . HIS B 2 22 ? 25.207 44.296 -5.338 1.00 87.77 22 HIS B CA 1
ATOM 3104 C C . HIS B 2 22 ? 26.429 43.540 -4.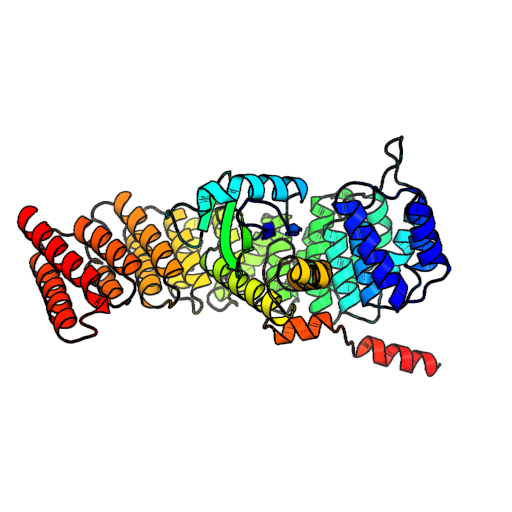850 1.00 88.33 22 HIS B C 1
ATOM 3105 O O . HIS B 2 22 ? 26.721 42.449 -5.352 1.00 89.53 22 HIS B O 1
ATOM 3112 N N . ASP B 2 23 ? 27.130 44.127 -3.874 1.00 95.83 23 ASP B N 1
ATOM 3113 C CA . ASP B 2 23 ? 28.139 43.446 -3.051 1.00 98.46 23 ASP B CA 1
ATOM 3114 C C . ASP B 2 23 ? 29.294 42.886 -3.881 1.00 92.50 23 ASP B C 1
ATOM 3115 O O . ASP B 2 23 ? 29.900 41.876 -3.522 1.00 99.65 23 ASP B O 1
ATOM 3120 N N . ILE B 2 24 ? 29.614 43.526 -4.997 1.00 85.08 24 ILE B N 1
ATOM 3121 C CA . ILE B 2 24 ? 30.675 43.037 -5.864 1.00 80.57 24 ILE B CA 1
ATOM 3122 C C . ILE B 2 24 ? 31.239 44.215 -6.637 1.00 72.80 24 ILE B C 1
ATOM 3123 O O . ILE B 2 24 ? 30.490 45.057 -7.133 1.00 76.79 24 ILE B O 1
ATOM 3128 N N . LYS B 2 25 ? 32.568 44.285 -6.700 1.00 72.65 25 LYS B N 1
ATOM 3129 C CA . LYS B 2 25 ? 33.255 45.243 -7.551 1.00 79.07 25 LYS B CA 1
ATOM 3130 C C . LYS B 2 25 ? 33.317 44.737 -8.987 1.00 83.00 25 LYS B C 1
ATOM 3131 O O . LYS B 2 25 ? 33.366 43.533 -9.241 1.00 90.06 25 LYS B O 1
ATOM 3137 N N . ARG B 2 26 ? 33.330 45.680 -9.930 1.00 86.36 26 ARG B N 1
ATOM 3138 C CA . ARG B 2 26 ? 33.381 45.326 -11.345 1.00 89.89 26 ARG B CA 1
ATOM 3139 C C . ARG B 2 26 ? 34.666 44.573 -11.682 1.00 84.01 26 ARG B C 1
ATOM 3140 O O . ARG B 2 26 ? 34.653 43.621 -12.475 1.00 77.87 26 ARG B O 1
ATOM 3148 N N . SER B 2 27 ? 35.786 44.997 -11.101 1.00 78.60 27 SER B N 1
ATOM 3149 C CA . SER B 2 27 ? 37.039 44.279 -11.295 1.00 78.25 27 SER B CA 1
ATOM 3150 C C . SER B 2 27 ? 36.905 42.814 -10.899 1.00 79.96 27 SER B C 1
ATOM 3151 O O . SER B 2 27 ? 37.468 41.935 -11.563 1.00 85.74 27 SER B O 1
ATOM 3154 N N . ARG B 2 28 ? 36.172 42.531 -9.812 1.00 72.66 28 ARG B N 1
ATOM 3155 C CA . ARG B 2 28 ? 35.933 41.140 -9.416 1.00 69.21 28 ARG B CA 1
ATOM 3156 C C . ARG B 2 28 ? 35.045 40.429 -10.431 1.00 71.54 28 ARG B C 1
ATOM 3157 O O . ARG B 2 28 ? 35.242 39.241 -10.719 1.00 73.58 28 ARG B O 1
ATOM 3165 N N . VAL B 2 29 ? 34.067 41.151 -10.977 1.00 62.25 29 VAL B N 1
ATOM 3166 C CA . VAL B 2 29 ? 33.245 40.626 -12.057 1.00 71.73 29 VAL B CA 1
ATOM 3167 C C . VAL B 2 29 ? 34.116 40.205 -13.236 1.00 70.99 29 VAL B C 1
ATOM 3168 O O . VAL B 2 29 ? 34.024 39.070 -13.720 1.00 71.21 29 VAL B O 1
ATOM 3172 N N . GLU B 2 30 ? 34.971 41.114 -13.714 1.00 72.57 30 GLU B N 1
ATOM 3173 C CA . GLU B 2 30 ? 35.817 40.809 -14.866 1.00 76.32 30 GLU B CA 1
ATOM 3174 C C . GLU B 2 30 ? 36.684 39.584 -14.613 1.00 74.39 30 GLU B C 1
ATOM 3175 O O . GLU B 2 30 ? 36.928 38.789 -15.532 1.00 77.72 30 GLU B O 1
ATOM 3181 N N . ALA B 2 31 ? 37.103 39.377 -13.365 1.00 62.16 31 ALA B N 1
ATOM 3182 C CA . ALA B 2 31 ? 37.918 38.214 -13.059 1.00 64.97 31 ALA B CA 1
ATOM 3183 C C . ALA B 2 31 ? 37.088 36.933 -13.088 1.00 67.82 31 ALA B C 1
ATOM 3184 O O . ALA B 2 31 ? 37.563 35.891 -13.555 1.00 69.19 31 ALA B O 1
ATOM 3186 N N . LEU B 2 32 ? 35.853 36.983 -12.584 1.00 69.76 32 LEU B N 1
ATOM 3187 C CA . LEU B 2 32 ? 34.993 35.802 -12.633 1.00 69.28 32 LEU B CA 1
ATOM 3188 C C . LEU B 2 32 ? 34.699 35.401 -14.073 1.00 71.99 32 LEU B C 1
ATOM 3189 O O . LEU B 2 32 ? 34.777 34.220 -14.430 1.00 75.02 32 LEU B O 1
ATOM 3194 N N . LEU B 2 33 ? 34.375 36.379 -14.918 1.00 65.84 33 LEU B N 1
ATOM 3195 C CA . LEU B 2 33 ? 34.116 36.092 -16.321 1.00 66.71 33 LEU B CA 1
ATOM 3196 C C . LEU B 2 33 ? 35.332 35.472 -16.998 1.00 76.60 33 LEU B C 1
ATOM 3197 O O . LEU B 2 33 ? 35.193 34.593 -17.856 1.00 79.77 33 LEU B O 1
ATOM 3202 N N . ALA B 2 34 ? 36.532 35.919 -16.635 1.00 74.49 34 ALA B N 1
ATOM 3203 C CA . ALA B 2 34 ? 37.726 35.364 -17.263 1.00 78.13 34 ALA B CA 1
ATOM 3204 C C . ALA B 2 34 ? 37.822 33.854 -17.066 1.00 80.29 34 ALA B C 1
ATOM 3205 O O . ALA B 2 34 ? 38.303 33.142 -17.951 1.00 86.25 34 ALA B O 1
ATOM 3207 N N . SER B 2 35 ? 37.350 33.339 -15.942 1.00 80.06 35 SER B N 1
ATOM 3208 C CA . SER B 2 35 ? 37.401 31.905 -15.697 1.00 91.57 35 SER B CA 1
ATOM 3209 C C . SER B 2 35 ? 36.107 31.193 -16.070 1.00 93.97 35 SER B C 1
ATOM 3210 O O . SER B 2 35 ? 36.026 29.968 -15.953 1.00 100.97 35 SER B O 1
ATOM 3213 N N . PHE B 2 36 ? 35.107 31.930 -16.505 1.00 91.51 36 PHE B N 1
ATOM 3214 C CA . PHE B 2 36 ? 33.790 31.425 -16.856 1.00 92.27 36 PHE B CA 1
ATOM 3215 C C . PHE B 2 36 ? 33.753 30.501 -18.076 1.00 94.12 36 PHE B C 1
ATOM 3216 O O . PHE B 2 36 ? 33.030 29.496 -18.049 1.00 93.94 36 PHE B O 1
ATOM 3224 N N . PRO B 2 37 ? 34.485 30.775 -19.160 1.00 101.12 37 PRO B N 1
ATOM 3225 C CA . PRO B 2 37 ? 34.283 29.968 -20.381 1.00 103.17 37 PRO B CA 1
ATOM 3226 C C . PRO B 2 37 ? 34.620 28.485 -20.240 1.00 105.49 37 PRO B C 1
ATOM 3227 O O . PRO B 2 37 ? 34.028 27.661 -20.950 1.00 109.06 37 PRO B O 1
ATOM 3231 N N . LYS B 2 38 ? 35.554 28.107 -19.364 1.00 103.56 38 LYS B N 1
ATOM 3232 C CA . LYS B 2 38 ? 35.866 26.686 -19.239 1.00 107.29 38 LYS B CA 1
ATOM 3233 C C . LYS B 2 38 ? 34.728 25.915 -18.574 1.00 111.96 38 LYS B C 1
ATOM 3234 O O . LYS B 2 38 ? 34.478 24.758 -18.928 1.00 119.84 38 LYS B O 1
ATOM 3240 N N . ALA B 2 39 ? 34.020 26.535 -17.628 1.00 107.82 39 ALA B N 1
ATOM 3241 C CA . ALA B 2 39 ? 32.847 25.888 -17.046 1.00 111.19 39 ALA B CA 1
ATOM 3242 C C . ALA B 2 39 ? 31.709 25.767 -18.062 1.00 117.69 39 ALA B C 1
ATOM 3243 O O . ALA B 2 39 ? 31.003 24.751 -18.095 1.00 126.10 39 ALA B O 1
ATOM 3245 N N . ALA B 2 40 ? 31.532 26.783 -18.911 1.00 113.11 40 ALA B N 1
ATOM 3246 C CA . ALA B 2 40 ? 30.346 26.871 -19.760 1.00 109.71 40 ALA B CA 1
ATOM 3247 C C . ALA B 2 40 ? 30.459 26.007 -21.007 1.00 125.84 40 ALA B C 1
ATOM 3248 O O . ALA B 2 40 ? 29.456 25.454 -21.478 1.00 127.63 40 ALA B O 1
ATOM 3250 N N . ASN B 2 41 ? 31.664 25.908 -21.570 1.00 138.20 41 ASN B N 1
ATOM 3251 C CA . ASN B 2 41 ? 31.856 25.211 -22.834 1.00 153.92 41 ASN B CA 1
ATOM 3252 C C . ASN B 2 41 ? 31.666 23.707 -22.698 1.00 162.06 41 ASN B C 1
ATOM 3253 O O . ASN B 2 41 ? 31.435 23.030 -23.706 1.00 165.93 41 ASN B O 1
ATOM 3258 N N . SER B 2 42 ? 31.750 23.171 -21.485 1.00 164.65 42 SER B N 1
ATOM 3259 C CA . SER B 2 42 ? 31.424 21.772 -21.262 1.00 173.79 42 SER B CA 1
ATOM 3260 C C . SER B 2 42 ? 29.911 21.581 -21.242 1.00 168.49 42 SER B C 1
ATOM 3261 O O . SER B 2 42 ? 29.147 22.499 -20.920 1.00 166.10 42 SER B O 1
ATOM 3264 N N . GLY B 2 43 ? 29.480 20.368 -21.584 1.00 182.15 43 GLY B N 1
ATOM 3265 C CA . GLY B 2 43 ? 28.067 20.052 -21.582 1.00 170.19 43 GLY B CA 1
ATOM 3266 C C . GLY B 2 43 ? 27.513 19.808 -20.193 1.00 161.57 43 GLY B C 1
ATOM 3267 O O . GLY B 2 43 ? 26.544 19.060 -20.045 1.00 155.95 43 GLY B O 1
ATOM 3268 N N . THR B 2 44 ? 28.120 20.431 -19.172 1.00 162.01 44 THR B N 1
ATOM 3269 C CA . THR B 2 44 ? 27.658 20.280 -17.790 1.00 159.77 44 THR B CA 1
ATOM 3270 C C . THR B 2 44 ? 26.181 20.648 -17.666 1.00 159.37 44 THR B C 1
ATOM 3271 O O . THR B 2 44 ? 25.335 19.799 -17.357 1.00 156.21 44 THR B O 1
ATOM 3275 N N . GLN B 2 45 ? 25.861 21.923 -17.891 1.00 159.61 45 GLN B N 1
ATOM 3276 C CA . GLN B 2 45 ? 24.502 22.370 -18.161 1.00 151.63 45 GLN B CA 1
ATOM 3277 C C . GLN B 2 45 ? 24.564 23.449 -19.230 1.00 143.24 45 GLN B C 1
ATOM 3278 O O . GLN B 2 45 ? 25.616 24.039 -19.488 1.00 146.47 45 GLN B O 1
ATOM 3284 N N . HIS B 2 46 ? 23.431 23.685 -19.873 1.00 135.93 46 HIS B N 1
ATOM 3285 C CA . HIS B 2 46 ? 23.386 24.650 -20.958 1.00 133.42 46 HIS B CA 1
ATOM 3286 C C . HIS B 2 46 ? 23.060 26.060 -20.483 1.00 126.17 46 HIS B C 1
ATOM 3287 O O . HIS B 2 46 ? 23.114 26.997 -21.288 1.00 132.82 46 HIS B O 1
ATOM 3294 N N . THR B 2 47 ? 22.743 26.237 -19.202 1.00 112.96 47 THR B N 1
ATOM 3295 C CA . THR B 2 47 ? 22.220 27.503 -18.704 1.00 105.04 47 THR B CA 1
ATOM 3296 C C . THR B 2 47 ? 22.903 27.992 -17.443 1.00 98.56 47 THR B C 1
ATOM 3297 O O . THR B 2 47 ? 22.902 29.203 -17.188 1.00 90.23 47 THR B O 1
ATOM 3301 N N . THR B 2 48 ? 23.490 27.104 -16.653 1.00 66.07 48 THR B N 1
ATOM 3302 C CA . THR B 2 48 ? 23.963 27.426 -15.318 1.00 73.44 48 THR B CA 1
ATOM 3303 C C . THR B 2 48 ? 25.242 26.657 -15.039 1.00 81.45 48 THR B C 1
ATOM 3304 O O . THR B 2 48 ? 25.340 25.470 -15.360 1.00 95.29 48 THR B O 1
ATOM 3308 N N . VAL B 2 49 ? 26.229 27.344 -14.469 1.00 82.38 49 VAL B N 1
ATOM 3309 C CA . VAL B 2 49 ? 27.424 26.694 -13.941 1.00 92.94 49 VAL B CA 1
ATOM 3310 C C . VAL B 2 49 ? 27.766 27.355 -12.624 1.00 80.79 49 VAL B C 1
ATOM 3311 O O . VAL B 2 49 ? 27.588 28.565 -12.460 1.00 79.97 49 VAL B O 1
ATOM 3315 N N . GLU B 2 50 ? 28.270 26.567 -11.692 1.00 84.78 50 GLU B N 1
ATOM 3316 C CA . GLU B 2 50 ? 28.720 27.070 -10.405 1.00 95.69 50 GLU B CA 1
ATOM 3317 C C . GLU B 2 50 ? 30.238 27.090 -10.396 1.00 97.65 50 GLU B C 1
ATOM 3318 O O . GLU B 2 50 ? 30.880 26.088 -10.722 1.00 99.78 50 GLU B O 1
ATOM 3324 N N . GLN B 2 51 ? 30.806 28.234 -10.046 1.00 103.76 51 GLN B N 1
ATOM 3325 C CA . GLN B 2 51 ? 32.240 28.335 -9.853 1.00 110.58 51 GLN B CA 1
ATOM 3326 C C . GLN B 2 51 ? 32.490 29.415 -8.819 1.00 111.27 51 GLN B C 1
ATOM 3327 O O . GLN B 2 51 ? 31.705 30.357 -8.688 1.00 105.28 51 GLN B O 1
ATOM 3333 N N . ASP B 2 52 ? 33.593 29.268 -8.088 1.00 119.59 52 ASP B N 1
ATOM 3334 C CA . ASP B 2 52 ? 33.806 30.022 -6.861 1.00 125.29 52 ASP B CA 1
ATOM 3335 C C . ASP B 2 52 ? 32.587 29.863 -5.964 1.00 124.28 52 ASP B C 1
ATOM 3336 O O . ASP B 2 52 ? 32.004 28.774 -5.893 1.00 126.02 52 ASP B O 1
ATOM 3341 N N . ASN B 2 53 ? 32.200 30.929 -5.264 1.00 121.81 53 ASN B N 1
ATOM 3342 C CA . ASN B 2 53 ? 30.988 30.924 -4.456 1.00 121.79 53 ASN B CA 1
ATOM 3343 C C . ASN B 2 53 ? 29.827 31.563 -5.193 1.00 105.09 53 ASN B C 1
ATOM 3344 O O . ASN B 2 53 ? 28.948 32.162 -4.564 1.00 114.19 53 ASN B O 1
ATOM 3349 N N . VAL B 2 54 ? 29.824 31.475 -6.523 1.00 86.72 54 VAL B N 1
ATOM 3350 C CA . VAL B 2 54 ? 28.777 32.073 -7.330 1.00 77.35 54 VAL B CA 1
ATOM 3351 C C . VAL B 2 54 ? 28.241 31.045 -8.318 1.00 82.64 54 VAL B C 1
ATOM 3352 O O . VAL B 2 54 ? 28.799 29.960 -8.510 1.00 83.85 54 VAL B O 1
ATOM 3356 N N . ARG B 2 55 ? 27.125 31.415 -8.935 1.00 75.02 55 ARG B N 1
ATOM 3357 C CA . ARG B 2 55 ? 26.524 30.684 -10.029 1.00 62.79 55 ARG B CA 1
ATOM 3358 C C . ARG B 2 55 ? 26.397 31.645 -11.203 1.00 64.23 55 ARG B C 1
ATOM 3359 O O . ARG B 2 55 ? 26.041 32.813 -11.017 1.00 63.66 55 ARG B O 1
ATOM 3367 N N . PHE B 2 56 ? 26.738 31.168 -12.401 1.00 69.23 56 PHE B N 1
ATOM 3368 C CA . PHE B 2 56 ? 26.516 31.900 -13.646 1.00 68.09 56 PHE B CA 1
ATOM 3369 C C . PHE B 2 56 ? 25.240 31.371 -14.299 1.00 68.76 56 PHE B C 1
ATOM 3370 O O . PHE B 2 56 ? 25.132 30.169 -14.570 1.00 64.58 56 PHE B O 1
ATOM 3378 N N . VAL B 2 57 ? 24.280 32.260 -14.543 1.00 70.01 57 VAL B N 1
ATOM 3379 C CA . VAL B 2 57 ? 23.088 31.965 -15.335 1.00 62.33 57 VAL B CA 1
ATOM 3380 C C . VAL B 2 57 ? 23.265 32.709 -16.654 1.00 64.96 57 VAL B C 1
ATOM 3381 O O . VAL B 2 57 ? 23.469 33.927 -16.656 1.00 69.89 57 VAL B O 1
ATOM 3385 N N . TYR B 2 58 ? 23.245 31.982 -17.771 1.00 67.21 58 TYR B N 1
ATOM 3386 C CA . TYR B 2 58 ? 23.731 32.547 -19.024 1.00 61.47 58 TYR B CA 1
ATOM 3387 C C . TYR B 2 58 ? 23.035 31.922 -20.222 1.00 59.83 58 TYR B C 1
ATOM 3388 O O . TYR B 2 58 ? 22.605 30.771 -20.190 1.00 71.23 58 TYR B O 1
ATOM 3397 N N . GLN B 2 59 ? 22.988 32.688 -21.303 1.00 68.36 59 GLN B N 1
ATOM 3398 C CA . GLN B 2 59 ? 22.535 32.195 -22.592 1.00 73.42 59 GLN B CA 1
ATOM 3399 C C . GLN B 2 59 ? 23.376 32.817 -23.700 1.00 72.14 59 GLN B C 1
ATOM 3400 O O . GLN B 2 59 ? 23.874 33.942 -23.556 1.00 72.49 59 GLN B O 1
ATOM 3406 N N . PRO B 2 60 ? 23.573 32.089 -24.796 1.00 70.17 60 PRO B N 1
ATOM 3407 C CA . PRO B 2 60 ? 24.187 32.694 -25.988 1.00 66.15 60 PRO B CA 1
ATOM 3408 C C . PRO B 2 60 ? 23.415 33.915 -26.458 1.00 75.38 60 PRO B C 1
ATOM 3409 O O . PRO B 2 60 ? 22.181 33.940 -26.464 1.00 81.33 60 PRO B O 1
ATOM 3413 N N . LEU B 2 61 ? 24.164 34.937 -26.851 1.00 67.48 61 LEU B N 1
ATOM 3414 C CA . LEU B 2 61 ? 23.613 36.133 -27.476 1.00 70.19 61 LEU B CA 1
ATOM 3415 C C . LEU B 2 61 ? 24.342 36.280 -28.807 1.00 74.88 61 LEU B C 1
ATOM 3416 O O . LEU B 2 61 ? 25.308 37.038 -28.917 1.00 68.44 61 LEU B O 1
ATOM 3421 N N . ASP B 2 62 ? 23.880 35.528 -29.814 1.00 79.67 62 ASP B N 1
ATOM 3422 C CA . ASP B 2 62 ? 24.573 35.373 -31.098 1.00 84.88 62 ASP B CA 1
ATOM 3423 C C . ASP B 2 62 ? 25.954 34.806 -30.788 1.00 86.03 62 ASP B C 1
ATOM 3424 O O . ASP B 2 62 ? 26.034 33.693 -30.243 1.00 90.58 62 ASP B O 1
ATOM 3429 N N . GLU B 2 63 ? 27.042 35.502 -31.096 1.00 83.62 63 GLU B N 1
ATOM 3430 C CA . GLU B 2 63 ? 28.376 35.011 -30.792 1.00 84.27 63 GLU B CA 1
ATOM 3431 C C . GLU B 2 63 ? 28.855 35.449 -29.411 1.00 84.28 63 GLU B C 1
ATOM 3432 O O . GLU B 2 63 ? 30.018 35.212 -29.060 1.00 86.26 63 GLU B O 1
ATOM 3438 N N . LEU B 2 64 ? 27.991 36.080 -28.625 1.00 75.34 64 LEU B N 1
ATOM 3439 C CA . LEU B 2 64 ? 28.347 36.543 -27.296 1.00 72.05 64 LEU B CA 1
ATOM 3440 C C . LEU B 2 64 ? 27.609 35.720 -26.247 1.00 72.58 64 LEU B C 1
ATOM 3441 O O . LEU B 2 64 ? 26.910 34.744 -26.556 1.00 67.90 64 LEU B O 1
ATOM 3446 N N . TYR B 2 65 ? 27.784 36.115 -24.991 1.00 66.71 65 TYR B N 1
ATOM 3447 C CA . TYR B 2 65 ? 27.093 35.495 -23.874 1.00 63.50 65 TYR B CA 1
ATOM 3448 C C . TYR B 2 65 ? 26.397 36.593 -23.098 1.00 66.48 65 TYR B C 1
ATOM 3449 O O . TYR B 2 65 ? 26.948 37.689 -22.928 1.00 65.13 65 TYR B O 1
ATOM 3458 N N . MET B 2 66 ? 25.162 36.321 -22.687 1.00 64.61 66 MET B N 1
ATOM 3459 C CA . MET B 2 66 ? 24.473 37.145 -21.703 1.00 51.11 66 MET B CA 1
ATOM 3460 C C . MET B 2 66 ? 24.542 36.389 -20.398 1.00 58.83 66 MET B C 1
ATOM 3461 O O . MET B 2 66 ? 24.092 35.243 -20.330 1.00 60.50 66 MET B O 1
ATOM 3466 N N . VAL B 2 67 ? 25.106 37.027 -19.371 1.00 62.65 67 VAL B N 1
ATOM 3467 C CA . VAL B 2 67 ? 25.529 36.345 -18.150 1.00 59.73 67 VAL B CA 1
ATOM 3468 C C . VAL B 2 67 ? 25.065 37.142 -16.937 1.00 59.02 67 VAL B C 1
ATOM 3469 O O . VAL B 2 67 ? 25.432 38.318 -16.784 1.00 58.87 67 VAL B O 1
ATOM 3473 N N . LEU B 2 68 ? 24.311 36.486 -16.053 1.00 56.39 68 LEU B N 1
ATOM 3474 C CA . LEU B 2 68 ? 24.075 36.937 -14.684 1.00 57.17 68 LEU B CA 1
ATOM 3475 C C . LEU B 2 68 ? 24.966 36.164 -13.718 1.00 59.16 68 LEU B C 1
ATOM 3476 O O . LEU B 2 68 ? 25.089 34.932 -13.810 1.00 58.75 68 LEU B O 1
ATOM 3481 N N . ILE B 2 69 ? 25.591 36.899 -12.798 1.00 55.05 69 ILE B N 1
ATOM 3482 C CA . ILE B 2 69 ? 26.269 36.323 -11.643 1.00 57.62 69 ILE B CA 1
ATOM 3483 C C . ILE B 2 69 ? 25.349 36.452 -10.443 1.00 60.82 69 ILE B C 1
ATOM 3484 O O . ILE B 2 69 ? 24.861 37.550 -10.142 1.00 64.51 69 ILE B O 1
ATOM 3489 N N . THR B 2 70 ? 25.133 35.340 -9.748 1.00 57.84 70 THR B N 1
ATOM 3490 C CA . THR B 2 70 ? 24.281 35.282 -8.572 1.00 64.47 70 THR B CA 1
ATOM 3491 C C . THR B 2 70 ? 25.005 34.522 -7.477 1.00 74.53 70 THR B C 1
ATOM 3492 O O . THR B 2 70 ? 25.918 33.735 -7.746 1.00 83.27 70 THR B O 1
ATOM 3496 N N . ASN B 2 71 ? 24.571 34.751 -6.237 1.00 74.25 71 ASN B N 1
ATOM 3497 C CA . ASN B 2 71 ? 24.960 33.898 -5.124 1.00 79.75 71 ASN B CA 1
ATOM 3498 C C . ASN B 2 71 ? 24.364 32.506 -5.304 1.00 75.48 71 ASN B C 1
ATOM 3499 O O . ASN B 2 71 ? 23.360 32.315 -5.999 1.00 74.37 71 ASN B O 1
ATOM 3504 N N . LYS B 2 72 ? 24.982 31.524 -4.655 1.00 79.78 72 LYS B N 1
ATOM 3505 C CA . LYS B 2 72 ? 24.588 30.148 -4.922 1.00 87.67 72 LYS B CA 1
ATOM 3506 C C . LYS B 2 72 ? 23.180 29.826 -4.428 1.00 88.35 72 LYS B C 1
ATOM 3507 O O . LYS B 2 72 ? 22.573 28.883 -4.936 1.00 94.96 72 LYS B O 1
ATOM 3513 N N . GLN B 2 73 ? 22.624 30.596 -3.497 1.00 83.24 73 GLN B N 1
ATOM 3514 C CA . GLN B 2 73 ? 21.298 30.289 -2.970 1.00 85.64 73 GLN B CA 1
ATOM 3515 C C . GLN B 2 73 ? 20.168 31.040 -3.676 1.00 85.29 73 GLN B C 1
ATOM 3516 O O . GLN B 2 73 ? 18.996 30.865 -3.312 1.00 91.78 73 GLN B O 1
ATOM 3522 N N . SER B 2 74 ? 20.493 31.835 -4.690 1.00 80.11 74 SER B N 1
ATOM 3523 C CA . SER B 2 74 ? 19.508 32.597 -5.450 1.00 79.07 74 SER B CA 1
ATOM 3524 C C . SER B 2 74 ? 18.457 31.689 -6.099 1.00 84.30 74 SER B C 1
ATOM 3525 O O . SER B 2 74 ? 18.735 30.557 -6.507 1.00 83.50 74 SER B O 1
ATOM 3528 N N . ASN B 2 75 ? 17.228 32.199 -6.191 1.00 83.15 75 ASN B N 1
ATOM 3529 C CA . ASN B 2 75 ? 16.134 31.444 -6.798 1.00 75.52 75 ASN B CA 1
ATOM 3530 C C . ASN B 2 75 ? 16.379 31.323 -8.297 1.00 72.66 75 ASN B C 1
ATOM 3531 O O . ASN B 2 75 ? 16.201 32.289 -9.045 1.00 62.59 75 ASN B O 1
ATOM 3536 N N . ILE B 2 76 ? 16.753 30.123 -8.738 1.00 72.98 76 ILE B N 1
ATOM 3537 C CA . ILE B 2 76 ? 17.264 29.944 -10.093 1.00 72.04 76 ILE B CA 1
ATOM 3538 C C . ILE B 2 76 ? 16.150 30.114 -11.132 1.00 73.86 76 ILE B C 1
ATOM 3539 O O . ILE B 2 76 ? 16.369 30.717 -12.193 1.00 64.98 76 ILE B O 1
ATOM 3544 N N . LEU B 2 77 ? 14.948 29.581 -10.852 1.00 70.37 77 LEU B N 1
ATOM 3545 C CA . LEU B 2 77 ? 13.793 29.816 -11.721 1.00 68.90 77 LEU B CA 1
ATOM 3546 C C . LEU B 2 77 ? 13.595 31.305 -11.988 1.00 73.94 77 LEU B C 1
ATOM 3547 O O . LEU B 2 77 ? 13.428 31.736 -13.133 1.00 75.51 77 LEU B O 1
ATOM 3552 N N . GLN B 2 78 ? 13.625 32.113 -10.939 1.00 74.35 78 GLN B N 1
ATOM 3553 C CA . GLN B 2 78 ? 13.487 33.542 -11.147 1.00 71.39 78 GLN B CA 1
ATOM 3554 C C . GLN B 2 78 ? 14.643 34.093 -11.972 1.00 68.48 78 GLN B C 1
ATOM 3555 O O . GLN B 2 78 ? 14.432 34.910 -12.873 1.00 71.06 78 GLN B O 1
ATOM 3561 N N . ASP B 2 79 ? 15.869 33.645 -11.689 1.00 67.95 79 ASP B N 1
ATOM 3562 C CA . ASP B 2 79 ? 17.042 34.185 -12.370 1.00 64.48 79 ASP B CA 1
ATOM 3563 C C . ASP B 2 79 ? 17.081 33.816 -13.849 1.00 66.44 79 ASP B C 1
ATOM 3564 O O . ASP B 2 79 ? 17.584 34.592 -14.668 1.00 60.71 79 ASP B O 1
ATOM 3569 N N . ILE B 2 80 ? 16.579 32.641 -14.224 1.00 62.81 80 ILE B N 1
ATOM 3570 C CA . ILE B 2 80 ? 16.497 32.349 -15.646 1.00 67.81 80 ILE B CA 1
ATOM 3571 C C . ILE B 2 80 ? 15.506 33.298 -16.323 1.00 74.04 80 ILE B C 1
ATOM 3572 O O . ILE B 2 80 ? 15.754 33.800 -17.428 1.00 77.10 80 ILE B O 1
ATOM 3577 N N . ASP B 2 81 ? 14.402 33.614 -15.643 1.00 65.32 81 ASP B N 1
ATOM 3578 C CA . ASP B 2 81 ? 13.449 34.568 -16.194 1.00 68.56 81 ASP B CA 1
ATOM 3579 C C . ASP B 2 81 ? 14.056 35.962 -16.316 1.00 65.89 81 ASP B C 1
ATOM 3580 O O . ASP B 2 81 ? 13.865 36.641 -17.329 1.00 73.47 81 ASP B O 1
ATOM 3585 N N . THR B 2 82 ? 14.790 36.406 -15.296 1.00 54.50 82 THR B N 1
ATOM 3586 C CA . THR B 2 82 ? 15.526 37.660 -15.407 1.00 60.52 82 THR B CA 1
ATOM 3587 C C . THR B 2 82 ? 16.441 37.665 -16.620 1.00 63.57 82 THR B C 1
ATOM 3588 O O . THR B 2 82 ? 16.489 38.640 -17.376 1.00 64.17 82 THR B O 1
ATOM 3592 N N . LEU B 2 83 ? 17.182 36.578 -16.809 1.00 70.42 83 LEU B N 1
ATOM 3593 C CA . LEU B 2 83 ? 18.136 36.503 -17.902 1.00 70.85 83 LEU B CA 1
ATOM 3594 C C . LEU B 2 83 ? 17.434 36.664 -19.238 1.00 68.32 83 LEU B C 1
ATOM 3595 O O . LEU B 2 83 ? 17.890 37.421 -20.107 1.00 62.35 83 LEU B O 1
ATOM 3600 N N . HIS B 2 84 ? 16.310 35.972 -19.408 1.00 67.06 84 HIS B N 1
ATOM 3601 C CA . HIS B 2 84 ? 15.514 36.149 -20.614 1.00 62.71 84 HIS B CA 1
ATOM 3602 C C . HIS B 2 84 ? 15.093 37.597 -20.774 1.00 61.98 84 HIS B C 1
ATOM 3603 O O . HIS B 2 84 ? 15.153 38.145 -21.878 1.00 69.96 84 HIS B O 1
ATOM 3610 N N . LEU B 2 85 ? 14.693 38.245 -19.679 1.00 59.98 85 LEU B N 1
ATOM 3611 C CA . LEU B 2 85 ? 14.249 39.630 -19.785 1.00 65.38 85 LEU B CA 1
ATOM 3612 C C . LEU B 2 85 ? 15.403 40.533 -20.214 1.00 63.92 85 LEU B C 1
ATOM 3613 O O . LEU B 2 85 ? 15.262 41.338 -21.142 1.00 67.04 85 LEU B O 1
ATOM 3618 N N . PHE B 2 86 ? 16.566 40.372 -19.574 1.00 55.55 86 PHE B N 1
ATOM 3619 C CA . PHE B 2 86 ? 17.773 41.078 -19.995 1.00 64.43 86 PHE B CA 1
ATOM 3620 C C . PHE B 2 86 ? 18.077 40.838 -21.467 1.00 69.72 86 PHE B C 1
ATOM 3621 O O . PHE B 2 86 ? 18.426 41.773 -22.200 1.00 62.63 86 PHE B O 1
ATOM 3629 N N . ALA B 2 87 ? 17.995 39.581 -21.906 1.00 69.53 87 ALA B N 1
ATOM 3630 C CA . ALA B 2 87 ? 18.295 39.281 -23.298 1.00 67.39 87 ALA B CA 1
ATOM 3631 C C . ALA B 2 87 ? 17.297 39.960 -24.224 1.00 69.85 87 ALA B C 1
ATOM 3632 O O . ALA B 2 87 ? 17.670 40.477 -25.285 1.00 68.97 87 ALA B O 1
ATOM 3634 N N . GLN B 2 88 ? 16.027 39.999 -23.819 1.00 67.30 88 GLN B N 1
ATOM 3635 C CA . GLN B 2 88 ? 15.022 40.657 -24.635 1.00 62.02 88 GLN B CA 1
ATOM 3636 C C . GLN B 2 88 ? 15.285 42.157 -24.723 1.00 64.39 88 GLN B C 1
ATOM 3637 O O . GLN B 2 88 ? 15.096 42.765 -25.788 1.00 65.11 88 GLN B O 1
ATOM 3643 N N . VAL B 2 89 ? 15.727 42.772 -23.620 1.00 57.83 89 VAL B N 1
ATOM 3644 C CA . VAL B 2 89 ? 16.105 44.183 -23.655 1.00 67.36 89 VAL B CA 1
ATOM 3645 C C . VAL B 2 89 ? 17.205 44.409 -24.686 1.00 74.57 89 VAL B C 1
ATOM 3646 O O . VAL B 2 89 ? 17.082 45.262 -25.579 1.00 76.99 89 VAL B O 1
ATOM 3650 N N . VAL B 2 90 ? 18.284 43.626 -24.590 1.00 67.05 90 VAL B N 1
ATOM 3651 C CA . VAL B 2 90 ? 19.448 43.852 -25.437 1.00 65.26 90 VAL B CA 1
ATOM 3652 C C . VAL B 2 90 ? 19.063 43.759 -26.901 1.00 77.87 90 VAL B C 1
ATOM 3653 O O . VAL B 2 90 ? 19.465 44.593 -27.726 1.00 74.35 90 VAL B O 1
ATOM 3657 N N . THR B 2 91 ? 18.267 42.756 -27.249 1.00 77.31 91 THR B N 1
ATOM 3658 C CA . THR B 2 91 ? 17.919 42.615 -28.650 1.00 84.56 91 THR B CA 1
ATOM 3659 C C . THR B 2 91 ? 17.025 43.763 -29.099 1.00 89.46 91 THR B C 1
ATOM 3660 O O . THR B 2 91 ? 17.208 44.295 -30.196 1.00 99.63 91 THR B O 1
ATOM 3664 N N . ASN B 2 92 ? 16.079 44.186 -28.252 1.00 83.72 92 ASN B N 1
ATOM 3665 C CA . ASN B 2 92 ? 15.181 45.272 -28.640 1.00 85.81 92 ASN B CA 1
ATOM 3666 C C . ASN B 2 92 ? 15.919 46.598 -28.769 1.00 88.04 92 ASN B C 1
ATOM 3667 O O . ASN B 2 92 ? 15.460 47.482 -29.492 1.00 100.74 92 ASN B O 1
ATOM 3672 N N . THR B 2 93 ? 17.050 46.752 -28.083 1.00 78.53 93 THR B N 1
ATOM 3673 C CA . THR B 2 93 ? 17.760 48.021 -27.999 1.00 83.21 93 THR B CA 1
ATOM 3674 C C . THR B 2 93 ? 18.850 48.168 -29.052 1.00 91.58 93 THR B C 1
ATOM 3675 O O . THR B 2 93 ? 19.074 49.272 -29.557 1.00 101.94 93 THR B O 1
ATOM 3679 N N . CYS B 2 94 ? 19.539 47.088 -29.395 1.00 87.39 94 CYS B N 1
ATOM 3680 C CA . CYS B 2 94 ? 20.609 47.127 -30.378 1.00 85.85 94 CYS B CA 1
ATOM 3681 C C . CYS B 2 94 ? 20.085 46.679 -31.735 1.00 92.63 94 CYS B C 1
ATOM 3682 O O . CYS B 2 94 ? 19.324 45.711 -31.821 1.00 98.08 94 CYS B O 1
ATOM 3685 N N . ARG B 2 95 ? 20.495 47.338 -32.806 1.00 93.21 95 ARG B N 1
ATOM 3686 C CA . ARG B 2 95 ? 20.015 46.931 -34.112 1.00 107.97 95 ARG B CA 1
ATOM 3687 C C . ARG B 2 95 ? 20.511 45.544 -34.446 1.00 105.26 95 ARG B C 1
ATOM 3688 O O . ARG B 2 95 ? 19.797 44.751 -35.030 1.00 111.16 95 ARG B O 1
ATOM 3696 N N . THR B 2 96 ? 21.749 45.264 -34.085 1.00 98.81 96 THR B N 1
ATOM 3697 C CA . THR B 2 96 ? 22.330 43.948 -34.285 1.00 99.59 96 THR B CA 1
ATOM 3698 C C . THR B 2 96 ? 22.911 43.489 -32.957 1.00 101.44 96 THR B C 1
ATOM 3699 O O . THR B 2 96 ? 23.020 44.270 -32.006 1.00 102.01 96 THR B O 1
ATOM 3703 N N . LEU B 2 97 ? 23.252 42.205 -32.861 1.00 99.86 97 LEU B N 1
ATOM 3704 C CA . LEU B 2 97 ? 23.888 41.699 -31.650 1.00 82.18 97 LEU B CA 1
ATOM 3705 C C . LEU B 2 97 ? 25.403 41.559 -31.808 1.00 82.52 97 LEU B C 1
ATOM 3706 O O . LEU B 2 97 ? 26.022 40.726 -31.132 1.00 76.21 97 LEU B O 1
ATOM 3711 N N . GLU B 2 98 ? 26.001 42.341 -32.706 1.00 84.13 98 GLU B N 1
ATOM 3712 C CA . GLU B 2 98 ? 27.448 42.399 -32.823 1.00 82.14 98 GLU B CA 1
ATOM 3713 C C . GLU B 2 98 ? 28.044 43.173 -31.658 1.00 79.82 98 GLU B C 1
ATOM 3714 O O . GLU B 2 98 ? 27.424 44.089 -31.107 1.00 77.94 98 GLU B O 1
ATOM 3720 N N . GLU B 2 99 ? 29.265 42.785 -31.287 1.00 81.77 99 GLU B N 1
ATOM 3721 C CA . GLU B 2 99 ? 29.951 43.407 -30.160 1.00 83.38 99 GLU B CA 1
ATOM 3722 C C . GLU B 2 99 ? 29.969 44.923 -30.303 1.00 84.29 99 GLU B C 1
ATOM 3723 O O . GLU B 2 99 ? 29.615 45.654 -29.366 1.00 80.54 99 GLU B O 1
ATOM 3729 N N . ARG B 2 100 ? 30.345 45.407 -31.491 1.00 82.94 100 ARG B N 1
ATOM 3730 C CA . ARG B 2 100 ? 30.438 46.844 -31.712 1.00 85.31 100 ARG B CA 1
ATOM 3731 C C . ARG B 2 100 ? 29.099 47.524 -31.451 1.00 81.43 100 ARG B C 1
ATOM 3732 O O . ARG B 2 100 ? 29.042 48.559 -30.782 1.00 79.29 100 ARG B O 1
ATOM 3740 N N . GLU B 2 101 ? 28.005 46.930 -31.923 1.00 80.50 101 GLU B N 1
ATOM 3741 C CA . GLU B 2 101 ? 26.702 47.558 -31.732 1.00 80.14 101 GLU B CA 1
ATOM 3742 C C . GLU B 2 101 ? 26.285 47.561 -30.259 1.00 78.25 101 GLU B C 1
ATOM 3743 O O . GLU B 2 101 ? 25.752 48.560 -29.761 1.00 78.30 101 GLU B O 1
ATOM 3749 N N . ILE B 2 102 ? 26.510 46.458 -29.543 1.00 72.50 102 ILE B N 1
ATOM 3750 C CA . ILE B 2 102 ? 26.263 46.467 -28.103 1.00 74.00 102 ILE B CA 1
ATOM 3751 C C . ILE B 2 102 ? 27.052 47.594 -27.441 1.00 78.23 102 ILE B C 1
ATOM 3752 O O . ILE B 2 102 ? 26.486 48.433 -26.728 1.00 78.34 102 ILE B O 1
ATOM 3757 N N . LEU B 2 103 ? 28.355 47.673 -27.729 1.00 73.06 103 LEU B N 1
ATOM 3758 C CA . LEU B 2 103 ? 29.179 48.759 -27.208 1.00 72.43 103 LEU B CA 1
ATOM 3759 C C . LEU B 2 103 ? 28.603 50.137 -27.506 1.00 77.27 1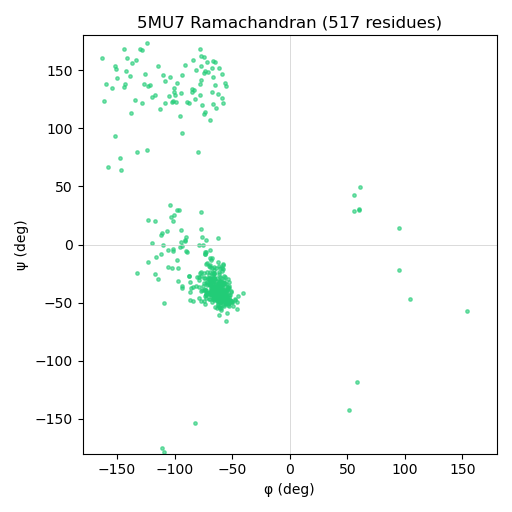03 LEU B C 1
ATOM 3760 O O . LEU B 2 103 ? 28.736 51.047 -26.683 1.00 80.57 103 LEU B O 1
ATOM 3765 N N . ARG B 2 104 ? 27.973 50.318 -28.670 1.00 81.56 104 ARG B N 1
ATOM 3766 C CA . ARG B 2 104 ? 27.347 51.603 -28.989 1.00 86.77 104 ARG B CA 1
ATOM 3767 C C . ARG B 2 104 ? 26.189 51.920 -28.044 1.00 89.16 104 ARG B C 1
ATOM 3768 O O . ARG B 2 104 ? 25.973 53.089 -27.701 1.00 93.33 104 ARG B O 1
ATOM 3776 N N . ASN B 2 105 ? 25.441 50.905 -27.611 1.00 77.75 105 ASN B N 1
ATOM 3777 C CA . ASN B 2 105 ? 24.281 51.106 -26.757 1.00 78.43 105 ASN B CA 1
ATOM 3778 C C . ASN B 2 105 ? 24.582 50.798 -25.298 1.00 81.49 105 ASN B C 1
ATOM 3779 O O . ASN B 2 105 ? 23.654 50.560 -24.516 1.00 78.51 105 ASN B O 1
ATOM 3784 N N . ALA B 2 106 ? 25.865 50.811 -24.923 1.00 79.85 106 ALA B N 1
ATOM 3785 C CA . ALA B 2 106 ? 26.293 50.239 -23.649 1.00 72.87 106 ALA B CA 1
ATOM 3786 C C . ALA B 2 106 ? 25.631 50.934 -22.469 1.00 75.15 106 ALA B C 1
ATOM 3787 O O . ALA B 2 106 ? 25.065 50.279 -21.582 1.00 67.53 106 ALA B O 1
ATOM 3789 N N . TYR B 2 107 ? 25.723 52.266 -22.425 1.00 73.15 107 TYR B N 1
ATOM 3790 C CA . TYR B 2 107 ? 25.260 52.991 -21.255 1.00 75.79 107 TYR B CA 1
ATOM 3791 C C . TYR B 2 107 ? 23.741 53.042 -21.203 1.00 79.50 107 TYR B C 1
ATOM 3792 O O . TYR B 2 107 ? 23.151 53.088 -20.111 1.00 86.96 107 TYR B O 1
ATOM 3801 N N . GLU B 2 108 ? 23.099 53.008 -22.368 1.00 70.83 108 GLU B N 1
ATOM 3802 C CA . GLU B 2 108 ? 21.661 52.792 -22.411 1.00 66.60 108 GLU B CA 1
ATOM 3803 C C . GLU B 2 108 ? 21.304 51.416 -21.853 1.00 71.25 108 GLU B C 1
ATOM 3804 O O . GLU B 2 108 ? 20.339 51.280 -21.087 1.00 73.12 108 GLU B O 1
ATOM 3810 N N . LEU B 2 109 ? 22.088 50.388 -22.207 1.00 63.94 109 LEU B N 1
ATOM 3811 C CA . LEU B 2 109 ? 21.821 49.033 -21.726 1.00 67.23 109 LEU B CA 1
ATOM 3812 C C . LEU B 2 109 ? 21.961 48.940 -20.211 1.00 70.98 109 LEU B C 1
ATOM 3813 O O . LEU B 2 109 ? 21.156 48.281 -19.542 1.00 69.18 109 LEU B O 1
ATOM 3818 N N . ILE B 2 110 ? 22.957 49.623 -19.652 1.00 70.75 110 ILE B N 1
ATOM 3819 C CA . ILE B 2 110 ? 23.162 49.594 -18.214 1.00 73.06 110 ILE B CA 1
ATOM 3820 C C . ILE B 2 110 ? 22.024 50.308 -17.493 1.00 74.45 110 ILE B C 1
ATOM 3821 O O . ILE B 2 110 ? 21.527 49.825 -16.465 1.00 67.69 110 ILE B O 1
ATOM 3826 N N . SER B 2 111 ? 21.600 51.469 -18.011 1.00 68.66 111 SER B N 1
ATOM 3827 C CA . SER B 2 111 ? 20.476 52.175 -17.406 1.00 67.83 111 SER B CA 1
ATOM 3828 C C . SER B 2 111 ? 19.215 51.327 -17.417 1.00 68.07 111 SER B C 1
ATOM 3829 O O . SER B 2 111 ? 18.414 51.391 -16.474 1.00 71.40 111 SER B O 1
ATOM 3832 N N . ALA B 2 112 ? 19.025 50.517 -18.455 1.00 62.56 112 ALA B N 1
ATOM 3833 C CA . ALA B 2 112 ? 17.861 49.645 -18.475 1.00 68.54 112 ALA B CA 1
ATOM 3834 C C . ALA B 2 112 ? 18.005 48.543 -17.438 1.00 67.85 112 ALA B C 1
ATOM 3835 O O . ALA B 2 112 ? 17.046 48.223 -16.720 1.00 61.62 112 ALA B O 1
ATOM 3837 N N . PHE B 2 113 ? 19.206 47.965 -17.344 1.00 68.26 113 PHE B N 1
ATOM 3838 C CA . PHE B 2 113 ? 19.464 46.911 -16.370 1.00 64.48 113 PHE B CA 1
ATOM 3839 C C . PHE B 2 113 ? 19.158 47.395 -14.961 1.00 66.83 113 PHE B C 1
ATOM 3840 O O . PHE B 2 113 ? 18.581 46.661 -14.153 1.00 66.35 113 PHE B O 1
ATOM 3848 N N . ASP B 2 114 ? 19.508 48.650 -14.665 1.00 62.96 114 ASP B N 1
ATOM 3849 C CA . ASP B 2 114 ? 19.241 49.244 -13.364 1.00 61.41 114 ASP B CA 1
ATOM 3850 C 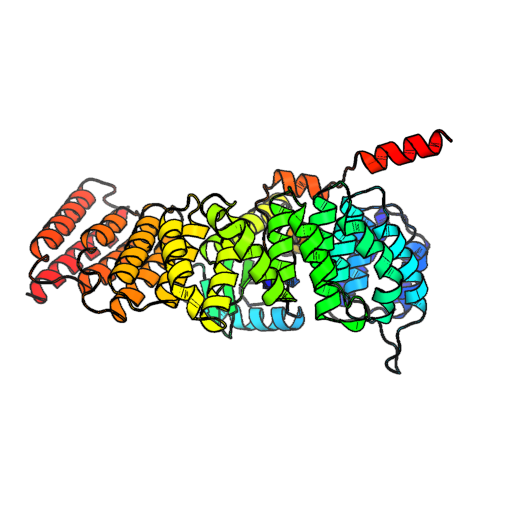C . ASP B 2 114 ? 17.745 49.417 -13.087 1.00 68.73 114 ASP B C 1
ATOM 3851 O O . ASP B 2 114 ? 17.351 49.523 -11.917 1.00 74.81 114 ASP B O 1
ATOM 3856 N N . GLU B 2 115 ? 16.899 49.456 -14.126 1.00 67.93 115 GLU B N 1
ATOM 3857 C CA . GLU B 2 115 ? 15.460 49.492 -13.891 1.00 67.00 115 GLU B CA 1
ATOM 3858 C C . GLU B 2 115 ? 14.953 48.154 -13.374 1.00 65.61 115 GLU B C 1
ATOM 3859 O O . GLU B 2 115 ? 13.989 48.117 -12.593 1.00 64.59 115 GLU B O 1
ATOM 3865 N N . ILE B 2 116 ? 15.627 47.065 -13.756 1.00 57.95 116 ILE B N 1
ATOM 3866 C CA . ILE B 2 116 ? 15.177 45.707 -13.477 1.00 65.54 116 ILE B CA 1
ATOM 3867 C C . ILE B 2 116 ? 15.657 45.223 -12.120 1.00 65.56 116 ILE B C 1
ATOM 3868 O O . ILE B 2 116 ? 14.883 44.645 -11.346 1.00 71.27 116 ILE B O 1
ATOM 3873 N N . ILE B 2 117 ? 16.941 45.418 -11.836 1.00 70.16 117 ILE B N 1
ATOM 3874 C CA . ILE B 2 117 ? 17.571 44.952 -10.610 1.00 69.46 117 ILE B CA 1
ATOM 3875 C C . ILE B 2 117 ? 18.054 46.170 -9.843 1.00 73.03 117 ILE B C 1
ATOM 3876 O O . ILE B 2 117 ? 18.713 47.041 -10.415 1.00 84.21 117 ILE B O 1
ATOM 3881 N N . ASN B 2 118 ? 17.690 46.256 -8.572 1.00 64.21 118 ASN B N 1
ATOM 3882 C CA . ASN B 2 118 ? 18.311 47.193 -7.655 1.00 70.45 118 ASN B CA 1
ATOM 3883 C C . ASN B 2 118 ? 18.746 46.400 -6.440 1.00 72.23 118 ASN B C 1
ATOM 3884 O O . ASN B 2 118 ? 17.911 45.751 -5.798 1.00 74.62 118 ASN B O 1
ATOM 3889 N N . LEU B 2 119 ? 20.050 46.442 -6.136 1.00 65.50 119 LEU B N 1
ATOM 3890 C CA . LEU B 2 119 ? 20.603 45.750 -4.977 1.00 63.89 119 LEU B CA 1
ATOM 3891 C C . LEU B 2 119 ? 20.375 44.241 -5.040 1.00 65.22 119 LEU B C 1
ATOM 3892 O O . LEU B 2 119 ? 20.243 43.588 -4.005 1.00 58.45 119 LEU B O 1
ATOM 3897 N N . GLY B 2 120 ? 20.310 43.678 -6.250 1.00 57.70 120 GLY B N 1
ATOM 3898 C CA . GLY B 2 120 ? 20.156 42.254 -6.427 1.00 57.41 120 GLY B CA 1
ATOM 3899 C C . GLY B 2 120 ? 18.728 41.782 -6.620 1.00 64.39 120 GLY B C 1
ATOM 3900 O O . GLY B 2 120 ? 18.524 40.694 -7.168 1.00 68.90 120 GLY B O 1
ATOM 3901 N N . TYR B 2 121 ? 17.736 42.559 -6.182 1.00 60.33 121 TYR B N 1
ATOM 3902 C CA . TYR B 2 121 ? 16.344 42.145 -6.282 1.00 61.51 121 TYR B CA 1
ATOM 3903 C C . TYR B 2 121 ? 15.730 42.625 -7.578 1.00 68.41 121 TYR B C 1
ATOM 3904 O O . TYR B 2 121 ? 16.160 43.628 -8.170 1.00 68.94 121 TYR B O 1
ATOM 3913 N N . ARG B 2 122 ? 14.706 41.908 -8.011 1.00 59.12 122 ARG B N 1
ATOM 3914 C CA . ARG B 2 122 ? 14.144 42.170 -9.318 1.00 79.19 122 ARG B CA 1
ATOM 3915 C C . ARG B 2 122 ? 12.725 42.687 -9.201 1.00 80.00 122 ARG B C 1
ATOM 3916 O O . ARG B 2 122 ? 12.026 42.432 -8.213 1.00 82.60 122 ARG B O 1
ATOM 3924 N N . GLU B 2 123 ? 12.332 43.451 -10.212 1.00 69.73 123 GLU B N 1
ATOM 3925 C CA . GLU B 2 123 ? 10.959 43.875 -10.387 1.00 74.05 123 GLU B CA 1
ATOM 3926 C C . GLU B 2 123 ? 10.370 43.116 -11.571 1.00 73.24 123 GLU B C 1
ATOM 3927 O O . GLU B 2 123 ? 11.056 42.880 -12.573 1.00 70.65 123 GLU B O 1
ATOM 3933 N N . ASN B 2 124 ? 9.107 42.703 -11.441 1.00 65.88 124 ASN B N 1
ATOM 3934 C CA . ASN B 2 124 ? 8.403 42.041 -12.538 1.00 71.11 124 ASN B CA 1
ATOM 3935 C C . ASN B 2 124 ? 7.922 43.119 -13.504 1.00 76.40 124 ASN B C 1
ATOM 3936 O O . ASN B 2 124 ? 6.763 43.543 -13.500 1.00 87.49 124 ASN B O 1
ATOM 3941 N N . LEU B 2 125 ? 8.847 43.590 -14.334 1.00 69.18 125 LEU B N 1
ATOM 3942 C CA . LEU B 2 125 ? 8.557 44.653 -15.289 1.00 66.68 125 LEU B CA 1
ATOM 3943 C C . LEU B 2 125 ? 8.410 44.061 -16.677 1.00 72.68 125 LEU B C 1
ATOM 3944 O O . LEU B 2 125 ? 9.105 43.104 -17.027 1.00 81.00 125 LEU B O 1
ATOM 3949 N N . THR B 2 126 ? 7.496 44.626 -17.458 1.00 68.70 126 THR B N 1
ATOM 3950 C CA . THR B 2 126 ? 7.445 44.341 -18.881 1.00 67.47 126 THR B CA 1
ATOM 3951 C C . THR B 2 126 ? 8.429 45.232 -19.646 1.00 75.01 126 THR B C 1
ATOM 3952 O O . THR B 2 126 ? 8.856 46.288 -19.165 1.00 75.59 126 THR B O 1
ATOM 3956 N N . ILE B 2 127 ? 8.794 44.789 -20.856 1.00 71.41 127 ILE B N 1
ATOM 3957 C CA . ILE B 2 127 ? 9.652 45.619 -21.691 1.00 73.67 127 ILE B CA 1
ATOM 3958 C C . ILE B 2 127 ? 9.029 46.995 -21.893 1.00 83.26 127 ILE B C 1
ATOM 3959 O O . ILE B 2 127 ? 9.739 48.008 -21.941 1.00 90.86 127 ILE B O 1
ATOM 3964 N N . ASN B 2 128 ? 7.701 47.065 -21.964 1.00 74.82 128 ASN B N 1
ATOM 3965 C CA . ASN B 2 128 ? 7.030 48.350 -22.101 1.00 79.96 128 ASN B CA 1
ATOM 3966 C C . ASN B 2 128 ? 7.224 49.240 -20.879 1.00 84.73 128 ASN B C 1
ATOM 3967 O O . ASN B 2 128 ? 7.474 50.443 -21.019 1.00 95.15 128 ASN B O 1
ATOM 3972 N N . GLN B 2 129 ? 7.059 48.687 -19.671 1.00 75.81 129 GLN B N 1
ATOM 3973 C CA . GLN B 2 129 ? 7.315 49.485 -18.477 1.00 78.02 129 GLN B CA 1
ATOM 3974 C C . GLN B 2 129 ? 8.759 49.961 -18.447 1.00 79.16 129 GLN B C 1
ATOM 3975 O O . GLN B 2 129 ? 9.040 51.107 -18.080 1.00 77.00 129 GLN B O 1
ATOM 3981 N N . ILE B 2 130 ? 9.689 49.088 -18.827 1.00 79.45 130 ILE B N 1
ATOM 3982 C CA . ILE B 2 130 ? 11.092 49.478 -18.851 1.00 77.08 130 ILE B CA 1
ATOM 3983 C C . ILE B 2 130 ? 11.286 50.637 -19.817 1.00 72.70 130 ILE B C 1
ATOM 3984 O O . ILE B 2 130 ? 11.921 51.644 -19.486 1.00 77.01 130 ILE B O 1
ATOM 3989 N N . LYS B 2 131 ? 10.714 50.519 -21.019 1.00 67.35 131 LYS B N 1
ATOM 3990 C CA . LYS B 2 131 ? 10.771 51.606 -21.995 1.00 72.90 131 LYS B CA 1
ATOM 3991 C C . LYS B 2 131 ? 10.136 52.870 -21.444 1.00 85.97 131 LYS B C 1
ATOM 3992 O O . LYS B 2 131 ? 10.603 53.981 -21.728 1.00 93.14 131 LYS B O 1
ATOM 3998 N N . THR B 2 132 ? 9.055 52.708 -20.713 1.00 89.89 132 THR B N 1
ATOM 3999 C CA . THR B 2 132 ? 8.398 53.844 -20.125 1.00 86.60 132 THR B CA 1
ATOM 4000 C C . THR B 2 132 ? 9.242 54.528 -19.090 1.00 79.75 132 THR B C 1
ATOM 4001 O O . THR B 2 132 ? 9.258 55.735 -19.022 1.00 83.73 132 THR B O 1
ATOM 4005 N N . PHE B 2 133 ? 9.840 53.732 -18.142 1.00 70.78 133 PHE B N 1
ATOM 4006 C CA . PHE B 2 133 ? 10.744 54.282 -17.142 1.00 66.16 133 PHE B CA 1
ATOM 4007 C C . PHE B 2 133 ? 11.868 55.055 -17.809 1.00 70.57 133 PHE B C 1
ATOM 4008 O O . PHE B 2 133 ? 12.165 56.189 -17.429 1.00 78.59 133 PHE B O 1
ATOM 4016 N N . LEU B 2 134 ? 12.495 54.466 -18.825 1.00 68.33 134 LEU B N 1
ATOM 4017 C CA . LEU B 2 134 ? 13.650 55.113 -19.433 1.00 71.13 134 LEU B CA 1
ATOM 4018 C C . LEU B 2 134 ? 13.281 56.415 -20.126 1.00 77.45 134 LEU B C 1
ATOM 4019 O O . LEU B 2 134 ? 14.140 57.279 -20.307 1.00 86.46 134 LEU B O 1
ATOM 4024 N N . GLU B 2 135 ? 12.045 56.555 -20.548 1.00 73.00 135 GLU B N 1
ATOM 4025 C CA . GLU B 2 135 ? 11.629 57.787 -21.180 1.00 79.86 135 GLU B CA 1
ATOM 4026 C C . GLU B 2 135 ? 11.576 58.938 -20.206 1.00 80.44 135 GLU B C 1
ATOM 4027 O O . GLU B 2 135 ? 11.685 60.076 -20.586 1.00 88.38 135 GLU B O 1
ATOM 4033 N N . MET B 2 136 ? 11.327 58.621 -18.954 1.00 76.53 136 MET B N 1
ATOM 4034 C CA . MET B 2 136 ? 11.281 59.597 -17.873 1.00 82.81 136 MET B CA 1
ATOM 4035 C C . MET B 2 136 ? 10.320 60.757 -18.053 1.00 83.95 136 MET B C 1
ATOM 4036 O O . MET B 2 136 ? 10.634 61.874 -17.708 1.00 77.30 136 MET B O 1
ATOM 4041 N N . GLU B 2 137 ? 9.124 60.492 -18.531 1.00 90.28 137 GLU B N 1
ATOM 4042 C CA . GLU B 2 137 ? 8.165 61.560 -18.690 1.00 98.41 137 GLU B CA 1
ATOM 4043 C C . GLU B 2 137 ? 7.403 61.662 -17.382 1.00 95.30 137 GLU B C 1
ATOM 4044 O O . GLU B 2 137 ? 6.799 60.708 -16.943 1.00 88.46 137 GLU B O 1
ATOM 4050 N N . SER B 2 138 ? 7.419 62.833 -16.768 1.00 98.29 138 SER B N 1
ATOM 4051 C CA . SER B 2 138 ? 6.758 63.031 -15.495 1.00 95.01 138 SER B CA 1
ATOM 4052 C C . SER B 2 138 ? 5.675 64.088 -15.524 1.00 109.25 138 SER B C 1
ATOM 4053 O O . SER B 2 138 ? 5.930 65.208 -15.899 1.00 102.41 138 SER B O 1
ATOM 4056 N N . HIS B 2 139 ? 4.477 63.745 -15.082 1.00 94.32 139 HIS B N 1
ATOM 4057 C CA . HIS B 2 139 ? 3.416 64.730 -15.059 1.00 97.86 139 HIS B CA 1
ATOM 4058 C C . HIS B 2 139 ? 3.752 65.834 -14.077 1.00 96.77 139 HIS B C 1
ATOM 4059 O O . HIS B 2 139 ? 3.601 66.996 -14.379 1.00 93.28 139 HIS B O 1
ATOM 4066 N N . GLU B 2 140 ? 4.238 65.476 -12.902 1.00 96.95 140 GLU B N 1
ATOM 4067 C CA . GLU B 2 140 ? 4.607 66.502 -11.932 1.00 93.67 140 GLU B CA 1
ATOM 4068 C C . GLU B 2 140 ? 5.587 67.506 -12.528 1.00 91.55 140 GLU B C 1
ATOM 4069 O O . GLU B 2 140 ? 5.379 68.722 -12.447 1.00 90.55 140 GLU B O 1
ATOM 4075 N N . GLU B 2 141 ? 6.646 67.013 -13.164 1.00 86.65 141 GLU B N 1
ATOM 4076 C CA . GLU B 2 141 ? 7.647 67.915 -13.720 1.00 87.94 141 GLU B CA 1
ATOM 4077 C C . GLU B 2 141 ? 7.028 68.866 -14.733 1.00 96.18 141 GLU B C 1
ATOM 4078 O O . GLU B 2 141 ? 7.255 70.082 -14.682 1.00 99.69 141 GLU B O 1
ATOM 4084 N N . ARG B 2 142 ? 6.235 68.327 -15.664 1.00 95.49 142 ARG B N 1
ATOM 4085 C CA . ARG B 2 142 ? 5.573 69.174 -16.649 1.00 92.20 142 ARG B CA 1
ATOM 4086 C C . ARG B 2 142 ? 4.613 70.156 -15.990 1.00 89.14 142 ARG B C 1
ATOM 4087 O O . ARG B 2 142 ? 4.457 71.291 -16.456 1.00 89.40 142 ARG B O 1
ATOM 4095 N N . ILE B 2 143 ? 3.971 69.745 -14.903 1.00 91.08 143 ILE B N 1
ATOM 4096 C CA . ILE B 2 143 ? 3.000 70.620 -14.268 1.00 98.95 143 ILE B CA 1
ATOM 4097 C C . ILE B 2 143 ? 3.697 71.680 -13.430 1.00 103.07 143 ILE B C 1
ATOM 4098 O O . ILE B 2 143 ? 3.165 72.779 -13.257 1.00 103.07 143 ILE B O 1
ATOM 4103 N N . GLN B 2 144 ? 4.893 71.387 -12.909 1.00 107.62 144 GLN B N 1
ATOM 4104 C CA . GLN B 2 144 ? 5.569 72.355 -12.051 1.00 110.45 144 GLN B CA 1
ATOM 4105 C C . GLN B 2 144 ? 6.126 73.514 -12.860 1.00 112.95 144 GLN B C 1
ATOM 4106 O O . GLN B 2 144 ? 6.076 74.666 -12.414 1.00 117.64 144 GLN B O 1
ATOM 4112 N N . GLU B 2 145 ? 6.669 73.229 -14.045 1.00 110.91 145 GLU B N 1
ATOM 4113 C CA . GLU B 2 145 ? 7.174 74.299 -14.897 1.00 120.31 145 GLU B CA 1
ATOM 4114 C C . GLU B 2 145 ? 6.050 75.209 -15.377 1.00 126.32 145 GLU B C 1
ATOM 4115 O O . GLU B 2 145 ? 6.280 76.401 -15.622 1.00 134.25 145 GLU B O 1
ATOM 4121 N N . ILE B 2 146 ? 4.835 74.676 -15.508 1.00 119.40 146 ILE B N 1
ATOM 4122 C CA . ILE B 2 146 ? 3.698 75.511 -15.883 1.00 117.86 146 ILE B CA 1
ATOM 4123 C C . ILE B 2 146 ? 3.211 76.331 -14.693 1.00 117.80 146 ILE B C 1
ATOM 4124 O O . ILE B 2 146 ? 2.851 77.505 -14.841 1.00 113.17 146 ILE B O 1
ATOM 4129 N N . ILE B 2 147 ? 3.188 75.732 -13.497 1.00 119.46 147 ILE B N 1
ATOM 4130 C CA . ILE B 2 147 ? 2.954 76.511 -12.283 1.00 123.81 147 ILE B CA 1
ATOM 4131 C C . ILE B 2 147 ? 4.050 77.553 -12.113 1.00 131.70 147 ILE B C 1
ATOM 4132 O O . ILE B 2 147 ? 3.802 78.671 -11.640 1.00 138.33 147 ILE B O 1
ATOM 4137 N N . ALA B 2 148 ? 5.278 77.203 -12.506 1.00 128.39 148 ALA B N 1
ATOM 4138 C CA . ALA B 2 148 ? 6.387 78.151 -12.456 1.00 131.47 148 ALA B CA 1
ATOM 4139 C C . ALA B 2 148 ? 6.126 79.355 -13.356 1.00 145.53 148 ALA B C 1
ATOM 4140 O O . ALA B 2 148 ? 6.071 80.497 -12.884 1.00 154.74 148 ALA B O 1
ATOM 4142 N N . ARG B 2 149 ? 5.963 79.122 -14.665 1.00 147.21 149 ARG B N 1
ATOM 4143 C CA . ARG B 2 149 ? 5.701 80.236 -15.575 1.00 154.77 149 ARG B CA 1
ATOM 4144 C C . ARG B 2 149 ? 4.460 81.016 -15.157 1.00 161.44 149 ARG B C 1
ATOM 4145 O O . ARG B 2 149 ? 4.366 82.220 -15.427 1.00 170.44 149 ARG B O 1
ATOM 4153 N N . ASN B 2 150 ? 3.520 80.353 -14.472 1.00 156.92 150 ASN B N 1
ATOM 4154 C CA . ASN B 2 150 ? 2.334 81.024 -13.943 1.00 158.16 150 ASN B CA 1
ATOM 4155 C C . ASN B 2 150 ? 2.719 82.213 -13.059 1.00 165.00 150 ASN B C 1
ATOM 4156 O O . ASN B 2 150 ? 2.346 83.360 -13.334 1.00 177.66 150 ASN B O 1
ATOM 4161 N N . LYS B 2 151 ? 3.480 81.960 -12.000 1.00 155.76 151 LYS B N 1
ATOM 4162 C CA . LYS B 2 151 ? 3.882 83.023 -11.084 1.00 145.48 151 LYS B CA 1
ATOM 4163 C C . LYS B 2 151 ? 4.778 84.055 -11.769 1.00 143.93 151 LYS B C 1
ATOM 4164 O O . LYS B 2 151 ? 4.305 85.096 -12.225 1.00 148.05 151 LYS B O 1
#

Sequence (521 aa):
PTLQELKTQLEKGNDETKIETMKRILTIMLNGDPLHGLLMHIIRFVMPSKSKPLKKLLYFYYEICPKLDSQGKLKQEFILVCNGIRNDLQHPNEYIRGNTLRFLCKLREPELLEPLLSSVRACLEHRHAYVRKNAVFAVASIYQHAPSLIPDAADLIATFLEGESDPTCKRNGFAALSSISHDKALSYLGTVFEGIPNAEELLQLVEIEFIRKDALHNPQNKPRYLRLIFDLLEANTSTVVYEAASSLTALTNNPVAVKAAAGKFIELAIKEADNNVKLIVLDRVDQLRQKNEGILDDLIMEILRVLSSPDIDVRRKALEIALEMVSSKNVEEVVLLLKKELSKTVEQEYEKNSEYRQLLIHSIHQCAVKFVVLAASICTRGGKAVLARAFHDIKRSRVEALLASFPKAANSGTQHTTVEQDNVRFVYQPLDELYMVLITNKQSNILQDIDTLHLFAQVVTNTCRTLEEREILRNAYELISAFDEIINLGYRENLTINQIKTFLEMESHEERIQEIIARNK

Nearest PDB structures (foldseek):
  5mu7-assembly1_A  TM=1.003E+00  e=1.108E-44  Thermochaetoides thermophila DSM 1495
  5nzt-assembly1_N  TM=8.741E-01  e=9.474E-18  Mus musculus
  5nzr-assembly1_B  TM=8.741E-01  e=9.474E-18  Mus musculus
  9c5c-assembly1_B  TM=6.672E-01  e=1.851E-09  Homo sapiens
  5a1u-assembly1_G  TM=4.868E-01  e=2.225E-11  Mus musculus

Solvent-accessible surface area: 24661 Å² total; per-residue (Å²): 122,62,41,121,100,4,56,69,52,0,89,178,24,88,60,137,65,24,31,93,4,0,39,137,0,3,60,51,19,69,130,55,78,57,9,111,36,0,8,89,21,0,10,144,43,3,41,85,19,173,19,54,85,0,28,20,9,1,5,23,4,3,46,62,4,49,38,79,68,106,143,50,141,26,42,134,47,2,110,84,2,4,64,10,2,74,99,5,0,98,29,54,0,11,19,4,42,0,22,1,0,14,7,2,5,69,11,119,39,60,106,3,2,110,51,0,25,83,5,2,86,65,0,13,156,38,215,71,26,7,0,39,12,4,0,0,7,0,0,4,5,4,62,84,77,8,71,101,29,2,108,56,0,14,76,30,0,31,97,21,4,156,68,22,90,35,66,29,0,62,7,3,0,1,8,2,0,21,66,28,17,32,105,85,0,45,76,38,2,48,114,44,18,160,44,1,50,137,24,106,28,22,14,1,13,6,2,0,70,8,0,48,88,0,1,138,120,39,83,128,17,63,89,86,0,34,150,8,0,71,76,1,6,130,20,128,41,16,19,0,11,12,15,0,0,38,1,0,42,71,13,32,118,73,67,104,3,4,77,30,0,0,15,28,4,3,91,5,0,72,130,36,95,40,52,44,7,19,25,7,0,0,43,72,2,16,66,25,18,86,152,25,125,39,60,4,47,94,25,5,35,55,0,3,125,3,1,91,6,118,39,46,53,0,27,83,41,0,4,90,2,0,21,106,7,13,42,84,187,16,20,138,98,0,26,124,41,0,105,136,20,41,70,84,2,80,143,108,121,114,148,177,17,52,98,4,23,116,24,0,80,91,4,30,110,63,4,70,103,102,114,35,3,22,0,0,0,0,0,32,121,60,2,148,30,15,5,3,24,19,16,61,133,30,154,65,83,108,0,81,56,5,0,61,47,0,21,180,26,9,98,57,70,95,56,108,9,9,10,102,62,71,121,12,19,0,0,8,43,76,5,96,136,11,8,0,0,0,0,0,48,85,146,11,10,2,12,31,2,5,74,1,0,80,17,0,7,81,9,0,58,96,54,6,200,36,43,98,79,202,10,0,89,163,18,8,24,71,0,12,12,2,0,15,5,0,2,23,33,4,46,14,17,77,17,76,68,92,74,5,119,61,29,60,108,8,133,2,167,72,28,141,84,73,92,88,74,61,201,120,197

Organism: Chaetomium thermophilum (strain DSM 1495 / CBS 144.50 / IMI 039719) (NCBI:txid759272)

Foldseek 3Di:
DVLVVLLVCLVPHDPVSVLVSLVVQLVVVVVPDHSPVCPVSCLVRQLVDPDPSSVLSVLSCVLRHDQADPVRHGDPCCVSVLVSLLDQLVDPDLVSVLSSLQSLLRDQDPVSVQVNPVSLLVQCPDPDVSSNLSSLSSLLSCCVRPVVSPVCSLVSLLVSLVPDDDLSSNLSSLVSNCSRPLVSSVVVCVVCVVVLLVRDDSNVLVSLVSLLVVCVVPVVCLVVNLVSLLSQCPHDDLVSVLSSLVVNVVRDPDLVSLLSSLVSLLVCLLPPLDPVSVVVSLVVNQVSCVVPPPSNLVCLVSLCSSCPRLDPVSNLSSLVSSLSSDDPVCLVVVLVSLVVVLVVCVVPPVVSCVVVNVVSVVSSVSSVVVD/DFQKKFKFALQQAGLAIGGAADDDVVRVSVVSNVPNVQQVDVPDPAWGDDDQWIWGWHDLPRIIIITIGGPVDDVVVVNVVSVQLSVLQPVQFVGSDSVRCNVCVVVSNLLNCQADHNRDGDPDDPVVSVVVVVPDDPVVVVVVVVVVVD

Radius of gyration: 26.59 Å; Cα contacts (8 Å, |Δi|>4): 671; chains: 2; bounding box: 49×92×56 Å

B-factor: mean 88.27, std 22.6, range [42.17, 183.17]

Secondary structure (DSSP, 8-state):
-HHHHHHHHHHH--HHHHHHHHHHHHHHHHHT---GGGHHHHHHHTTT---HHHHHHHHHHHHHS--B-TTS-B-THHHHHHHHHHHHTT-SSHHHHHHHHHHHTT---HHHHGGGHHHHHHHTT-S-HHHHHHHHHHHHHHHHH-GGG-TTHHHHHHHHHHH---HHHHHHHHHHHHHH-HHHHHHHHHHTGGGGGGS-HHHHHHHHHHHHHHHHH-GGGHHHHHHHHHHHTT-SSHHHHHHHHHHHHHH---HHHHHHHHHHHHHHHHH---HHHHHHHHHHHHHHHHHTTTTTGGGHHHHHHGGGSS-HHHHHHHHHHHHTT--TTTHHHHHHHHHHHHHHHHHSSTTTTHHHHHHHHHHHHHHHHT-/-EEEEEEEETTS-EEEEEE-SS--HHHHHHHHHHHHHHHHSSS-SSEEEETTEEEEEEEETTEEEEEEEETTS-HHHHHHHHHHHHHHHHHHSSS-SHHHHHHTHHHHHHHHHHHEETTEE----HHHHHHHHHT--HHHHHHHHHHHH-

InterPro domains:
  IPR002553 Clathrin/coatomer adaptor, adaptin-like, N-terminal [PF01602] (22-505)
  IPR011710 Coatomer beta subunit, C-terminal [PF07718] (680-816)
  IPR011989 Armadillo-like helical [G3DSA:1.25.10.10] (15-515)
  IPR016024 Armadillo-type fold [SSF48371] (20-583)
  IPR016460 Coatomer beta subunit (COPB1) [PIRSF005727] (4-951)
  IPR016460 Coatomer beta subunit (COPB1) [PTHR10635] (7-953)
  IPR029446 Coatomer beta subunit, appendage platform domain [PF14806] (822-948)